Protein AF-A0A9Q2SSI0-F1 (afdb_monomer)

InterPro domains:
  IPR045571 Repeat of unknown function DUF5907 [PF19264] (213-239)

Sequence (401 aa):
MSQIEWQHVTGAWKITDYDSREDPDALPEQKNLKGTCTFRARFDATDRAEAILVPDAAGSYLLSVREMVFPIVHGRLIDREARDGVMLPAVAGGVPIVWTATPELQEDPGTGIKGAPVPANSITFAPAAPDGSGNRSVNLADVVDTSIEFPPIVESRVAQLVVEATTARDDVASYVNFINTVVSPQIGGYQQAAEQAAIDAAASAQQSADMIPPATATVFGKVKLAGDLAGTASAPTVPALTQKADLVGGKIPQAQLPAIAMVDFLGNVNSQAAMLALNGQRGDWCNRTDLGTEWQLIAEPSTSLASWAQKIYPASPVSSVAGRTGAVTISSTDVTDATAVGRNVMKAVDAAAARSAIGAGTSNLTLGTTSTTALAGDRAPQLVSSLPGSPIVGVLYCIPG

Solvent-accessible surface area (backbone atoms only — not comparable to full-atom values): 24238 Å² total; per-residue (Å²): 126,80,51,59,39,62,23,43,39,35,39,66,54,69,52,74,53,75,77,78,93,74,67,91,66,95,62,71,63,74,54,39,25,28,40,38,35,40,35,40,78,45,65,55,84,87,44,40,67,47,37,31,49,29,66,48,101,91,48,70,46,78,61,82,86,67,77,44,76,38,48,25,54,72,18,27,32,32,31,98,84,75,41,85,20,40,83,42,75,22,28,31,54,88,32,63,34,30,37,38,40,41,49,48,38,21,41,47,80,86,74,92,60,88,43,62,78,45,91,60,76,68,48,74,48,67,56,52,75,58,48,103,84,67,53,22,63,42,51,58,71,73,60,71,92,69,88,67,85,73,77,78,83,82,72,49,72,65,55,52,51,50,50,54,52,48,51,53,50,52,50,50,51,49,51,53,47,46,40,64,71,49,49,51,52,50,54,53,49,54,50,54,52,52,52,49,51,52,51,50,51,51,50,52,53,49,49,54,51,64,76,55,46,76,40,46,95,88,43,84,33,99,78,77,54,97,67,56,61,44,62,39,82,92,52,69,40,48,63,78,53,76,85,49,86,63,66,62,96,86,38,72,52,72,91,77,50,62,70,71,77,55,68,49,79,79,47,81,25,74,42,72,69,57,50,33,68,44,90,64,54,42,54,16,32,36,35,35,66,72,76,74,38,46,34,32,28,75,34,82,58,40,67,39,71,89,20,47,44,73,60,81,69,82,73,67,95,71,84,56,60,90,88,41,73,81,93,79,84,88,55,63,80,68,48,74,90,52,50,76,48,56,36,43,40,76,66,37,89,46,74,66,49,31,29,58,40,72,66,54,72,77,84,86,79,53,72,45,92,52,98,90,30,45,69,62,94,83,71,76,73,50,80,40,72,53,52,94,96,50,96,59,68,70,53,80,53,71,80,87,128

Foldseek 3Di:
DDQWAKAFEKEADWDFDPDPPPDPDPHTDTFFKKFKKKKDKDFDPVCVVQQQFGADPVGTHGDDDDIDMFIAGRRMTADPVRDTTDMDTQDGNNTGIKMKIDTWMFTDPPPPDTHDTDDDDIAIDHWADADPVRHTYHYSVPRDPDPDPDDPDPDPPVNVVVVVVVVVVVVVVVVVCCCVPPVVVVVVVVVVVVVVVVVVVVVVVVVVDVVADWDAPPDDHPDDDPQQWHDTPVDIDGVVCPPPFDDDVNDGDPVPDDQLVDAEEQEEDQDPQRQLPTQDAANYWYAHPVVRWIKGQHHDDSNDPVRIDTDDDPDDPDPDQLPDDDDDDDALVSVVVDDQLRNQCVVQPDPVSNCVSVVNDDDPAADDLDPRHDDDPPDDFDWDQDDVPDPDGTDGDHDRD

Secondary structure (DSSP, 8-state):
--SEEEEEEE-B--EE----S--S-SS--EE-EEEEEEEEEE--TTTHHHHHEEEETTEEEE-----EEEEEETTEEB-TTS-BBEEEEEEETTEEPEEEEEEEEEE--SSS----EE----EEEPPPPP-TTS-EEEEGGGS------PPPP---HHHHHHHHHHHHHHHHHHHHHHIIIIIHHHHHHHHHHHHHHHHHHHHHHHHHHHTSPPP-SSS--S---SSS-EEETTEEE-GGGTTSPP-BTTB--GGGS-GGG---EEEEESSHHHHHT----TT-EEEETTTTEEEEE-SS-TTSGGGEEEE-PPPPS-S-BTTB-SSPPP-GGG-TTS-HHHHHHHT-SSHHHHHHHTT-PPP---B-SSTTSBPPTT-PPPB-SB-TT-S-BS-B-----

Nearest PDB structures (foldseek):
  1bj8-assembly1_A  TM=3.348E-01  e=4.337E-01  Homo sapiens
  8d7h-assembly1_E  TM=4.593E-01  e=4.078E+00  Homo sapiens
  2c3f-assembly1_A  TM=2.808E-01  e=4.574E+00  Streptococcus pyogenes
  8oe0-assembly1_D  TM=2.884E-01  e=3.059E+00  Mus musculus

Radius of gyration: 91.82 Å; Cα contacts (8 Å, |Δi|>4): 530; chains: 1; bounding box: 192×70×214 Å

Organism: Rhodococcus hoagii (NCBI:txid43767)

pLDDT: mean 77.88, std 13.66, range [43.19, 97.0]

Mean predicted aligned error: 22.32 Å

Structure (mmCIF, N/CA/C/O backbone):
data_AF-A0A9Q2SSI0-F1
#
_entry.id   AF-A0A9Q2SSI0-F1
#
loop_
_atom_site.group_PDB
_atom_site.id
_atom_site.type_symbol
_atom_site.label_atom_id
_atom_site.label_alt_id
_atom_site.label_comp_id
_atom_site.label_asym_id
_atom_site.label_entity_id
_atom_site.label_seq_id
_atom_site.pdbx_PDB_ins_code
_atom_site.Cartn_x
_atom_site.Cartn_y
_atom_site.Cartn_z
_atom_site.occupancy
_atom_site.B_iso_or_equiv
_atom_site.auth_seq_id
_atom_site.auth_comp_id
_atom_site.auth_asym_id
_atom_site.auth_atom_id
_atom_site.pdbx_PDB_model_num
ATOM 1 N N . MET A 1 1 ? 26.529 4.049 -105.850 1.00 45.94 1 MET A N 1
ATOM 2 C CA . MET A 1 1 ? 26.934 5.475 -105.807 1.00 45.94 1 MET A CA 1
ATOM 3 C C . MET A 1 1 ? 28.013 5.584 -104.747 1.00 45.94 1 MET A C 1
ATOM 5 O O . MET A 1 1 ? 27.881 4.881 -103.757 1.00 45.94 1 MET A O 1
ATOM 9 N N . SER A 1 2 ? 29.116 6.283 -105.031 1.00 50.34 2 SER A N 1
ATOM 10 C CA . SER A 1 2 ? 30.427 6.113 -104.377 1.00 50.34 2 SER A CA 1
ATOM 11 C C . SER A 1 2 ? 30.348 5.957 -102.858 1.00 50.34 2 SER A C 1
ATOM 13 O O . SER A 1 2 ? 29.951 6.864 -102.141 1.00 50.34 2 SER A O 1
ATOM 15 N N . GLN A 1 3 ? 30.752 4.777 -102.402 1.00 72.19 3 GLN A N 1
ATOM 16 C CA . GLN A 1 3 ? 30.655 4.297 -101.028 1.00 72.19 3 GLN A CA 1
ATOM 17 C C . GLN A 1 3 ? 31.548 5.075 -100.034 1.00 72.19 3 GLN A C 1
ATOM 19 O O . GLN A 1 3 ? 31.277 5.111 -98.832 1.00 72.19 3 GLN A O 1
ATOM 24 N N . ILE A 1 4 ? 32.589 5.734 -100.550 1.00 75.94 4 ILE A N 1
ATOM 25 C CA . ILE A 1 4 ? 33.429 6.696 -99.837 1.00 75.94 4 ILE A CA 1
ATOM 26 C C . ILE A 1 4 ? 33.604 7.910 -100.748 1.00 75.94 4 ILE A C 1
ATOM 28 O O . ILE A 1 4 ? 34.049 7.774 -101.891 1.00 75.94 4 ILE A O 1
ATOM 32 N N . GLU A 1 5 ? 33.270 9.087 -100.237 1.00 84.81 5 GLU A N 1
ATOM 33 C CA . GLU A 1 5 ? 33.598 10.361 -100.865 1.00 84.81 5 GLU A CA 1
ATOM 34 C C . GLU A 1 5 ? 34.937 10.845 -100.322 1.00 84.81 5 GLU A C 1
ATOM 36 O O . GLU A 1 5 ? 35.176 10.814 -99.113 1.00 84.81 5 GLU A O 1
ATOM 41 N N . TRP A 1 6 ? 35.810 11.302 -101.212 1.00 85.50 6 TRP A N 1
ATOM 42 C CA . TRP A 1 6 ? 37.132 11.797 -100.855 1.00 85.50 6 TRP A CA 1
ATOM 43 C C . TRP A 1 6 ? 37.172 13.318 -100.921 1.00 85.50 6 TRP A C 1
ATOM 45 O O . TRP A 1 6 ? 36.470 13.938 -101.719 1.00 85.50 6 TRP A O 1
ATOM 55 N N . GLN A 1 7 ? 38.025 13.908 -100.096 1.00 88.94 7 GLN A N 1
ATOM 56 C CA . GLN A 1 7 ? 38.355 15.322 -100.143 1.00 88.94 7 GLN A CA 1
ATOM 57 C C . GLN A 1 7 ? 39.849 15.509 -100.354 1.00 88.94 7 GLN A C 1
ATOM 59 O O . GLN A 1 7 ? 40.674 14.814 -99.754 1.00 88.94 7 GLN A O 1
ATOM 64 N N . HIS A 1 8 ? 40.182 16.476 -101.199 1.00 90.50 8 HIS A N 1
ATOM 65 C CA . HIS A 1 8 ? 41.545 16.943 -101.381 1.00 90.50 8 HIS A CA 1
ATOM 66 C C . HIS A 1 8 ? 41.862 17.971 -100.299 1.00 90.50 8 HIS A C 1
ATOM 68 O O . HIS A 1 8 ? 41.187 18.993 -100.187 1.00 90.50 8 HIS A O 1
ATOM 74 N N . VAL A 1 9 ? 42.860 17.684 -99.472 1.00 88.94 9 VAL A N 1
ATOM 75 C CA . VAL A 1 9 ? 43.283 18.559 -98.380 1.00 88.94 9 VAL A CA 1
ATOM 76 C C . VAL A 1 9 ? 44.633 19.159 -98.726 1.00 88.94 9 VAL A C 1
ATOM 78 O O . VAL A 1 9 ? 45.619 18.438 -98.878 1.00 88.94 9 VAL A O 1
ATOM 81 N N . THR A 1 10 ? 44.684 20.479 -98.834 1.00 86.94 10 THR A N 1
ATOM 82 C CA . THR A 1 10 ? 45.912 21.244 -99.047 1.00 86.94 10 THR A CA 1
ATOM 83 C C . THR A 1 10 ? 46.258 22.026 -97.788 1.00 86.94 10 THR A C 1
ATOM 85 O O . THR A 1 10 ? 45.404 22.348 -96.963 1.00 86.94 10 THR A O 1
ATOM 88 N N . GLY A 1 11 ? 47.542 22.303 -97.601 1.00 82.12 11 GLY A N 1
ATOM 89 C CA . GLY A 1 11 ? 48.021 23.114 -96.491 1.00 82.12 11 GLY A CA 1
ATOM 90 C C . GLY A 1 11 ? 49.212 23.930 -96.947 1.00 82.12 11 GLY A C 1
ATOM 91 O O . GLY A 1 11 ? 50.105 23.396 -97.608 1.00 82.12 11 GLY A O 1
ATOM 92 N N . ALA A 1 12 ? 49.199 25.217 -96.612 1.00 80.00 12 ALA A N 1
ATOM 93 C CA . ALA A 1 12 ? 50.280 26.146 -96.894 1.00 80.00 12 ALA A CA 1
ATOM 94 C C . ALA A 1 12 ? 50.710 26.815 -95.586 1.00 80.00 12 ALA A C 1
ATOM 96 O O . ALA A 1 12 ? 50.056 27.732 -95.097 1.00 80.00 12 ALA A O 1
ATOM 97 N N . TRP A 1 13 ? 51.818 26.345 -95.024 1.00 77.31 13 TRP A N 1
ATOM 98 C CA . TRP A 1 13 ? 52.470 26.955 -93.874 1.00 77.31 13 TRP A CA 1
ATOM 99 C C . TRP A 1 13 ? 53.616 27.817 -94.369 1.00 77.31 13 TRP A C 1
ATOM 101 O O . TRP A 1 13 ? 54.559 27.329 -94.990 1.00 77.31 13 TRP A O 1
ATOM 111 N N . LYS A 1 14 ? 53.537 29.109 -94.086 1.00 70.19 14 LYS A N 1
ATOM 112 C CA . LYS A 1 14 ? 54.607 30.055 -94.371 1.00 70.19 14 LYS A CA 1
ATOM 113 C C . LYS A 1 14 ? 54.855 30.879 -93.129 1.00 70.19 14 LYS A C 1
ATOM 115 O O . LYS A 1 14 ? 53.906 31.354 -92.508 1.00 70.19 14 LYS A O 1
ATOM 120 N N . ILE A 1 15 ? 56.124 31.074 -92.802 1.00 65.19 15 ILE A N 1
ATOM 121 C CA . ILE A 1 15 ? 56.497 32.200 -91.960 1.00 65.19 15 ILE A CA 1
ATOM 122 C C . ILE A 1 15 ? 56.551 33.389 -92.909 1.00 65.19 15 ILE A C 1
ATOM 124 O O . ILE A 1 15 ? 57.330 33.394 -93.859 1.00 65.19 15 ILE A O 1
ATOM 128 N N . THR A 1 16 ? 55.657 34.345 -92.691 1.00 60.16 16 THR A N 1
ATOM 129 C CA . THR A 1 16 ? 55.844 35.686 -93.237 1.00 60.16 16 THR A CA 1
ATOM 130 C C . THR A 1 16 ? 56.438 36.452 -92.077 1.00 60.16 16 THR A C 1
ATOM 132 O O . THR A 1 16 ? 55.716 36.718 -91.113 1.00 60.16 16 THR A O 1
ATOM 135 N N . ASP A 1 17 ? 57.744 36.708 -92.092 1.00 56.25 17 ASP A N 1
ATOM 136 C CA . ASP A 1 17 ? 58.198 37.795 -91.246 1.00 56.25 17 ASP A CA 1
ATOM 137 C C . ASP A 1 17 ? 57.597 39.086 -91.811 1.00 56.25 17 ASP A C 1
ATOM 139 O O . ASP A 1 17 ? 57.468 39.303 -93.015 1.00 56.25 17 ASP A O 1
ATOM 143 N N . TYR A 1 18 ? 57.043 39.885 -90.918 1.00 46.16 18 TYR A N 1
ATOM 144 C CA . TYR A 1 18 ? 56.757 41.274 -91.206 1.00 46.16 18 TYR A CA 1
ATOM 145 C C . TYR A 1 18 ? 57.767 41.996 -90.326 1.00 46.16 18 TYR A C 1
ATOM 147 O O . TYR A 1 18 ? 57.637 41.947 -89.102 1.00 46.16 18 TYR A O 1
ATOM 155 N N . ASP A 1 19 ? 58.825 42.502 -90.961 1.00 49.19 19 ASP A N 1
ATOM 156 C CA . ASP A 1 19 ? 60.075 42.976 -90.355 1.00 49.19 19 ASP A CA 1
ATOM 157 C C . ASP A 1 19 ? 59.902 43.628 -88.971 1.00 49.19 19 ASP A C 1
ATOM 159 O O . ASP A 1 19 ? 59.188 44.618 -88.767 1.00 49.19 19 ASP A O 1
ATOM 163 N N . SER A 1 20 ? 60.635 43.068 -88.014 1.00 50.75 20 SER A N 1
ATOM 164 C CA . SER A 1 20 ? 60.952 43.689 -86.743 1.00 50.75 20 SER A CA 1
ATOM 165 C C . SER A 1 20 ? 62.125 44.671 -86.885 1.00 50.75 20 SER A C 1
ATOM 167 O O . SER A 1 20 ? 63.213 44.348 -86.439 1.00 50.75 20 SER A O 1
ATOM 169 N N . ARG A 1 21 ? 61.904 45.881 -87.419 1.00 49.53 21 ARG A N 1
ATOM 170 C CA . ARG A 1 21 ? 62.744 47.108 -87.328 1.00 49.53 21 ARG A CA 1
ATOM 171 C C . ARG A 1 21 ? 64.264 47.050 -87.614 1.00 49.53 21 ARG A C 1
ATOM 173 O O . ARG A 1 21 ? 64.877 48.118 -87.599 1.00 49.53 21 ARG A O 1
ATOM 180 N N . GLU A 1 22 ? 64.873 45.897 -87.842 1.00 54.12 22 GLU A N 1
ATOM 181 C CA . GLU A 1 22 ? 66.328 45.701 -87.951 1.00 54.12 22 GLU A CA 1
ATOM 182 C C . GLU A 1 22 ? 66.732 44.842 -89.164 1.00 54.12 22 GLU A C 1
ATOM 184 O O . GLU A 1 22 ? 67.921 44.557 -89.321 1.00 54.12 22 GLU A O 1
ATOM 189 N N . ASP A 1 23 ? 65.800 44.477 -90.053 1.00 54.22 23 ASP A N 1
ATOM 190 C CA . ASP A 1 23 ? 66.124 43.778 -91.303 1.00 54.22 23 ASP A CA 1
ATOM 191 C C . ASP A 1 23 ? 66.490 44.764 -92.449 1.00 54.22 23 ASP A C 1
ATOM 193 O O . ASP A 1 23 ? 65.743 45.709 -92.716 1.00 54.22 23 ASP A O 1
ATOM 197 N N . PRO A 1 24 ? 67.660 44.623 -93.113 1.00 52.28 24 PRO A N 1
ATOM 198 C CA . PRO A 1 24 ? 68.071 45.469 -94.237 1.00 52.28 24 PRO A CA 1
ATOM 199 C C . PRO A 1 24 ? 67.411 45.168 -95.603 1.00 52.28 24 PRO A C 1
ATOM 201 O O . PRO A 1 24 ? 67.631 45.962 -96.526 1.00 52.28 24 PRO A O 1
ATOM 204 N N . ASP A 1 25 ? 66.636 44.089 -95.779 1.00 55.94 25 ASP A N 1
ATOM 205 C CA . ASP A 1 25 ? 65.813 43.863 -96.987 1.00 55.94 25 ASP A CA 1
ATOM 206 C C . ASP A 1 25 ? 64.365 44.351 -96.768 1.00 55.94 25 ASP A C 1
ATOM 208 O O . ASP A 1 25 ? 63.733 44.091 -95.753 1.00 55.94 25 ASP A O 1
ATOM 212 N N . ALA A 1 26 ? 63.825 45.098 -97.735 1.00 52.00 26 ALA A N 1
ATOM 213 C CA . ALA A 1 26 ? 62.469 45.650 -97.694 1.00 52.00 26 ALA A CA 1
ATOM 214 C C . ALA A 1 26 ? 61.390 44.684 -98.226 1.00 52.00 26 ALA A C 1
ATOM 216 O O . ALA A 1 26 ? 60.211 45.054 -98.292 1.00 52.00 26 ALA A O 1
ATOM 217 N N . LEU A 1 27 ? 61.768 43.480 -98.660 1.00 53.34 27 LEU A N 1
ATOM 218 C CA . LEU A 1 27 ? 60.853 42.424 -99.079 1.00 53.34 27 LEU A CA 1
ATOM 219 C C . LEU A 1 27 ? 60.800 41.337 -97.995 1.00 53.34 27 LEU A C 1
ATOM 221 O O . LEU A 1 27 ? 61.849 40.872 -97.573 1.00 53.34 27 LEU A O 1
ATOM 225 N N . PRO A 1 28 ? 59.605 40.893 -97.564 1.00 57.53 28 PRO A N 1
ATOM 226 C CA . PRO A 1 28 ? 59.488 39.874 -96.521 1.00 57.53 28 PRO A CA 1
ATOM 227 C C . PRO A 1 28 ? 60.205 38.581 -96.934 1.00 57.53 28 PRO A C 1
ATOM 229 O O . PRO A 1 28 ? 59.919 38.022 -98.006 1.00 57.53 28 PRO A O 1
ATOM 232 N N . GLU A 1 29 ? 61.112 38.087 -96.087 1.00 57.50 29 GLU A N 1
ATOM 233 C CA . GLU A 1 29 ? 61.854 36.857 -96.343 1.00 57.50 29 GLU A CA 1
ATOM 234 C C . GLU A 1 29 ? 60.916 35.658 -96.137 1.00 57.50 29 GLU A C 1
ATOM 236 O O . GLU A 1 29 ? 60.556 35.267 -95.025 1.00 57.50 29 GLU A O 1
ATOM 241 N N . GLN A 1 30 ? 60.498 35.013 -97.231 1.00 59.62 30 GLN A N 1
ATOM 242 C CA . GLN A 1 30 ? 59.721 33.775 -97.128 1.00 59.62 30 GLN A CA 1
ATOM 243 C C . GLN A 1 30 ? 60.644 32.609 -96.771 1.00 59.62 30 GLN A C 1
ATOM 245 O O . GLN A 1 30 ? 61.246 31.980 -97.646 1.00 59.62 30 GLN A O 1
ATOM 250 N N . LYS A 1 31 ? 60.725 32.280 -95.479 1.00 64.75 31 LYS A N 1
ATOM 251 C CA . LYS A 1 31 ? 61.418 31.072 -95.015 1.00 64.75 31 LYS A CA 1
ATOM 252 C C . LYS A 1 31 ? 60.577 29.829 -95.294 1.00 64.75 31 LYS A C 1
ATOM 254 O O . LYS A 1 31 ? 59.411 29.727 -94.907 1.00 64.75 31 LYS A O 1
ATOM 259 N N . ASN A 1 32 ? 61.194 28.862 -95.967 1.00 70.88 32 ASN A N 1
ATOM 260 C CA . ASN A 1 32 ? 60.580 27.574 -96.255 1.00 70.88 32 ASN A CA 1
ATOM 261 C C . ASN A 1 32 ? 60.551 26.695 -94.997 1.00 70.88 32 ASN A C 1
ATOM 263 O O . ASN A 1 32 ? 61.494 26.680 -94.207 1.00 70.88 32 ASN A O 1
ATOM 267 N N . LEU A 1 33 ? 59.468 25.933 -94.832 1.00 78.06 33 LEU A N 1
ATOM 268 C CA . LEU A 1 33 ? 59.286 25.009 -93.712 1.00 78.06 33 LEU A CA 1
ATOM 269 C C . LEU A 1 33 ? 59.322 23.558 -94.188 1.00 78.06 33 LEU A C 1
ATOM 271 O O . LEU A 1 33 ? 58.875 23.239 -95.292 1.00 78.06 33 LEU A O 1
ATOM 275 N N . LYS A 1 34 ? 59.797 22.657 -93.334 1.00 80.50 34 LYS A N 1
ATOM 276 C CA . LYS A 1 34 ? 59.701 21.208 -93.539 1.00 80.50 34 LYS A CA 1
ATOM 277 C C . LYS A 1 34 ? 59.208 20.521 -92.278 1.00 80.50 34 LYS A C 1
ATOM 279 O O . LYS A 1 34 ? 59.379 21.039 -91.180 1.00 80.50 34 LYS A O 1
ATOM 284 N N . GLY A 1 35 ? 58.612 19.346 -92.413 1.00 85.69 35 GLY A N 1
ATOM 285 C CA . GLY A 1 35 ? 58.085 18.639 -91.253 1.00 85.69 35 GLY A CA 1
ATOM 286 C C . GLY A 1 35 ? 57.153 17.500 -91.614 1.00 85.69 35 GLY A C 1
ATOM 287 O O . GLY A 1 35 ? 57.216 16.958 -92.719 1.00 85.69 35 GLY A O 1
ATOM 288 N N . THR A 1 36 ? 56.274 17.149 -90.681 1.00 87.88 36 THR A N 1
ATOM 289 C CA . THR A 1 36 ? 55.203 16.174 -90.923 1.00 87.88 36 THR A CA 1
ATOM 290 C C . THR A 1 36 ? 53.872 16.684 -90.392 1.00 87.88 36 THR A C 1
ATOM 292 O O . THR A 1 36 ? 53.830 17.480 -89.458 1.00 87.88 36 THR A O 1
ATOM 295 N N . CYS A 1 37 ? 52.774 16.233 -90.990 1.00 87.19 37 CYS A N 1
ATO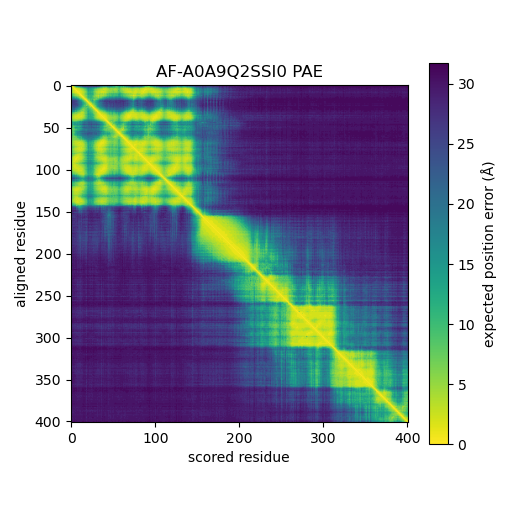M 296 C CA . CYS A 1 37 ? 51.427 16.462 -90.491 1.00 87.19 37 CYS A CA 1
ATOM 297 C C . CYS A 1 37 ? 50.778 15.123 -90.159 1.00 87.19 37 CYS A C 1
ATOM 299 O O . CYS A 1 37 ? 50.692 14.248 -91.026 1.00 87.19 37 CYS A O 1
ATOM 301 N N . THR A 1 38 ? 50.321 14.971 -88.917 1.00 89.88 38 THR A N 1
ATOM 302 C CA . THR A 1 38 ? 49.571 13.789 -88.481 1.00 89.88 38 THR A CA 1
ATOM 303 C C . THR A 1 38 ? 48.079 14.085 -88.522 1.00 89.88 38 THR A C 1
ATOM 305 O O . THR A 1 38 ? 47.614 15.021 -87.875 1.00 89.88 38 THR A O 1
ATOM 308 N N . PHE A 1 39 ? 47.323 13.266 -89.246 1.00 87.94 39 PHE A N 1
ATOM 309 C CA . PHE A 1 39 ? 45.871 13.341 -89.345 1.00 87.94 39 PHE A CA 1
ATOM 310 C C . PHE A 1 39 ? 45.223 12.237 -88.517 1.00 87.94 39 PHE A C 1
ATOM 312 O O . PHE A 1 39 ? 45.484 11.047 -88.721 1.00 87.94 39 PHE A O 1
ATOM 319 N N . ARG A 1 40 ? 44.344 12.636 -87.596 1.00 86.88 40 ARG A N 1
ATOM 320 C CA . ARG A 1 40 ? 43.546 11.729 -86.763 1.00 86.88 40 ARG A CA 1
ATOM 321 C C . ARG A 1 40 ? 42.066 11.902 -87.081 1.00 86.88 40 ARG A C 1
ATOM 323 O O . ARG A 1 40 ? 41.529 12.997 -86.915 1.00 86.88 40 ARG A O 1
ATOM 330 N N . ALA A 1 41 ? 41.422 10.826 -87.525 1.00 81.56 41 ALA A N 1
ATOM 331 C CA . ALA A 1 41 ? 39.987 10.814 -87.786 1.00 81.56 41 ALA A CA 1
ATOM 332 C C . ALA A 1 41 ? 39.187 10.761 -86.477 1.00 81.56 41 ALA A C 1
ATOM 334 O O . ALA A 1 41 ? 39.540 10.040 -85.540 1.00 81.56 41 ALA A O 1
ATOM 335 N N . ARG A 1 42 ? 38.076 11.493 -86.440 1.00 74.69 42 ARG A N 1
ATOM 336 C CA . ARG A 1 42 ? 37.045 11.460 -85.403 1.00 74.69 42 ARG A CA 1
ATOM 337 C C . ARG A 1 42 ? 35.685 11.284 -86.080 1.00 74.69 42 ARG A C 1
ATOM 339 O O . ARG A 1 42 ? 35.394 11.932 -87.081 1.00 74.69 42 ARG A O 1
ATOM 346 N N . PHE A 1 43 ? 34.865 10.403 -85.521 1.00 66.81 43 PHE A N 1
ATOM 347 C CA . PHE A 1 43 ? 33.492 10.158 -85.964 1.00 66.81 43 PHE A CA 1
ATOM 348 C C . PHE A 1 43 ? 32.529 10.645 -84.879 1.00 66.81 43 PHE A C 1
ATOM 350 O O . PHE A 1 43 ? 32.857 10.539 -83.693 1.00 66.81 43 PHE A O 1
ATOM 357 N N . ASP A 1 44 ? 31.356 11.142 -85.272 1.00 54.22 44 ASP A N 1
ATOM 358 C CA . ASP A 1 44 ? 30.256 11.391 -84.336 1.00 54.22 44 ASP A CA 1
ATOM 359 C C . ASP A 1 44 ? 29.774 10.055 -83.728 1.00 54.22 44 ASP A C 1
ATOM 361 O O . ASP A 1 44 ? 29.800 9.005 -84.376 1.00 54.22 44 ASP A O 1
ATOM 365 N N . ALA A 1 45 ? 29.385 10.064 -82.455 1.00 51.19 45 ALA A N 1
ATOM 366 C CA . ALA A 1 45 ? 29.049 8.867 -81.689 1.00 51.19 45 ALA A CA 1
ATOM 367 C C . ALA A 1 45 ? 27.717 8.228 -82.112 1.00 51.19 45 ALA A C 1
ATOM 369 O O . ALA A 1 45 ? 27.548 7.025 -81.909 1.00 51.19 45 ALA A O 1
ATOM 370 N N . THR A 1 46 ? 26.808 8.990 -82.724 1.00 47.66 46 THR A N 1
ATOM 371 C CA . THR A 1 46 ? 25.543 8.456 -83.262 1.00 47.66 46 THR A CA 1
ATOM 372 C C . THR A 1 46 ? 25.770 7.698 -84.574 1.00 47.66 46 THR A C 1
ATOM 374 O O . THR A 1 46 ? 25.191 6.635 -84.784 1.00 47.66 46 THR A O 1
ATOM 377 N N . ASP A 1 47 ? 26.717 8.166 -85.389 1.00 49.88 47 ASP A N 1
ATOM 378 C CA . ASP A 1 47 ? 26.927 7.672 -86.753 1.00 49.88 47 ASP A CA 1
ATOM 379 C C . ASP A 1 47 ? 28.114 6.697 -86.874 1.00 49.88 47 ASP A C 1
ATOM 381 O O . ASP A 1 47 ? 28.384 6.125 -87.932 1.00 49.88 47 ASP A O 1
ATOM 385 N N . ARG A 1 48 ? 28.840 6.448 -85.775 1.00 52.16 48 ARG A N 1
ATOM 386 C CA . ARG A 1 48 ? 30.020 5.567 -85.749 1.00 52.16 48 ARG A CA 1
ATOM 387 C C . ARG A 1 48 ? 29.709 4.135 -86.198 1.00 52.16 48 ARG A C 1
ATOM 389 O O . ARG A 1 48 ? 30.570 3.496 -86.796 1.00 52.16 48 ARG A O 1
ATOM 396 N N . ALA A 1 49 ? 28.518 3.616 -85.900 1.00 52.47 49 ALA A N 1
ATOM 397 C CA . ALA A 1 49 ? 28.126 2.268 -86.313 1.00 52.47 49 ALA A CA 1
ATOM 398 C C . ALA A 1 49 ? 27.912 2.174 -87.835 1.00 52.47 49 ALA A C 1
ATOM 400 O O . ALA A 1 49 ? 28.355 1.201 -88.442 1.00 52.47 49 ALA A O 1
ATOM 401 N N . GLU A 1 50 ? 27.321 3.203 -88.451 1.00 51.41 50 GLU A N 1
ATOM 402 C CA . GLU A 1 50 ? 27.117 3.278 -89.905 1.00 51.41 50 GLU A CA 1
ATOM 403 C C . GLU A 1 50 ? 28.425 3.594 -90.656 1.00 51.41 50 GLU A C 1
ATOM 405 O O . GLU A 1 50 ? 28.696 2.997 -91.694 1.00 51.41 50 GLU A O 1
ATOM 410 N N . ALA A 1 51 ? 29.308 4.430 -90.093 1.00 53.25 51 ALA A N 1
ATOM 411 C CA . ALA A 1 51 ? 30.614 4.755 -90.684 1.00 53.25 51 ALA A CA 1
ATOM 412 C C . ALA A 1 51 ? 31.612 3.584 -90.670 1.00 53.25 51 ALA A C 1
ATOM 414 O O . ALA A 1 51 ? 32.496 3.492 -91.525 1.00 53.25 51 ALA A O 1
ATOM 415 N N . ILE A 1 52 ? 31.505 2.702 -89.671 1.00 58.38 52 ILE A N 1
ATOM 416 C CA . ILE A 1 52 ? 32.343 1.503 -89.558 1.00 58.38 52 ILE A CA 1
ATOM 417 C C . ILE A 1 52 ? 31.876 0.424 -90.541 1.00 58.38 52 ILE A C 1
ATOM 419 O O . ILE A 1 52 ? 32.720 -0.291 -91.075 1.00 58.38 52 ILE A O 1
ATOM 423 N N . LEU A 1 53 ? 30.569 0.309 -90.795 1.00 59.72 53 LEU A N 1
ATOM 424 C CA . LEU A 1 53 ? 29.962 -0.672 -91.699 1.00 59.72 53 LEU A CA 1
ATOM 425 C C . LEU A 1 53 ? 29.683 -0.039 -93.059 1.00 59.72 53 LEU A C 1
ATOM 427 O O . LEU A 1 53 ? 28.563 0.360 -93.361 1.00 59.72 53 LEU A O 1
ATOM 431 N N . VAL A 1 54 ? 30.701 0.014 -93.912 1.00 61.94 54 VAL A N 1
ATOM 432 C CA . VAL A 1 54 ? 30.552 0.641 -95.224 1.00 61.94 54 VAL A CA 1
ATOM 433 C C . VAL A 1 54 ? 29.993 -0.395 -96.220 1.00 61.94 54 VAL A C 1
ATOM 435 O O . VAL A 1 54 ? 30.633 -1.432 -96.416 1.00 61.94 54 VAL A O 1
ATOM 438 N N . PRO A 1 55 ? 28.828 -0.169 -96.857 1.00 60.22 55 PRO A N 1
ATOM 439 C CA . PRO A 1 55 ? 28.184 -1.153 -97.737 1.00 60.22 55 PRO A CA 1
ATOM 440 C C . PRO A 1 55 ? 28.699 -1.099 -99.188 1.00 60.22 55 PRO A C 1
ATOM 442 O O . PRO A 1 55 ? 28.545 -0.073 -99.848 1.00 60.22 55 PRO A O 1
ATOM 445 N N . ASP A 1 56 ? 29.277 -2.197 -99.695 1.00 61.78 56 ASP A N 1
ATOM 446 C CA . ASP A 1 56 ? 29.706 -2.357 -101.099 1.00 61.78 56 ASP A CA 1
ATOM 447 C C . ASP A 1 56 ? 28.720 -3.234 -101.889 1.00 61.78 56 ASP A C 1
ATOM 449 O O . ASP A 1 56 ? 27.953 -4.013 -101.319 1.00 61.78 56 ASP A O 1
ATOM 453 N N . ALA A 1 57 ? 28.783 -3.169 -103.221 1.00 58.47 57 ALA A N 1
ATOM 454 C CA . ALA A 1 57 ? 28.056 -4.036 -104.146 1.00 58.47 57 ALA A CA 1
ATOM 455 C C . ALA A 1 57 ? 28.324 -5.540 -103.913 1.00 58.47 57 ALA A C 1
ATOM 457 O O . ALA A 1 57 ? 27.514 -6.367 -104.329 1.00 58.47 57 ALA A O 1
ATOM 458 N N . ALA A 1 58 ? 29.424 -5.892 -103.232 1.00 60.69 58 ALA A N 1
ATOM 459 C CA . ALA A 1 58 ? 29.782 -7.255 -102.832 1.00 60.69 58 ALA A CA 1
ATOM 460 C C . ALA A 1 58 ? 29.540 -7.580 -101.334 1.00 60.69 58 ALA A C 1
ATOM 462 O O . ALA A 1 58 ? 29.760 -8.723 -100.931 1.00 60.69 58 ALA A O 1
ATOM 463 N N . GLY A 1 59 ? 29.084 -6.622 -100.510 1.00 66.06 59 GLY A N 1
ATOM 464 C CA . GLY A 1 59 ? 28.836 -6.790 -99.066 1.00 66.06 59 GLY A CA 1
ATOM 465 C C . GLY A 1 59 ? 29.417 -5.669 -98.188 1.00 66.06 59 GLY A C 1
ATOM 466 O O . GLY A 1 59 ? 30.107 -4.777 -98.668 1.00 66.06 59 GLY A O 1
ATOM 467 N N . SER A 1 60 ? 29.136 -5.689 -96.881 1.00 64.06 60 SER A N 1
ATOM 468 C CA . SER A 1 60 ? 29.662 -4.693 -95.930 1.00 64.06 60 SER A CA 1
ATOM 469 C C . SER A 1 60 ? 31.079 -5.039 -95.467 1.00 64.06 60 SER A C 1
ATOM 471 O O . SER A 1 60 ? 31.337 -6.178 -95.075 1.00 64.06 60 SER A O 1
ATOM 473 N N . TYR A 1 61 ? 31.982 -4.056 -95.432 1.00 64.31 61 TYR A N 1
ATOM 474 C CA . TYR A 1 61 ? 33.313 -4.201 -94.830 1.00 64.31 61 TYR A CA 1
ATOM 475 C C . TYR A 1 61 ? 33.544 -3.193 -93.700 1.00 64.31 61 TYR A C 1
ATOM 477 O O . TYR A 1 61 ? 32.882 -2.158 -93.621 1.00 64.31 61 TYR A O 1
ATOM 485 N N . LEU A 1 62 ? 34.503 -3.509 -92.821 1.00 62.28 62 LEU A N 1
ATOM 486 C CA . LEU A 1 62 ? 34.912 -2.640 -91.718 1.00 62.28 62 LEU A CA 1
ATOM 487 C C . LEU A 1 62 ? 35.939 -1.610 -92.201 1.00 62.28 62 LEU A C 1
ATOM 489 O O . LEU A 1 62 ? 37.050 -1.983 -92.585 1.00 62.28 62 LEU A O 1
ATOM 493 N N . LEU A 1 63 ? 35.605 -0.319 -92.157 1.00 66.81 63 LEU A N 1
ATOM 494 C CA . LEU A 1 63 ? 36.574 0.744 -92.433 1.00 66.81 63 LEU A CA 1
ATOM 495 C C . LEU A 1 63 ? 37.399 1.038 -91.172 1.00 66.81 63 LEU A C 1
ATOM 497 O O . LEU A 1 63 ? 36.899 1.580 -90.188 1.00 66.81 63 LEU A O 1
ATOM 501 N N . SER A 1 64 ? 38.689 0.694 -91.201 1.00 65.69 64 SER A N 1
ATOM 502 C CA . SER A 1 64 ? 39.646 1.078 -90.158 1.00 65.69 64 SER A CA 1
ATOM 503 C C . SER A 1 64 ? 40.484 2.258 -90.640 1.00 65.69 64 SER A C 1
ATOM 505 O O . SER A 1 64 ? 41.408 2.093 -91.435 1.00 65.69 64 SER A O 1
ATOM 507 N N . VAL A 1 65 ? 40.159 3.457 -90.158 1.00 70.75 65 VAL A N 1
ATOM 508 C CA . VAL A 1 65 ? 40.950 4.662 -90.427 1.00 70.75 65 VAL A CA 1
ATOM 509 C C . VAL A 1 65 ? 42.027 4.784 -89.349 1.00 70.75 65 VAL A C 1
ATOM 511 O O . VAL A 1 65 ? 41.724 5.027 -88.182 1.00 70.75 65 VAL A O 1
ATOM 514 N N . ARG A 1 66 ? 43.288 4.552 -89.727 1.00 76.94 66 ARG A N 1
ATOM 515 C CA . ARG A 1 66 ? 44.452 4.759 -88.850 1.00 76.94 66 ARG A CA 1
ATOM 516 C C . ARG A 1 66 ? 44.936 6.202 -88.931 1.00 76.94 66 ARG A C 1
ATOM 518 O O . ARG A 1 66 ? 44.568 6.935 -89.842 1.00 76.94 66 ARG A O 1
ATOM 525 N N . GLU A 1 67 ? 45.790 6.584 -87.987 1.00 81.88 67 GLU A N 1
ATOM 526 C CA . GLU A 1 67 ? 46.513 7.852 -88.071 1.00 81.88 67 GLU A CA 1
ATOM 527 C C . GLU A 1 67 ? 47.368 7.868 -89.339 1.00 81.88 67 GLU A C 1
ATOM 529 O O . GLU A 1 67 ? 48.121 6.925 -89.603 1.00 81.88 67 GLU A O 1
ATOM 534 N N . MET A 1 68 ? 47.216 8.922 -90.135 1.00 84.75 68 MET A N 1
ATOM 535 C CA . MET A 1 68 ? 47.933 9.091 -91.394 1.00 84.75 68 MET A CA 1
ATOM 536 C C . MET A 1 68 ? 48.950 10.210 -91.223 1.00 84.75 68 MET A C 1
ATOM 538 O O . MET A 1 68 ? 48.599 11.295 -90.765 1.00 84.75 68 MET A O 1
ATOM 542 N N . VAL A 1 69 ? 50.206 9.946 -91.574 1.00 88.44 69 VAL A N 1
ATOM 543 C CA . VAL A 1 69 ? 51.298 10.916 -91.445 1.00 88.44 69 VAL A CA 1
ATOM 544 C C . VAL A 1 69 ? 51.823 11.241 -92.831 1.00 88.44 69 VAL A C 1
ATOM 546 O O . VAL A 1 69 ? 52.224 10.339 -93.566 1.00 88.44 69 VAL A O 1
ATOM 549 N N . PHE A 1 70 ? 51.837 12.526 -93.168 1.00 88.88 70 PHE A N 1
ATOM 550 C CA . PHE A 1 70 ? 52.298 13.015 -94.464 1.00 88.88 70 PHE A CA 1
ATOM 551 C C . PHE A 1 70 ? 53.417 14.045 -94.304 1.00 88.88 70 PHE A C 1
ATOM 553 O O . PHE A 1 70 ? 53.416 14.802 -93.329 1.00 88.88 70 PHE A O 1
ATOM 560 N N . PRO A 1 71 ? 54.388 14.083 -95.229 1.00 87.38 71 PRO A N 1
ATOM 561 C CA . PRO A 1 71 ? 55.458 15.065 -95.190 1.00 87.38 71 PRO A CA 1
ATOM 562 C C . PRO A 1 71 ? 54.959 16.465 -95.570 1.00 87.38 71 PRO A C 1
ATOM 564 O O . PRO A 1 71 ? 54.071 16.640 -96.405 1.00 87.38 71 PRO A O 1
ATOM 567 N N . ILE A 1 72 ? 55.598 17.470 -94.979 1.00 84.88 72 ILE A N 1
ATOM 568 C CA . ILE A 1 72 ? 55.503 18.872 -95.380 1.00 84.88 72 ILE A CA 1
ATOM 569 C C . ILE A 1 72 ? 56.856 19.266 -95.967 1.00 84.88 72 ILE A C 1
ATOM 571 O O . ILE A 1 72 ? 57.886 19.096 -95.308 1.00 84.88 72 ILE A O 1
ATOM 575 N N . VAL A 1 73 ? 56.860 19.787 -97.192 1.00 82.38 73 VAL A N 1
ATOM 576 C CA . VAL A 1 73 ? 58.075 20.213 -97.904 1.00 82.38 73 VAL A CA 1
ATOM 577 C C . VAL A 1 73 ? 57.850 21.609 -98.472 1.00 82.38 73 VAL A C 1
ATOM 579 O O . VAL A 1 73 ? 56.828 21.861 -99.107 1.00 82.38 73 VAL A O 1
ATOM 582 N N . HIS A 1 74 ? 58.790 22.525 -98.233 1.00 77.00 74 HIS A N 1
ATOM 583 C CA . HIS A 1 74 ? 58.665 23.946 -98.588 1.00 77.00 74 HIS A CA 1
ATOM 584 C C . HIS A 1 74 ? 57.336 24.576 -98.128 1.00 77.00 74 HIS A C 1
ATOM 586 O O . HIS A 1 74 ? 56.698 25.342 -98.850 1.00 77.00 74 HIS A O 1
ATOM 592 N N . GLY A 1 75 ? 56.885 24.203 -96.931 1.00 75.69 75 GLY A N 1
ATOM 593 C CA . GLY A 1 75 ? 55.650 24.694 -96.335 1.00 75.69 75 GLY A CA 1
ATOM 594 C C . GLY A 1 75 ? 54.374 24.133 -96.958 1.00 75.69 75 GLY A C 1
ATOM 595 O O . GLY A 1 75 ? 53.290 24.554 -96.568 1.00 75.69 75 GLY A O 1
ATOM 596 N N . ARG A 1 76 ? 54.459 23.193 -97.904 1.00 83.44 76 ARG A N 1
ATOM 597 C CA . ARG A 1 76 ? 53.291 22.566 -98.534 1.00 83.44 76 ARG A CA 1
ATOM 598 C C . ARG A 1 76 ? 53.102 21.142 -98.055 1.00 83.44 76 ARG A C 1
ATOM 600 O O . ARG A 1 76 ? 54.076 20.411 -97.879 1.00 83.44 76 ARG A O 1
ATOM 607 N N . LEU A 1 77 ? 51.847 20.752 -97.857 1.00 87.75 77 LEU A N 1
ATOM 608 C CA . LEU A 1 77 ? 51.486 19.359 -97.617 1.00 87.75 77 LEU A CA 1
ATOM 609 C C . LEU A 1 77 ? 51.661 18.561 -98.909 1.00 87.75 77 LEU A C 1
ATOM 611 O O . LEU A 1 77 ? 51.138 18.971 -99.941 1.00 87.75 77 LEU A O 1
ATOM 615 N N . ILE A 1 78 ? 52.373 17.439 -98.859 1.00 84.88 78 ILE A N 1
ATOM 616 C CA . ILE A 1 78 ? 52.683 16.655 -100.057 1.00 84.88 78 ILE A CA 1
ATOM 617 C C . ILE A 1 78 ? 52.319 15.184 -99.844 1.00 84.88 78 ILE A C 1
ATOM 619 O O . ILE A 1 78 ? 52.627 14.603 -98.802 1.00 84.88 78 ILE A O 1
ATOM 623 N N . ASP A 1 79 ? 51.686 14.568 -100.842 1.00 86.62 79 ASP A N 1
ATOM 624 C CA . ASP A 1 79 ? 51.410 13.127 -100.850 1.00 86.62 79 ASP A CA 1
ATOM 625 C C . ASP A 1 79 ? 52.644 12.302 -101.275 1.00 86.62 79 ASP A C 1
ATOM 627 O O . ASP A 1 79 ? 53.629 12.814 -101.809 1.00 86.62 79 ASP A O 1
ATOM 631 N N . ARG A 1 80 ? 52.600 10.982 -101.088 1.00 79.25 80 ARG A N 1
ATOM 632 C CA . ARG A 1 80 ? 53.679 10.026 -101.383 1.00 79.25 80 ARG A CA 1
ATOM 633 C C . ARG A 1 80 ? 54.198 10.083 -102.827 1.00 79.25 80 ARG A C 1
ATOM 635 O O . ARG A 1 80 ? 55.329 9.678 -103.078 1.00 79.25 80 ARG A O 1
ATOM 642 N N . GLU A 1 81 ? 53.396 10.586 -103.759 1.00 82.88 81 GLU A N 1
ATOM 643 C CA . GLU A 1 81 ? 53.759 10.770 -105.171 1.00 82.88 81 GLU A CA 1
ATOM 644 C C . GLU A 1 81 ? 54.285 12.181 -105.496 1.00 82.88 81 GLU A C 1
ATOM 646 O O . GLU A 1 81 ? 54.355 12.559 -106.663 1.00 82.88 81 GLU A O 1
ATOM 651 N N . ALA A 1 82 ? 54.649 12.968 -104.479 1.00 79.88 82 ALA A N 1
ATOM 652 C CA . ALA A 1 82 ? 55.138 14.343 -104.608 1.00 79.88 82 ALA A CA 1
ATOM 653 C C . ALA A 1 82 ? 54.124 15.338 -105.217 1.00 79.88 82 ALA A C 1
ATOM 655 O O . ALA A 1 82 ? 54.508 16.362 -105.783 1.00 79.88 82 ALA A O 1
ATOM 656 N N . ARG A 1 83 ? 52.822 15.046 -105.096 1.00 83.12 83 ARG A N 1
ATOM 657 C CA . ARG A 1 83 ? 51.723 15.926 -105.529 1.00 83.12 83 ARG A CA 1
ATOM 658 C C . ARG A 1 83 ? 51.287 16.852 -104.390 1.00 83.12 83 ARG A C 1
ATOM 660 O O . ARG A 1 83 ? 51.417 16.488 -103.225 1.00 83.12 83 ARG A O 1
ATOM 667 N N . ASP A 1 84 ? 50.791 18.040 -104.740 1.00 84.00 84 ASP A N 1
ATOM 668 C CA . ASP A 1 84 ? 50.338 19.043 -103.765 1.00 84.00 84 ASP A CA 1
ATOM 669 C C . ASP A 1 84 ? 49.035 18.597 -103.083 1.00 84.00 84 ASP A C 1
ATOM 671 O O . ASP A 1 84 ? 48.059 18.240 -103.752 1.00 84.00 84 ASP A O 1
ATOM 675 N N . GLY A 1 85 ? 49.020 18.627 -101.754 1.00 85.69 85 GLY A N 1
ATOM 676 C CA . GLY A 1 85 ? 47.938 18.132 -100.907 1.00 85.69 85 GLY A CA 1
ATOM 677 C C . GLY A 1 85 ? 47.840 16.608 -100.822 1.00 85.69 85 GLY A C 1
ATOM 678 O O . GLY A 1 85 ? 48.570 15.867 -101.475 1.00 85.69 85 GLY A O 1
ATOM 679 N N . VAL A 1 86 ? 46.913 16.138 -99.988 1.00 88.56 86 VAL A N 1
ATOM 680 C CA . VAL A 1 86 ? 46.652 14.713 -99.724 1.00 88.56 86 VAL A CA 1
ATOM 681 C C . VAL A 1 86 ? 45.168 14.409 -99.878 1.00 88.56 86 VAL A C 1
ATOM 683 O O . VAL A 1 86 ? 44.320 15.278 -99.679 1.00 88.56 86 VAL A O 1
ATOM 686 N N . MET A 1 87 ? 44.839 13.166 -100.219 1.00 87.62 87 MET A N 1
ATOM 687 C CA . MET A 1 87 ? 43.451 12.714 -100.308 1.00 87.62 87 MET A CA 1
ATOM 688 C C . MET A 1 87 ? 43.039 12.033 -99.005 1.00 87.62 87 MET A C 1
ATOM 690 O O . MET A 1 87 ? 43.611 11.010 -98.627 1.00 87.62 87 MET A O 1
ATOM 694 N N . LEU A 1 88 ? 42.029 12.584 -98.332 1.00 87.69 88 LEU A N 1
ATOM 695 C CA . LEU A 1 88 ? 41.432 11.999 -97.129 1.00 87.69 88 LEU A CA 1
ATOM 696 C C . LEU A 1 88 ? 39.971 11.622 -97.393 1.00 87.69 88 LEU A C 1
ATOM 698 O O . LEU A 1 88 ? 39.299 12.303 -98.170 1.00 87.69 88 LEU A O 1
ATOM 702 N N . PRO A 1 89 ? 39.440 10.558 -96.772 1.00 85.88 89 PRO A N 1
ATOM 703 C CA . PRO A 1 89 ? 38.024 10.255 -96.876 1.00 85.88 89 PRO A CA 1
ATOM 704 C C . PRO A 1 89 ? 37.229 11.330 -96.123 1.00 85.88 89 PRO A C 1
ATOM 706 O O . PRO A 1 89 ? 37.527 11.665 -94.973 1.00 85.88 89 PRO A O 1
ATOM 709 N N . ALA A 1 90 ? 36.244 11.894 -96.809 1.00 83.56 90 ALA A N 1
ATOM 710 C CA . ALA A 1 90 ? 35.393 12.976 -96.337 1.00 83.56 90 ALA A CA 1
ATOM 711 C C . ALA A 1 90 ? 34.094 12.427 -95.745 1.00 83.56 90 ALA A C 1
ATOM 713 O O . ALA A 1 90 ? 33.694 12.808 -94.650 1.00 83.56 90 ALA A O 1
ATOM 714 N N . VAL A 1 91 ? 33.449 11.509 -96.465 1.00 80.31 91 VAL A N 1
ATOM 715 C CA . VAL A 1 91 ? 32.184 10.887 -96.065 1.00 80.31 91 VAL A CA 1
ATOM 716 C C . VAL A 1 91 ? 32.277 9.394 -96.349 1.00 80.31 91 VAL A C 1
ATOM 718 O O . VAL A 1 91 ? 32.629 8.999 -97.460 1.00 80.31 91 VAL A O 1
ATOM 721 N N . ALA A 1 92 ? 31.969 8.558 -95.362 1.00 75.50 92 ALA A N 1
ATOM 722 C CA . ALA A 1 92 ? 31.914 7.105 -95.515 1.00 75.50 92 ALA A CA 1
ATOM 723 C C . ALA A 1 92 ? 30.507 6.621 -95.164 1.00 75.50 92 ALA A C 1
ATOM 725 O O . ALA A 1 92 ? 30.022 6.892 -94.069 1.00 75.50 92 ALA A O 1
ATOM 726 N N . GLY A 1 93 ? 29.828 5.945 -96.097 1.00 68.75 93 GLY A N 1
ATOM 727 C CA . GLY A 1 93 ? 28.475 5.424 -95.850 1.00 68.75 93 GLY A CA 1
ATOM 728 C C . GLY A 1 93 ? 27.420 6.492 -95.514 1.00 68.75 93 GLY A C 1
ATOM 729 O O . GLY A 1 93 ? 26.450 6.179 -94.843 1.00 68.75 93 GLY A O 1
ATOM 730 N N . GLY A 1 94 ? 27.609 7.744 -95.952 1.00 69.50 94 GLY A N 1
ATOM 731 C CA . GLY A 1 94 ? 26.736 8.880 -95.610 1.00 69.50 94 GLY A CA 1
ATOM 732 C C . GLY A 1 94 ? 27.150 9.651 -94.350 1.00 69.50 94 GLY A C 1
ATOM 733 O O . GLY A 1 94 ? 26.649 10.750 -94.127 1.00 69.50 94 GLY A O 1
ATOM 734 N N . VAL A 1 95 ? 28.116 9.136 -93.582 1.00 72.38 95 VAL A N 1
ATOM 735 C CA . VAL A 1 95 ? 28.594 9.747 -92.336 1.00 72.38 95 VAL A CA 1
ATOM 736 C C . VAL A 1 95 ? 29.808 10.649 -92.591 1.00 72.38 95 VAL A C 1
ATOM 738 O O . VAL A 1 95 ? 30.808 10.171 -93.142 1.00 72.38 95 VAL A O 1
ATOM 741 N N . PRO A 1 96 ? 29.776 11.935 -92.192 1.00 78.19 96 PRO A N 1
ATOM 742 C CA . PRO A 1 96 ? 30.916 12.835 -92.331 1.00 78.19 96 PRO A CA 1
ATOM 743 C C . PRO A 1 96 ? 32.055 12.476 -91.362 1.00 78.19 96 PRO A C 1
ATOM 745 O O . PRO A 1 96 ? 31.833 12.202 -90.183 1.00 78.19 96 PRO A O 1
ATOM 748 N N . ILE A 1 97 ? 33.296 12.522 -91.851 1.00 81.12 97 ILE A N 1
ATOM 749 C CA . ILE A 1 97 ? 34.506 12.265 -91.060 1.00 81.12 97 ILE A CA 1
ATOM 750 C C . ILE A 1 97 ? 35.162 13.594 -90.696 1.00 81.12 97 ILE A C 1
ATOM 752 O O . ILE A 1 97 ? 35.557 14.366 -91.572 1.00 81.12 97 ILE A O 1
ATOM 756 N N . VAL A 1 98 ? 35.318 13.848 -89.397 1.00 83.81 98 VAL A N 1
ATOM 757 C CA . VAL A 1 98 ? 36.032 15.025 -88.891 1.00 83.81 98 VAL A CA 1
ATOM 758 C C . VAL A 1 98 ? 37.502 14.674 -88.720 1.00 83.81 98 VAL A C 1
ATOM 760 O O . VAL A 1 98 ? 37.843 13.635 -88.154 1.00 83.81 98 VAL A O 1
ATOM 763 N N . TRP A 1 99 ? 38.389 15.548 -89.180 1.00 85.56 99 TRP A N 1
ATOM 764 C CA . TRP A 1 99 ? 39.829 15.335 -89.108 1.00 85.56 99 TRP A CA 1
ATOM 765 C C . TRP A 1 99 ? 40.485 16.372 -88.206 1.00 85.56 99 TRP A C 1
ATOM 767 O O . TRP A 1 99 ? 40.210 17.565 -88.309 1.00 85.56 99 TRP A O 1
ATOM 777 N N . THR A 1 100 ? 41.388 15.916 -87.339 1.00 86.62 100 THR A N 1
ATOM 778 C CA . THR A 1 100 ? 42.326 16.788 -86.626 1.00 86.62 100 THR A CA 1
ATOM 779 C C . THR A 1 100 ? 43.706 16.633 -87.254 1.00 86.62 100 THR A C 1
ATOM 781 O O . THR A 1 100 ? 44.279 15.542 -87.225 1.00 86.62 100 THR A O 1
ATOM 784 N N . ALA A 1 101 ? 44.221 17.719 -87.825 1.00 87.31 101 ALA A N 1
ATOM 785 C CA . ALA A 1 101 ? 45.564 17.841 -88.371 1.00 87.31 101 ALA A CA 1
ATOM 786 C C . ALA A 1 101 ? 46.501 18.435 -87.315 1.00 87.31 101 ALA A C 1
ATOM 788 O O . ALA A 1 101 ? 46.257 19.525 -86.796 1.00 87.31 101 ALA A O 1
ATOM 789 N N . THR A 1 102 ? 47.586 17.736 -87.005 1.00 88.19 102 THR A N 1
ATOM 790 C CA . THR A 1 102 ? 48.621 18.198 -86.076 1.00 88.19 102 THR A CA 1
ATOM 791 C C . THR A 1 102 ? 49.942 18.339 -86.835 1.00 88.19 102 THR A C 1
ATOM 793 O O . THR A 1 102 ? 50.586 17.323 -87.116 1.00 88.19 102 THR A O 1
ATOM 796 N N . PRO A 1 103 ? 50.324 19.567 -87.236 1.00 85.75 103 PRO A N 1
ATOM 797 C CA . PRO A 1 103 ? 51.590 19.826 -87.913 1.00 85.75 103 PRO A CA 1
ATOM 798 C C . PRO A 1 103 ? 52.758 19.900 -86.918 1.00 85.75 103 PRO A C 1
ATOM 800 O O . PRO A 1 103 ? 52.690 20.593 -85.907 1.00 85.75 103 PRO A O 1
ATOM 803 N N . GLU A 1 104 ? 53.853 19.218 -87.238 1.00 85.44 104 GLU A N 1
ATOM 804 C CA . GLU A 1 104 ? 55.144 19.327 -86.558 1.00 85.44 104 GLU A CA 1
ATOM 805 C C . GLU A 1 104 ? 56.150 19.914 -87.553 1.00 85.44 104 GLU A C 1
ATOM 807 O O . GLU A 1 104 ? 56.576 19.234 -88.493 1.00 85.44 104 GLU A O 1
ATOM 812 N N . LEU A 1 105 ? 56.467 21.201 -87.384 1.00 82.25 105 LEU A N 1
ATOM 813 C CA . LEU A 1 105 ? 57.218 22.003 -88.350 1.00 82.25 105 LEU A CA 1
ATOM 814 C C . LEU A 1 105 ? 58.620 22.341 -87.841 1.00 82.25 105 LEU A C 1
ATOM 816 O O . LEU A 1 105 ? 58.847 22.538 -86.648 1.00 82.25 105 LEU A O 1
ATOM 820 N N . GLN A 1 106 ? 59.558 22.444 -88.773 1.00 79.12 106 GLN A N 1
ATOM 821 C CA . GLN A 1 106 ? 60.928 22.900 -88.566 1.00 79.12 106 GLN A CA 1
ATOM 822 C C . GLN A 1 106 ? 61.320 23.841 -89.706 1.00 79.12 106 GLN A C 1
ATOM 824 O O . GLN A 1 106 ? 60.853 23.690 -90.840 1.00 79.12 106 GLN A O 1
ATOM 829 N N . GLU A 1 107 ? 62.205 24.794 -89.428 1.00 76.69 107 GLU A N 1
ATOM 830 C CA . GLU A 1 107 ? 62.786 25.638 -90.476 1.00 76.69 107 GLU A CA 1
ATOM 831 C C . GLU A 1 107 ? 63.594 24.794 -91.479 1.00 76.69 107 GLU A C 1
ATOM 833 O O . GLU A 1 107 ? 64.286 23.836 -91.101 1.00 76.69 107 GLU A O 1
ATOM 838 N N . ASP A 1 108 ? 63.515 25.140 -92.768 1.00 70.00 108 ASP A N 1
ATOM 839 C CA . ASP A 1 108 ? 64.290 24.487 -93.822 1.00 70.00 108 ASP A CA 1
ATOM 840 C C . ASP A 1 108 ? 65.404 25.394 -94.381 1.00 70.00 108 ASP A C 1
ATOM 842 O O . ASP A 1 108 ? 65.168 26.164 -95.311 1.00 70.00 108 ASP A O 1
ATOM 846 N N . PRO A 1 109 ? 66.645 25.290 -93.864 1.00 62.22 109 PRO A N 1
ATOM 847 C CA . PRO A 1 109 ? 67.786 26.091 -94.320 1.00 62.22 109 PRO A CA 1
ATOM 848 C C . PRO A 1 109 ? 68.441 25.575 -95.621 1.00 62.22 109 PRO A C 1
ATOM 850 O O . PRO A 1 109 ? 69.575 25.937 -95.930 1.00 62.22 109 PRO A O 1
ATOM 853 N N . GLY A 1 110 ? 67.788 24.676 -96.372 1.00 59.56 110 GLY A N 1
ATOM 854 C CA . GLY A 1 110 ? 68.222 24.251 -97.714 1.00 59.56 110 GLY A CA 1
ATOM 855 C C . GLY A 1 110 ? 69.474 23.358 -97.795 1.00 59.56 110 GLY A C 1
ATOM 856 O O . GLY A 1 110 ? 69.908 23.025 -98.893 1.00 59.56 110 GLY A O 1
ATOM 857 N N . THR A 1 111 ? 70.059 22.930 -96.667 1.00 55.06 111 THR A N 1
ATOM 858 C CA . THR A 1 111 ? 71.350 22.194 -96.621 1.00 55.06 111 THR A CA 1
ATOM 859 C C . THR A 1 111 ? 71.286 20.812 -95.948 1.00 55.06 111 THR A C 1
ATOM 861 O O . THR A 1 111 ? 72.306 20.250 -95.560 1.00 55.06 111 THR A O 1
ATOM 864 N N . GLY A 1 112 ? 70.095 20.218 -95.804 1.00 54.56 112 GLY A N 1
ATOM 865 C CA . GLY A 1 112 ? 69.929 18.882 -95.199 1.00 54.56 112 GLY A CA 1
ATOM 866 C C . GLY A 1 112 ? 70.106 18.834 -93.671 1.00 54.56 112 GLY A C 1
ATOM 867 O O . GLY A 1 112 ? 69.985 17.771 -93.068 1.00 54.56 112 GLY A O 1
ATOM 868 N N . ILE A 1 113 ? 70.332 19.984 -93.031 1.00 57.88 113 ILE A N 1
ATOM 869 C CA . ILE A 1 113 ? 70.400 20.152 -91.573 1.00 57.88 113 ILE A CA 1
ATOM 870 C C . ILE A 1 113 ? 68.977 20.402 -91.028 1.00 57.88 113 ILE A C 1
ATOM 872 O O . ILE A 1 113 ? 68.143 21.019 -91.701 1.00 57.88 113 ILE A O 1
ATOM 876 N N . LYS A 1 114 ? 68.665 19.877 -89.833 1.00 58.38 114 LYS A N 1
ATOM 877 C CA . LYS A 1 114 ? 67.388 20.125 -89.134 1.00 58.38 114 LYS A CA 1
ATOM 878 C C . LYS A 1 114 ? 67.395 21.542 -88.546 1.00 58.38 114 LYS A C 1
ATOM 880 O O . LYS A 1 114 ? 68.286 21.846 -87.757 1.00 58.38 114 LYS A O 1
ATOM 885 N N . GLY A 1 115 ? 66.449 22.391 -88.954 1.00 64.38 115 GLY A N 1
ATOM 886 C CA . GLY A 1 115 ? 66.282 23.744 -88.416 1.00 64.38 115 GLY A CA 1
ATOM 887 C C . GLY A 1 115 ? 65.576 23.764 -87.058 1.00 64.38 115 GLY A C 1
ATOM 888 O O . GLY A 1 115 ? 65.232 22.714 -86.508 1.00 64.38 115 GLY A O 1
ATOM 889 N N . ALA A 1 116 ? 65.364 24.964 -86.512 1.00 73.19 116 ALA A N 1
ATOM 890 C CA . ALA A 1 116 ? 64.657 25.136 -85.247 1.00 73.19 116 ALA A CA 1
ATOM 891 C C . ALA A 1 116 ? 63.189 24.662 -85.362 1.00 73.19 116 ALA A C 1
ATOM 893 O O . ALA A 1 116 ? 62.575 24.850 -86.418 1.00 73.19 116 ALA A O 1
ATOM 894 N N . PRO A 1 117 ? 62.613 24.044 -84.311 1.00 74.81 117 PRO A N 1
ATOM 895 C CA . PRO A 1 117 ? 61.191 23.718 -84.274 1.00 74.81 117 PRO A CA 1
ATOM 896 C C . PRO A 1 117 ? 60.331 24.980 -84.338 1.00 74.81 117 PRO A C 1
ATOM 898 O O . PRO A 1 117 ? 60.586 25.944 -83.618 1.00 74.81 117 PRO A O 1
ATOM 901 N N . VAL A 1 118 ? 59.285 24.943 -85.158 1.00 75.19 118 VAL A N 1
ATOM 902 C CA . VAL A 1 118 ? 58.321 26.035 -85.310 1.00 75.19 118 VAL A CA 1
ATOM 903 C C . VAL A 1 118 ? 56.992 25.592 -84.697 1.00 75.19 118 VAL A C 1
ATOM 905 O O . VAL A 1 118 ? 56.463 24.549 -85.095 1.00 75.19 118 VAL A O 1
ATOM 908 N N . PRO A 1 119 ? 56.435 26.340 -83.729 1.00 72.06 119 PRO A N 1
ATOM 9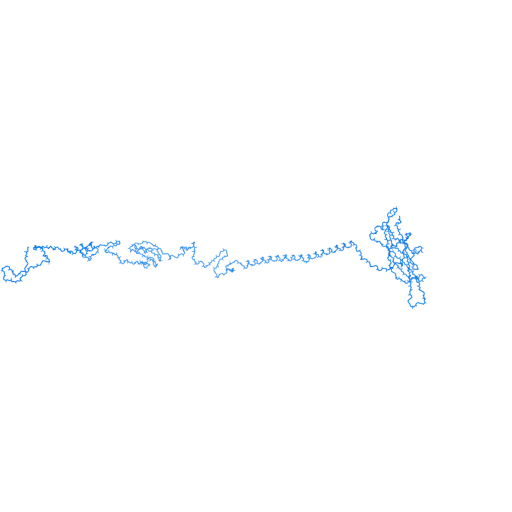09 C CA . PRO A 1 119 ? 55.135 26.015 -83.162 1.00 72.06 119 PRO A CA 1
ATOM 910 C C . PRO A 1 119 ? 54.035 26.229 -84.208 1.00 72.06 119 PRO A C 1
ATOM 912 O O . PRO A 1 119 ? 54.010 27.245 -84.901 1.00 72.06 119 PRO A O 1
ATOM 915 N N . ALA A 1 120 ? 53.107 25.280 -84.304 1.00 73.94 120 ALA A N 1
ATOM 916 C CA . ALA A 1 120 ? 51.941 25.374 -85.170 1.00 73.94 120 ALA A CA 1
ATOM 917 C C . ALA A 1 120 ? 50.711 24.789 -84.469 1.00 73.94 120 ALA A C 1
ATOM 919 O O . ALA A 1 120 ? 50.800 23.782 -83.765 1.00 73.94 120 ALA A O 1
ATOM 920 N N . ASN A 1 121 ? 49.561 25.436 -84.656 1.00 78.88 121 ASN A N 1
ATOM 921 C CA . ASN A 1 121 ? 48.314 25.011 -84.032 1.00 78.88 121 ASN A CA 1
ATOM 922 C C . ASN A 1 121 ? 47.787 23.734 -84.696 1.00 78.88 121 ASN A C 1
ATOM 924 O O . ASN A 1 121 ? 47.928 23.530 -85.904 1.00 78.88 121 ASN A O 1
ATOM 928 N N . SER A 1 122 ? 47.139 22.877 -83.906 1.00 82.44 122 SER A N 1
ATOM 929 C CA . SER A 1 122 ? 46.346 21.779 -84.455 1.00 82.44 122 SER A CA 1
ATOM 930 C C . SER A 1 122 ? 45.051 22.318 -85.052 1.00 82.44 122 SER A C 1
ATOM 932 O O . SER A 1 122 ? 44.340 23.069 -84.386 1.00 82.44 122 SER A O 1
ATOM 934 N N . ILE A 1 123 ? 44.709 21.882 -86.257 1.00 83.06 123 ILE A N 1
ATOM 935 C CA . ILE A 1 123 ? 43.535 22.353 -86.993 1.00 83.06 123 ILE A CA 1
ATOM 936 C C . ILE A 1 123 ? 42.517 21.217 -87.033 1.00 83.06 123 ILE A C 1
ATOM 938 O O . ILE A 1 123 ? 42.835 20.116 -87.481 1.00 83.06 123 ILE A O 1
ATOM 942 N N . THR A 1 124 ? 41.296 21.463 -86.559 1.00 84.00 124 THR A N 1
ATOM 943 C CA . THR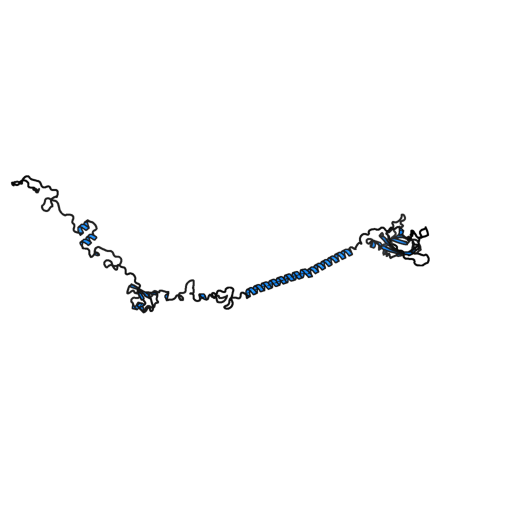 A 1 124 ? 40.191 20.500 -86.681 1.00 84.00 124 THR A CA 1
ATOM 944 C C . THR A 1 124 ? 39.201 20.997 -87.719 1.00 84.00 124 THR A C 1
ATOM 946 O O . THR A 1 124 ? 38.762 22.140 -87.646 1.00 84.00 124 THR A O 1
ATOM 949 N N . PHE A 1 125 ? 38.851 20.144 -88.678 1.00 82.31 125 PHE A N 1
ATOM 950 C CA . PHE A 1 125 ? 37.973 20.505 -89.786 1.00 82.31 125 PHE A CA 1
ATOM 951 C C . PHE A 1 125 ? 36.997 19.375 -90.126 1.00 82.31 125 PHE A C 1
ATOM 953 O O . PHE A 1 125 ? 37.318 18.187 -90.034 1.00 82.31 125 PHE A O 1
ATOM 960 N N . ALA A 1 126 ? 35.784 19.771 -90.508 1.00 83.94 126 ALA A N 1
ATOM 961 C CA . ALA A 1 126 ? 34.751 18.888 -91.038 1.00 83.94 126 ALA A CA 1
ATOM 962 C C . ALA A 1 126 ? 34.845 18.813 -92.578 1.00 83.94 126 ALA A C 1
ATOM 964 O O . ALA A 1 126 ? 35.570 19.610 -93.183 1.00 83.94 126 ALA A O 1
ATOM 965 N N . PRO A 1 127 ? 34.129 17.881 -93.232 1.00 83.62 127 PRO A N 1
ATOM 966 C CA . PRO A 1 127 ? 34.134 17.780 -94.687 1.00 83.62 127 PRO A CA 1
ATOM 967 C C . PRO A 1 127 ? 33.716 19.077 -95.388 1.00 83.62 127 PRO A C 1
ATOM 969 O O . PRO A 1 127 ? 32.667 19.638 -95.067 1.00 83.62 127 PRO A O 1
ATOM 972 N N . ALA A 1 128 ? 34.489 19.528 -96.383 1.00 83.56 128 ALA A N 1
ATOM 973 C CA . ALA A 1 128 ? 34.084 20.655 -97.232 1.00 83.56 128 ALA A CA 1
ATOM 974 C C . ALA A 1 128 ? 32.812 20.321 -98.021 1.00 83.56 128 ALA A C 1
ATOM 976 O O . ALA A 1 128 ? 32.603 19.169 -98.416 1.00 83.56 128 ALA A O 1
ATOM 977 N N . ALA A 1 129 ? 31.986 21.333 -98.293 1.00 82.06 129 ALA A N 1
ATOM 978 C CA . ALA A 1 129 ? 30.864 21.192 -99.215 1.00 82.06 129 ALA A CA 1
ATOM 979 C C . ALA A 1 129 ? 31.373 20.811 -100.623 1.00 82.06 129 ALA A C 1
ATOM 981 O O . ALA A 1 129 ? 32.407 21.336 -101.047 1.00 82.06 129 ALA A O 1
ATOM 982 N N . PRO A 1 130 ? 30.692 19.899 -101.342 1.00 82.50 130 PRO A N 1
ATOM 983 C CA . PRO A 1 130 ? 31.075 19.549 -102.704 1.00 82.50 130 PRO A CA 1
ATOM 984 C C . PRO A 1 130 ? 30.848 20.734 -103.650 1.00 82.50 130 PRO A C 1
ATOM 986 O O . PRO A 1 130 ? 29.866 21.469 -103.519 1.00 82.50 130 PRO A O 1
ATOM 989 N N . ASP A 1 131 ? 31.747 20.910 -104.613 1.00 82.44 131 ASP A N 1
ATOM 990 C CA . ASP A 1 131 ? 31.581 21.870 -105.700 1.00 82.44 131 ASP A CA 1
ATOM 991 C C . ASP A 1 131 ? 30.493 21.422 -106.698 1.00 82.44 131 ASP A C 1
ATOM 993 O O . ASP A 1 131 ? 29.901 20.345 -106.584 1.00 82.44 131 ASP A O 1
ATOM 997 N N . GLY A 1 132 ? 30.227 22.241 -107.722 1.00 71.31 132 GLY A N 1
ATOM 998 C CA . GLY A 1 132 ? 29.245 21.919 -108.768 1.00 71.31 132 GLY A CA 1
ATOM 999 C C . GLY A 1 132 ? 29.557 20.653 -109.585 1.00 71.31 132 GLY A C 1
ATOM 1000 O O . GLY A 1 132 ? 28.707 20.217 -110.357 1.00 71.31 132 GLY A O 1
ATOM 1001 N N . SER A 1 133 ? 30.747 20.064 -109.418 1.00 76.56 133 SER A N 1
ATOM 1002 C CA . SER A 1 133 ? 31.183 18.802 -110.032 1.00 76.56 133 SER A CA 1
ATOM 1003 C C . SER A 1 133 ? 31.268 17.640 -109.028 1.00 76.56 133 SER A C 1
ATOM 1005 O O . SER A 1 133 ? 31.657 16.538 -109.413 1.00 76.56 133 SER A O 1
ATOM 1007 N N . GLY A 1 134 ? 30.895 17.853 -107.761 1.00 75.06 134 GLY A N 1
ATOM 1008 C CA . GLY A 1 134 ? 30.927 16.841 -106.703 1.00 75.06 134 GLY A CA 1
ATOM 1009 C C . GLY A 1 134 ? 32.280 16.673 -106.001 1.00 75.06 134 GLY A C 1
ATOM 1010 O O . GLY A 1 134 ? 32.396 15.808 -105.134 1.00 75.06 134 GLY A O 1
ATOM 1011 N N . ASN A 1 135 ? 33.299 17.473 -106.334 1.00 82.69 135 ASN A N 1
ATOM 1012 C CA . ASN A 1 135 ? 34.614 17.391 -105.696 1.00 82.69 135 ASN A CA 1
ATOM 1013 C C . ASN A 1 135 ? 34.643 18.211 -104.404 1.00 82.69 135 ASN A C 1
ATOM 1015 O O . ASN A 1 135 ? 34.074 19.298 -104.328 1.00 82.69 135 ASN A O 1
ATOM 1019 N N . ARG A 1 136 ? 35.343 17.706 -103.384 1.00 86.25 136 ARG A N 1
ATOM 1020 C CA . ARG A 1 136 ? 35.523 18.387 -102.095 1.00 86.25 136 ARG A CA 1
ATOM 1021 C C . ARG A 1 136 ? 36.983 18.804 -101.940 1.00 86.25 136 ARG A C 1
ATOM 1023 O O . ARG A 1 136 ? 37.874 17.968 -102.082 1.00 86.25 136 ARG A O 1
ATOM 1030 N N . SER A 1 137 ? 37.229 20.068 -101.606 1.00 85.31 137 SER A N 1
ATOM 1031 C CA . SER A 1 137 ? 38.575 20.587 -101.337 1.00 85.31 137 SER A CA 1
ATOM 1032 C C . SER A 1 137 ? 38.599 21.421 -100.061 1.00 85.31 137 SER A C 1
ATOM 1034 O O . SER A 1 137 ? 37.761 22.306 -99.895 1.00 85.31 137 SER A O 1
ATOM 1036 N N . VAL A 1 138 ? 39.568 21.164 -99.183 1.00 85.19 138 V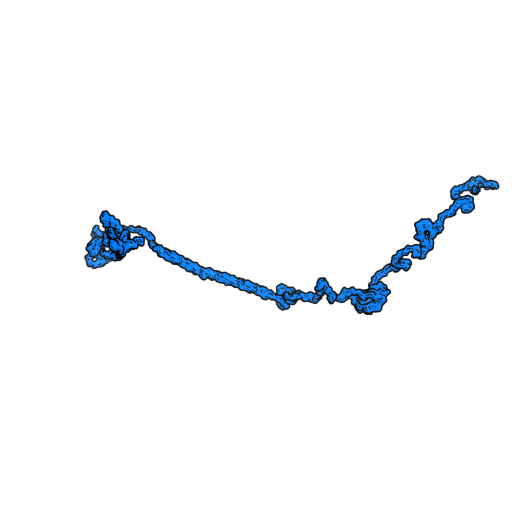AL A N 1
ATOM 1037 C CA . VAL A 1 138 ? 39.806 21.929 -97.950 1.00 85.19 138 VAL A CA 1
ATOM 1038 C C . VAL A 1 138 ? 41.229 22.465 -97.983 1.00 85.19 138 VAL A C 1
ATOM 1040 O O . VAL A 1 138 ? 42.172 21.690 -98.122 1.00 85.19 138 VAL A O 1
ATOM 1043 N N . ASN A 1 139 ? 41.393 23.770 -97.795 1.00 83.56 139 ASN A N 1
ATOM 1044 C CA . ASN A 1 139 ? 42.693 24.370 -97.534 1.00 83.56 139 ASN A CA 1
ATOM 1045 C C . ASN A 1 139 ? 42.807 24.674 -96.039 1.00 83.56 139 ASN A C 1
ATOM 1047 O O . ASN A 1 139 ? 42.030 25.460 -95.499 1.00 83.56 139 ASN A O 1
ATOM 1051 N N . LEU A 1 140 ? 43.778 24.057 -95.369 1.00 81.06 140 LEU A N 1
ATOM 1052 C CA . LEU A 1 140 ? 43.986 24.209 -93.928 1.00 81.06 140 LEU A CA 1
ATOM 1053 C C . LEU A 1 140 ? 44.322 25.650 -93.523 1.00 81.06 140 LEU A C 1
ATOM 1055 O O . LEU A 1 140 ? 44.049 26.023 -92.389 1.00 81.06 140 LEU A O 1
ATOM 1059 N N . ALA A 1 141 ? 44.871 26.463 -94.430 1.00 73.12 141 ALA A N 1
ATOM 1060 C CA . ALA A 1 141 ? 45.138 27.877 -94.162 1.00 73.12 141 ALA A CA 1
ATOM 1061 C C . ALA A 1 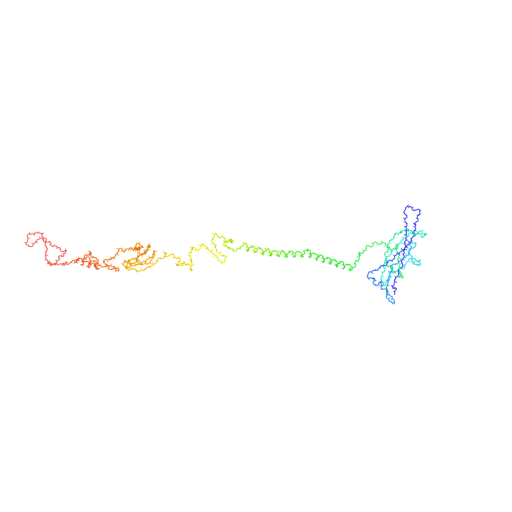141 ? 43.856 28.730 -94.095 1.00 73.12 141 ALA A C 1
ATOM 1063 O O . ALA A 1 141 ? 43.856 29.777 -93.453 1.00 73.12 141 ALA A O 1
ATOM 1064 N N . ASP A 1 142 ? 42.768 28.272 -94.722 1.00 73.81 142 ASP A N 1
ATOM 1065 C CA . ASP A 1 142 ? 41.486 28.986 -94.770 1.00 73.81 142 ASP A CA 1
ATOM 1066 C C . ASP A 1 142 ? 40.554 28.586 -93.608 1.00 73.81 142 ASP A C 1
ATOM 1068 O O . ASP A 1 142 ? 39.485 29.171 -93.420 1.00 73.81 142 ASP A O 1
ATOM 1072 N N . VAL A 1 143 ? 40.956 27.598 -92.799 1.00 70.50 143 VAL A N 1
ATOM 1073 C CA . VAL A 1 143 ? 40.247 27.197 -91.579 1.00 70.50 143 VAL A CA 1
ATOM 1074 C C . VAL A 1 143 ? 40.616 28.188 -90.473 1.00 70.50 143 VAL A C 1
ATOM 1076 O O . VAL A 1 143 ? 41.580 27.994 -89.736 1.00 70.50 143 VAL A O 1
ATOM 1079 N N . VAL A 1 144 ? 39.872 29.293 -90.401 1.00 56.03 144 VAL A N 1
ATOM 1080 C CA . VAL A 1 144 ? 40.047 30.329 -89.373 1.00 56.03 144 VAL A CA 1
ATOM 1081 C C . VAL A 1 144 ? 39.913 29.698 -87.983 1.00 56.03 144 VAL A C 1
ATOM 1083 O O . VAL A 1 144 ? 38.965 28.956 -87.732 1.00 56.03 144 VAL A O 1
ATOM 1086 N N . ASP A 1 145 ? 40.851 30.019 -87.085 1.00 54.53 145 ASP A N 1
ATOM 1087 C CA . ASP A 1 145 ? 40.815 29.687 -85.655 1.00 54.53 145 ASP A CA 1
ATOM 1088 C C . ASP A 1 145 ? 39.658 30.448 -84.986 1.00 54.53 145 ASP A C 1
ATOM 1090 O O . ASP A 1 145 ? 39.822 31.487 -84.345 1.00 54.53 145 ASP A O 1
ATOM 1094 N N . THR A 1 146 ? 38.431 30.009 -85.257 1.00 45.28 146 THR A N 1
ATOM 1095 C CA . THR A 1 146 ? 37.247 30.509 -84.577 1.00 45.28 146 THR A CA 1
ATOM 1096 C C . THR A 1 146 ? 37.209 29.861 -83.207 1.00 45.28 146 THR A C 1
ATOM 1098 O O . THR A 1 146 ? 37.017 28.650 -83.090 1.00 45.28 146 THR A O 1
ATOM 1101 N N . SER A 1 147 ? 37.363 30.690 -82.181 1.00 44.50 147 SER A N 1
ATOM 1102 C CA . SER A 1 147 ? 37.044 30.425 -80.782 1.00 44.50 147 SER A CA 1
ATOM 1103 C C . SER A 1 147 ? 35.566 30.048 -80.618 1.00 44.50 147 SER A C 1
ATOM 1105 O O . SER A 1 147 ? 34.736 30.828 -80.158 1.00 44.50 147 SER A O 1
ATOM 1107 N N . ILE A 1 148 ? 35.224 28.829 -81.027 1.00 50.91 148 ILE A N 1
ATOM 1108 C CA . ILE A 1 148 ? 33.932 28.213 -80.757 1.00 50.91 148 ILE A CA 1
ATOM 1109 C C . ILE A 1 148 ? 33.967 27.775 -79.293 1.00 50.91 148 ILE A C 1
ATOM 1111 O O . ILE A 1 148 ? 34.767 26.925 -78.905 1.00 50.91 148 ILE A O 1
ATOM 1115 N N . GLU A 1 149 ? 33.115 28.378 -78.469 1.00 43.19 149 GLU A N 1
ATOM 1116 C CA . GLU A 1 149 ? 32.837 27.893 -77.121 1.00 43.19 149 GLU A CA 1
ATOM 1117 C C . GLU A 1 149 ? 32.242 26.480 -77.246 1.00 43.19 149 GLU A C 1
ATOM 1119 O O . GLU A 1 149 ? 31.146 26.283 -77.775 1.00 43.19 149 GLU A O 1
ATOM 1124 N N . PHE A 1 150 ? 33.025 25.473 -76.857 1.00 44.75 150 PHE A N 1
ATOM 1125 C CA . PHE A 1 150 ? 32.633 24.071 -76.959 1.00 44.75 150 PHE A CA 1
ATOM 1126 C C . PHE A 1 150 ? 31.521 23.762 -75.941 1.00 44.75 150 PHE A C 1
ATOM 1128 O O . PHE A 1 150 ? 31.645 24.165 -74.781 1.00 44.75 150 PHE A O 1
ATOM 1135 N N . PRO A 1 151 ? 30.460 23.015 -76.308 1.00 49.06 151 PRO A N 1
ATOM 1136 C CA . PRO A 1 151 ? 29.514 22.511 -75.319 1.00 49.06 151 PRO A CA 1
ATOM 1137 C C . PRO A 1 151 ? 30.247 21.623 -74.295 1.00 49.06 151 PRO A C 1
ATOM 1139 O O . PRO A 1 151 ? 31.257 20.999 -74.641 1.00 49.06 151 PRO A O 1
ATOM 1142 N N . PRO A 1 152 ? 29.769 21.559 -73.035 1.00 48.50 152 PRO A N 1
ATOM 1143 C CA . PRO A 1 152 ? 30.421 20.774 -71.993 1.00 48.50 152 PRO A CA 1
ATOM 1144 C C . PRO A 1 152 ? 30.598 19.320 -72.442 1.00 48.50 152 PRO A C 1
ATOM 1146 O O . PRO A 1 152 ? 29.751 18.770 -73.149 1.00 48.50 152 PRO A O 1
ATOM 1149 N N . ILE A 1 153 ? 31.711 18.707 -72.026 1.00 46.53 153 ILE A N 1
ATOM 1150 C CA . ILE A 1 153 ? 32.044 17.303 -72.302 1.00 46.53 153 ILE A CA 1
ATOM 1151 C C . ILE A 1 153 ? 30.815 16.436 -71.983 1.00 46.53 153 ILE A C 1
ATOM 1153 O O . ILE A 1 153 ? 30.355 16.410 -70.844 1.00 46.53 153 ILE A O 1
ATOM 1157 N N . VAL A 1 154 ? 30.267 15.742 -72.986 1.00 49.94 154 VAL A N 1
ATOM 1158 C CA . VAL A 1 154 ? 29.124 14.839 -72.794 1.00 49.94 154 VAL A CA 1
ATOM 1159 C C . VAL A 1 154 ? 29.620 13.594 -72.059 1.00 49.94 154 VAL A C 1
ATOM 1161 O O . VAL A 1 154 ? 30.156 12.666 -72.666 1.00 49.94 154 VAL A O 1
ATOM 1164 N N . GLU A 1 155 ? 29.476 13.573 -70.734 1.00 52.06 155 GLU A N 1
ATOM 1165 C CA . GLU A 1 155 ? 29.649 12.351 -69.952 1.00 52.06 155 GLU A CA 1
ATOM 1166 C C . GLU A 1 155 ? 28.602 11.324 -70.405 1.00 52.06 155 GLU A C 1
ATOM 1168 O O . GLU A 1 155 ? 27.403 11.601 -70.440 1.00 52.06 155 GLU A O 1
ATOM 1173 N N . SER A 1 156 ? 29.057 10.130 -70.798 1.00 57.38 156 SER A N 1
ATOM 1174 C CA . SER A 1 156 ? 28.183 9.023 -71.200 1.00 57.38 156 SER A CA 1
ATOM 1175 C C . SER A 1 156 ? 27.065 8.807 -70.171 1.00 57.38 156 SER A C 1
ATOM 1177 O O . SER A 1 156 ? 27.326 8.820 -68.969 1.00 57.38 156 SER A O 1
ATOM 1179 N N . ARG A 1 157 ? 25.831 8.512 -70.609 1.00 64.62 157 ARG A N 1
ATOM 1180 C CA . ARG A 1 157 ? 24.722 8.130 -69.706 1.00 64.62 157 ARG A CA 1
ATOM 1181 C C . ARG A 1 157 ? 25.109 6.976 -68.775 1.00 64.62 157 ARG A C 1
ATOM 1183 O O . ARG A 1 157 ? 24.625 6.908 -67.652 1.00 64.62 157 ARG A O 1
ATOM 1190 N N . VAL A 1 158 ? 26.007 6.095 -69.220 1.00 67.19 158 VAL A N 1
ATOM 1191 C CA . VAL A 1 158 ? 26.581 5.030 -68.386 1.00 67.19 158 VAL A CA 1
ATOM 1192 C C . VAL A 1 158 ? 27.465 5.609 -67.278 1.00 67.19 158 VAL A C 1
ATOM 1194 O O . VAL A 1 158 ? 27.377 5.146 -66.151 1.00 67.19 158 VAL A O 1
ATOM 1197 N N . ALA A 1 159 ? 28.271 6.637 -67.555 1.00 70.69 159 ALA A N 1
ATOM 1198 C CA . ALA A 1 159 ? 29.076 7.315 -66.539 1.00 70.69 159 ALA A CA 1
ATOM 1199 C C . ALA A 1 159 ? 28.192 8.046 -65.516 1.00 70.69 159 ALA A C 1
ATOM 1201 O O . ALA A 1 159 ? 28.403 7.883 -64.319 1.00 70.69 159 ALA A O 1
ATOM 1202 N N . GLN A 1 160 ? 27.143 8.741 -65.968 1.00 74.06 160 GLN A N 1
ATOM 1203 C CA . GLN A 1 160 ? 26.166 9.372 -65.072 1.00 74.06 160 GLN A CA 1
ATOM 1204 C C . GLN A 1 160 ? 25.453 8.345 -64.183 1.00 74.06 160 GLN A C 1
ATOM 1206 O O . GLN A 1 160 ? 25.400 8.518 -62.972 1.00 74.06 160 GLN A O 1
ATOM 1211 N N . LEU A 1 161 ? 24.975 7.235 -64.758 1.00 80.38 161 LEU A N 1
ATOM 1212 C CA . LEU A 1 161 ? 24.338 6.156 -63.993 1.00 80.38 161 LEU A CA 1
ATOM 1213 C C . LEU A 1 161 ? 25.309 5.474 -63.016 1.00 80.38 161 LEU A C 1
ATOM 1215 O O . LEU A 1 161 ? 24.895 5.060 -61.937 1.00 80.38 161 LEU A O 1
ATOM 1219 N N . VAL A 1 162 ? 26.595 5.357 -63.362 1.00 85.06 162 VAL A N 1
ATOM 1220 C CA . VAL A 1 162 ? 27.629 4.833 -62.454 1.00 85.06 162 VAL A CA 1
ATOM 1221 C C . VAL A 1 162 ? 27.879 5.799 -61.298 1.00 85.06 162 VAL A C 1
ATOM 1223 O O . VAL A 1 162 ? 28.009 5.346 -60.161 1.00 85.06 162 VAL A O 1
ATOM 1226 N N . VAL A 1 163 ? 27.913 7.107 -61.556 1.00 84.81 163 VAL A N 1
ATOM 1227 C CA . VAL A 1 163 ? 28.038 8.126 -60.505 1.00 84.81 163 VAL A CA 1
ATOM 1228 C C . VAL A 1 163 ? 26.808 8.103 -59.598 1.00 84.81 163 VAL A C 1
ATOM 1230 O O . VAL A 1 163 ? 26.973 7.952 -58.394 1.00 84.81 163 VAL A O 1
ATOM 1233 N N . GLU A 1 164 ? 25.593 8.123 -60.152 1.00 87.88 164 GLU A N 1
ATOM 1234 C CA . GLU A 1 164 ? 24.341 8.022 -59.385 1.00 87.88 164 GLU A CA 1
ATOM 1235 C C . GLU A 1 164 ? 24.293 6.746 -58.527 1.00 87.88 164 GLU A C 1
ATOM 1237 O O . GLU A 1 164 ? 23.963 6.805 -57.344 1.00 87.88 164 GLU A O 1
ATOM 1242 N N . ALA A 1 165 ? 24.680 5.591 -59.083 1.00 86.81 165 ALA A N 1
ATOM 1243 C CA . ALA A 1 165 ? 24.734 4.332 -58.341 1.00 86.81 165 ALA A CA 1
ATOM 1244 C C . ALA A 1 165 ? 25.817 4.331 -57.249 1.00 86.81 165 ALA A C 1
ATOM 1246 O O . ALA A 1 165 ? 25.620 3.739 -56.186 1.00 86.81 165 ALA A O 1
ATOM 1247 N N . THR A 1 166 ? 26.951 4.994 -57.488 1.00 92.38 166 THR A N 1
ATOM 1248 C CA . THR A 1 166 ? 28.030 5.135 -56.499 1.00 92.38 166 THR A CA 1
ATOM 1249 C C . THR A 1 166 ? 27.591 6.044 -55.356 1.00 92.38 166 THR A C 1
ATOM 1251 O O . THR A 1 166 ? 27.715 5.652 -54.200 1.00 92.38 166 THR A O 1
ATOM 1254 N N . THR A 1 167 ? 26.984 7.193 -55.663 1.00 93.62 167 THR A N 1
ATOM 1255 C CA . THR A 1 167 ? 26.405 8.102 -54.667 1.00 93.62 167 THR A CA 1
ATOM 1256 C C . THR A 1 167 ? 25.320 7.407 -53.850 1.00 93.62 167 THR A C 1
ATOM 1258 O O . THR A 1 167 ? 25.389 7.420 -52.628 1.00 93.62 167 THR A O 1
ATOM 1261 N N . ALA A 1 168 ? 24.385 6.699 -54.492 1.00 92.62 168 ALA A N 1
ATOM 1262 C CA . ALA A 1 168 ? 23.341 5.959 -53.784 1.00 92.62 168 ALA A CA 1
ATOM 1263 C C . ALA A 1 168 ? 23.914 4.863 -52.865 1.00 92.62 168 ALA A C 1
ATOM 1265 O O . ALA A 1 168 ? 23.431 4.666 -51.749 1.00 92.62 168 ALA A O 1
ATOM 1266 N N . ARG A 1 169 ? 24.962 4.152 -53.301 1.00 94.31 169 ARG A N 1
ATOM 1267 C CA . ARG A 1 169 ? 25.666 3.172 -52.460 1.00 94.31 169 ARG A CA 1
ATOM 1268 C C . ARG A 1 169 ? 26.334 3.843 -51.259 1.00 94.31 169 ARG A C 1
ATOM 1270 O O . ARG A 1 169 ? 26.260 3.304 -50.155 1.00 94.31 169 ARG A O 1
ATOM 1277 N N . ASP A 1 170 ? 26.988 4.979 -51.465 1.00 95.06 170 ASP A N 1
ATOM 1278 C CA . ASP A 1 170 ? 27.719 5.694 -50.418 1.00 95.06 170 ASP A CA 1
ATOM 1279 C C . ASP A 1 170 ? 26.754 6.353 -49.405 1.00 95.06 170 ASP A C 1
ATOM 1281 O O . ASP A 1 170 ? 27.022 6.345 -48.198 1.00 95.06 170 ASP A O 1
ATOM 1285 N N . ASP A 1 171 ? 25.576 6.800 -49.852 1.00 96.00 171 ASP A N 1
ATOM 1286 C CA . ASP A 1 171 ? 24.473 7.247 -48.991 1.00 96.00 171 ASP A CA 1
ATOM 1287 C C . ASP A 1 171 ? 23.941 6.093 -48.132 1.00 96.00 171 ASP A C 1
ATOM 1289 O O . ASP A 1 171 ? 23.828 6.218 -46.910 1.00 96.00 171 ASP A O 1
ATOM 1293 N N . VAL A 1 172 ? 23.685 4.925 -48.737 1.00 96.25 172 VAL A N 1
ATOM 1294 C CA . VAL A 1 172 ? 23.283 3.715 -47.999 1.00 96.25 172 VAL A CA 1
ATOM 1295 C C . VAL A 1 172 ? 24.353 3.313 -46.983 1.00 96.25 172 VAL A C 1
ATOM 1297 O O . VAL A 1 172 ? 24.017 3.018 -45.835 1.00 96.25 172 VAL A O 1
ATOM 1300 N N . ALA A 1 173 ? 25.635 3.341 -47.353 1.00 96.06 173 ALA A N 1
ATOM 1301 C CA . ALA A 1 173 ? 26.733 3.054 -46.431 1.00 96.06 173 ALA A CA 1
ATOM 1302 C C . ALA A 1 173 ? 26.769 4.049 -45.258 1.00 96.06 173 ALA A C 1
ATOM 1304 O O . ALA A 1 173 ? 26.978 3.650 -44.111 1.00 96.06 173 ALA A O 1
ATOM 1305 N N . SER A 1 174 ? 26.497 5.327 -45.520 1.00 96.62 174 SER A N 1
ATOM 1306 C CA . SER A 1 174 ? 26.397 6.367 -44.493 1.00 96.62 174 SER A CA 1
ATOM 1307 C C . SER A 1 174 ? 25.214 6.136 -43.551 1.00 96.62 174 SER A C 1
ATOM 1309 O O . SER A 1 174 ? 25.385 6.222 -42.333 1.00 96.62 174 SER A O 1
ATOM 1311 N N . TYR A 1 175 ? 24.041 5.756 -44.068 1.00 96.38 175 TYR A N 1
ATOM 1312 C CA . TYR A 1 175 ? 22.890 5.392 -43.234 1.00 96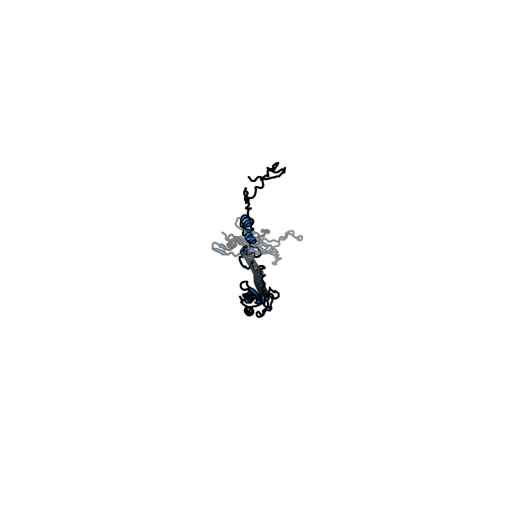.38 175 TYR A CA 1
ATOM 1313 C C . TYR A 1 175 ? 23.161 4.153 -42.381 1.00 96.38 175 TYR A C 1
ATOM 1315 O O . TYR A 1 175 ? 22.853 4.153 -41.191 1.00 96.38 175 TYR A O 1
ATOM 1323 N N . VAL A 1 176 ? 23.783 3.118 -42.952 1.00 97.00 176 VAL A N 1
ATOM 1324 C CA . VAL A 1 176 ? 24.190 1.916 -42.207 1.00 97.00 176 VAL A CA 1
ATOM 1325 C C . VAL A 1 176 ? 25.179 2.279 -41.099 1.00 97.00 176 VAL A C 1
ATOM 1327 O O . VAL A 1 176 ? 25.024 1.821 -39.967 1.00 97.00 176 VAL A O 1
ATOM 1330 N N . ASN A 1 177 ? 26.148 3.152 -41.379 1.00 96.81 177 ASN A N 1
ATOM 1331 C CA . ASN A 1 177 ? 27.078 3.647 -40.368 1.00 96.81 177 ASN A CA 1
ATOM 1332 C C . ASN A 1 177 ? 26.353 4.427 -39.269 1.00 96.81 177 ASN A C 1
ATOM 1334 O O . ASN A 1 177 ? 26.592 4.158 -38.093 1.00 96.81 177 ASN A O 1
ATOM 1338 N N . PHE A 1 178 ? 25.432 5.331 -39.607 1.00 96.69 178 PHE A N 1
ATOM 1339 C CA . PHE A 1 178 ? 24.648 6.071 -38.614 1.00 96.69 178 PHE A CA 1
ATOM 1340 C C . PHE A 1 178 ? 23.813 5.130 -37.737 1.00 96.69 178 PHE A C 1
ATOM 1342 O O . PHE A 1 178 ? 23.820 5.253 -36.512 1.00 96.69 178 PHE A O 1
ATOM 1349 N N . ILE A 1 179 ? 23.157 4.135 -38.338 1.00 96.31 179 ILE A N 1
ATOM 1350 C CA . ILE A 1 179 ? 22.402 3.121 -37.597 1.00 96.31 179 ILE A CA 1
ATOM 1351 C C . ILE A 1 179 ? 23.327 2.368 -36.635 1.00 96.31 179 ILE A C 1
ATOM 1353 O O . ILE A 1 179 ? 23.026 2.272 -35.449 1.00 96.31 179 ILE A O 1
ATOM 1357 N N . ASN A 1 180 ? 24.475 1.886 -37.108 1.00 96.44 180 ASN A N 1
ATOM 1358 C CA . ASN A 1 180 ? 25.388 1.083 -36.293 1.00 96.44 180 ASN A CA 1
ATOM 1359 C C . ASN A 1 180 ? 26.101 1.879 -35.193 1.00 96.44 180 ASN A C 1
ATOM 1361 O O . ASN A 1 180 ? 26.376 1.332 -34.129 1.00 96.44 180 ASN A O 1
A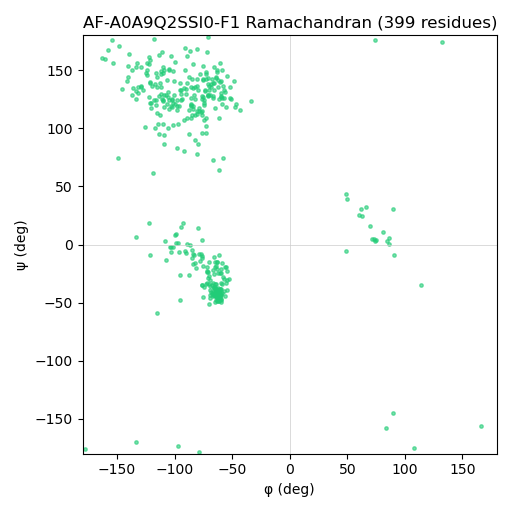TOM 1365 N N . THR A 1 181 ? 26.416 3.150 -35.442 1.00 95.25 181 THR A N 1
ATOM 1366 C CA . THR A 1 181 ? 27.214 3.981 -34.524 1.00 95.25 181 THR A CA 1
ATOM 1367 C C . THR A 1 181 ? 26.374 4.839 -33.586 1.00 95.25 181 THR A C 1
ATOM 1369 O O . THR A 1 181 ? 26.840 5.166 -32.498 1.00 95.25 181 THR A O 1
ATOM 1372 N N . VAL A 1 182 ? 25.146 5.192 -33.972 1.00 95.75 182 VAL A N 1
ATOM 1373 C CA . VAL A 1 182 ? 24.272 6.073 -33.186 1.00 95.75 182 VAL A CA 1
ATOM 1374 C C . VAL A 1 182 ? 23.029 5.327 -32.721 1.00 95.75 182 VAL A C 1
ATOM 1376 O O . VAL A 1 182 ? 22.811 5.194 -31.518 1.00 95.75 182 VAL A O 1
ATOM 1379 N N . VAL A 1 183 ? 22.234 4.795 -33.652 1.00 96.44 183 VAL A N 1
ATOM 1380 C CA . VAL A 1 183 ? 20.898 4.262 -33.333 1.00 96.44 183 VAL A CA 1
ATOM 1381 C C . VAL A 1 183 ? 20.976 2.970 -32.517 1.00 96.44 183 VAL A C 1
ATOM 1383 O O . VAL A 1 183 ? 20.350 2.874 -31.463 1.00 96.44 183 VAL A O 1
ATOM 1386 N N . SER A 1 184 ? 21.758 1.982 -32.957 1.00 94.56 184 SER A N 1
ATOM 1387 C CA . SER A 1 184 ? 21.889 0.690 -32.271 1.00 94.56 184 SER A CA 1
ATOM 1388 C C . SER A 1 184 ? 22.445 0.838 -30.844 1.00 94.56 184 SER A C 1
ATOM 1390 O O . SER A 1 184 ? 21.849 0.270 -29.925 1.00 94.56 184 SER A O 1
ATOM 1392 N N . PRO A 1 185 ? 23.502 1.642 -30.591 1.00 95.00 185 PRO A N 1
ATOM 1393 C CA . PRO A 1 185 ? 23.959 1.924 -29.231 1.00 95.00 185 PRO A CA 1
ATOM 1394 C C . PRO A 1 185 ? 22.928 2.667 -28.375 1.00 95.00 185 PRO A C 1
ATOM 1396 O O . PRO A 1 185 ? 22.795 2.351 -27.195 1.00 95.00 185 PRO A O 1
ATOM 1399 N N . GLN A 1 186 ? 22.171 3.615 -28.941 1.00 95.69 186 GLN A N 1
ATOM 1400 C CA . GLN A 1 186 ? 21.097 4.305 -28.213 1.00 95.69 186 GLN A CA 1
ATOM 1401 C C . GLN A 1 186 ? 19.989 3.339 -27.783 1.00 95.69 186 GLN A C 1
ATOM 1403 O O . GLN A 1 186 ? 19.586 3.356 -26.621 1.00 95.69 186 GLN A O 1
ATOM 1408 N N . ILE A 1 187 ? 19.536 2.461 -28.685 1.00 94.62 187 ILE A N 1
ATOM 1409 C CA . ILE A 1 187 ? 18.550 1.418 -28.367 1.00 94.62 187 ILE A CA 1
ATOM 1410 C C . ILE A 1 187 ? 19.087 0.497 -27.264 1.00 94.62 187 ILE A C 1
ATOM 1412 O O . ILE A 1 187 ? 18.385 0.259 -26.281 1.00 94.62 187 ILE A O 1
ATOM 1416 N N . GLY A 1 188 ? 20.339 0.043 -27.380 1.00 94.25 188 GLY A N 1
ATOM 1417 C CA . GLY A 1 188 ? 20.986 -0.774 -26.349 1.00 94.25 188 GLY A CA 1
ATOM 1418 C C . GLY A 1 188 ? 21.090 -0.061 -24.995 1.00 94.25 188 GLY A C 1
ATOM 1419 O O . GLY A 1 188 ? 20.857 -0.674 -23.955 1.00 94.25 188 GLY A O 1
ATOM 1420 N N . GLY A 1 189 ? 21.369 1.245 -24.997 1.00 94.50 189 GLY A N 1
ATOM 1421 C CA . GLY A 1 189 ? 21.391 2.077 -23.793 1.00 94.50 189 GLY A CA 1
ATOM 1422 C C . GLY A 1 189 ? 20.018 2.209 -23.133 1.00 94.50 189 GLY A C 1
ATOM 1423 O O . GLY A 1 189 ? 19.913 2.091 -21.913 1.00 94.50 189 GLY A O 1
ATOM 1424 N N . TYR A 1 190 ? 18.948 2.389 -23.914 1.00 94.19 190 TYR A N 1
ATOM 1425 C CA . TYR A 1 190 ? 17.584 2.426 -23.378 1.00 94.19 190 TYR A CA 1
ATOM 1426 C C . TYR A 1 190 ? 17.148 1.083 -22.783 1.00 94.19 190 TYR A C 1
ATOM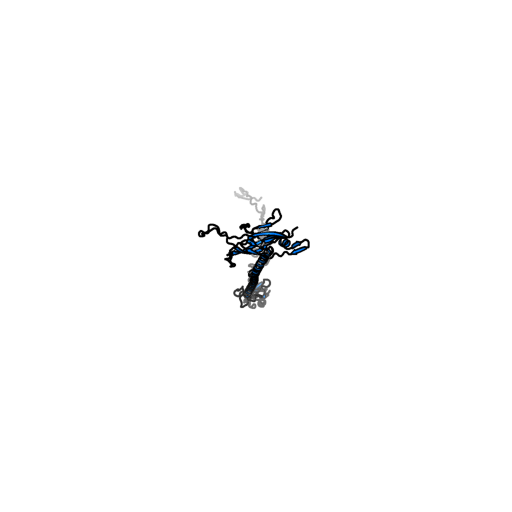 1428 O O . TYR A 1 190 ? 16.489 1.072 -21.744 1.00 94.19 190 TYR A O 1
ATOM 1436 N N . GLN A 1 191 ? 17.537 -0.038 -23.396 1.00 95.06 191 GLN A N 1
ATOM 1437 C CA . GLN A 1 191 ? 17.266 -1.375 -22.856 1.00 95.06 191 GLN A CA 1
ATOM 1438 C C . GLN A 1 191 ? 17.971 -1.591 -21.512 1.00 95.06 191 GLN A C 1
ATOM 1440 O O . GLN A 1 191 ? 17.315 -1.948 -20.537 1.00 95.06 191 GLN A O 1
ATOM 1445 N N . GLN A 1 192 ? 19.267 -1.276 -21.425 1.00 94.50 192 GLN A N 1
ATOM 1446 C CA . GLN A 1 192 ? 20.030 -1.376 -20.174 1.00 94.50 192 GLN A CA 1
ATOM 1447 C C . GLN A 1 192 ? 19.472 -0.459 -19.078 1.00 94.50 192 GLN A C 1
ATOM 1449 O O . GLN A 1 192 ? 19.368 -0.867 -17.925 1.00 94.50 192 GLN A O 1
ATOM 1454 N N . ALA A 1 193 ? 19.067 0.766 -19.426 1.00 95.25 193 ALA A N 1
ATOM 1455 C CA . ALA A 1 193 ? 18.449 1.687 -18.474 1.00 95.25 193 ALA A CA 1
ATOM 1456 C C . ALA A 1 193 ? 17.101 1.162 -17.952 1.00 95.25 193 ALA A C 1
ATOM 1458 O O . ALA A 1 193 ? 16.811 1.294 -16.763 1.00 95.25 193 ALA A O 1
ATOM 1459 N N . ALA A 1 194 ? 16.286 0.547 -18.815 1.00 95.44 194 ALA A N 1
ATOM 1460 C CA . ALA A 1 194 ? 15.022 -0.066 -18.414 1.00 95.44 194 ALA A CA 1
ATOM 1461 C C . ALA A 1 194 ? 15.236 -1.292 -17.510 1.00 95.44 194 ALA A C 1
ATOM 1463 O O . ALA A 1 194 ? 14.545 -1.435 -16.500 1.00 95.44 194 ALA A O 1
ATOM 1464 N N . GLU A 1 195 ? 16.208 -2.147 -17.834 1.00 96.06 195 GLU A N 1
ATOM 1465 C CA . GLU A 1 195 ? 16.596 -3.289 -16.998 1.00 96.06 195 GLU A CA 1
ATOM 1466 C C . GLU A 1 195 ? 17.109 -2.831 -15.630 1.00 96.06 195 GLU A C 1
ATOM 1468 O O . GLU A 1 195 ? 16.643 -3.327 -14.604 1.00 96.06 195 GLU A O 1
ATOM 1473 N N . GLN A 1 196 ? 17.994 -1.831 -15.597 1.00 95.50 196 GLN A N 1
ATOM 1474 C CA . GLN A 1 196 ? 18.508 -1.273 -14.349 1.00 95.50 196 GLN A CA 1
ATOM 1475 C C . GLN A 1 196 ? 17.391 -0.653 -13.507 1.00 95.50 196 GLN A C 1
ATOM 1477 O O . GLN A 1 196 ? 17.318 -0.917 -12.314 1.00 95.50 196 GLN A O 1
ATOM 1482 N N . ALA A 1 197 ? 16.468 0.097 -14.115 1.00 96.00 197 ALA A N 1
ATOM 1483 C CA . ALA A 1 197 ? 15.325 0.660 -13.399 1.00 96.00 197 ALA A CA 1
ATOM 1484 C C . ALA A 1 197 ? 14.415 -0.429 -12.803 1.00 96.00 197 ALA A C 1
ATOM 1486 O O . ALA A 1 197 ? 13.906 -0.268 -11.693 1.00 96.00 197 ALA A O 1
ATOM 1487 N N . ALA A 1 198 ? 14.222 -1.550 -13.506 1.00 95.56 198 ALA A N 1
ATOM 1488 C CA . ALA A 1 198 ? 13.477 -2.693 -12.982 1.00 95.56 198 ALA A CA 1
ATOM 1489 C C . ALA A 1 198 ? 14.207 -3.360 -11.801 1.00 95.56 198 ALA A C 1
ATOM 1491 O O . ALA A 1 198 ? 13.569 -3.693 -10.799 1.00 95.56 198 ALA A O 1
ATOM 1492 N N . ILE A 1 199 ? 15.533 -3.508 -11.890 1.00 95.69 199 ILE A N 1
ATOM 1493 C CA . ILE A 1 199 ? 16.382 -4.016 -10.802 1.00 95.69 199 ILE A CA 1
ATOM 1494 C C . ILE A 1 199 ? 16.318 -3.080 -9.591 1.00 95.69 199 ILE A C 1
ATOM 1496 O O . ILE A 1 199 ? 16.083 -3.547 -8.478 1.00 95.69 199 ILE A O 1
ATOM 1500 N N . ASP A 1 200 ? 16.457 -1.772 -9.795 1.00 95.94 200 ASP A N 1
ATOM 1501 C CA . ASP A 1 200 ? 16.423 -0.761 -8.734 1.00 95.94 200 ASP A CA 1
ATOM 1502 C C . ASP A 1 200 ? 15.049 -0.703 -8.055 1.00 95.94 200 ASP A C 1
ATOM 1504 O O . ASP A 1 200 ? 14.958 -0.585 -6.829 1.00 95.94 200 ASP A O 1
ATOM 1508 N N . ALA A 1 201 ? 13.966 -0.836 -8.826 1.00 94.81 201 ALA A N 1
ATOM 1509 C CA . ALA A 1 201 ? 12.610 -0.915 -8.292 1.00 94.81 201 ALA A CA 1
ATOM 1510 C C . ALA A 1 201 ? 12.405 -2.186 -7.451 1.00 94.81 201 ALA A C 1
ATOM 1512 O O . ALA A 1 201 ? 11.863 -2.110 -6.345 1.00 94.81 201 ALA A O 1
ATOM 1513 N N . ALA A 1 202 ? 12.874 -3.341 -7.934 1.00 93.44 202 ALA A N 1
ATOM 1514 C CA . ALA A 1 202 ? 12.828 -4.596 -7.187 1.00 93.44 202 ALA A CA 1
ATOM 1515 C C . ALA A 1 202 ? 13.671 -4.526 -5.901 1.00 93.44 202 ALA A C 1
ATOM 1517 O O . ALA A 1 202 ? 13.200 -4.921 -4.834 1.00 93.44 202 ALA A O 1
ATOM 1518 N N . ALA A 1 203 ? 14.876 -3.956 -5.974 1.00 93.19 203 ALA A N 1
ATOM 1519 C CA . ALA A 1 203 ? 15.749 -3.743 -4.824 1.00 93.19 203 ALA A CA 1
ATOM 1520 C C . ALA A 1 203 ? 15.115 -2.793 -3.799 1.00 93.19 203 ALA A C 1
ATOM 1522 O O . ALA A 1 203 ? 15.125 -3.084 -2.605 1.00 93.19 203 ALA A O 1
ATOM 1523 N N . SER A 1 204 ? 14.490 -1.704 -4.251 1.00 90.12 204 SER A N 1
ATOM 1524 C CA . SER A 1 204 ? 13.789 -0.748 -3.382 1.00 90.12 204 SER A CA 1
ATOM 1525 C C . SER A 1 204 ? 12.578 -1.378 -2.684 1.00 90.12 204 SER A C 1
ATOM 1527 O O . SER A 1 204 ? 12.319 -1.107 -1.507 1.00 90.12 204 SER A O 1
ATOM 1529 N N . ALA A 1 205 ? 11.839 -2.248 -3.382 1.00 87.00 205 ALA A N 1
ATOM 1530 C CA . ALA A 1 205 ? 10.735 -3.007 -2.801 1.00 87.00 205 ALA A CA 1
ATOM 1531 C C . ALA A 1 205 ? 11.232 -4.012 -1.748 1.00 87.00 205 ALA A C 1
ATOM 1533 O O . ALA A 1 205 ? 10.679 -4.066 -0.647 1.00 87.00 205 ALA A O 1
ATOM 1534 N N . GLN A 1 206 ? 12.309 -4.744 -2.046 1.00 87.00 206 GLN A N 1
ATOM 1535 C CA . GLN A 1 206 ? 12.923 -5.692 -1.115 1.00 87.00 206 GLN A CA 1
ATOM 1536 C C . GLN A 1 206 ? 13.496 -4.982 0.118 1.00 87.00 206 GLN A C 1
ATOM 1538 O O . GLN A 1 206 ? 13.222 -5.386 1.242 1.00 87.00 206 GLN A O 1
ATOM 1543 N N . GLN A 1 207 ? 14.200 -3.864 -0.070 1.00 85.69 207 GLN A N 1
ATOM 1544 C CA . GLN A 1 207 ? 14.718 -3.045 1.025 1.00 85.69 207 GLN A CA 1
ATOM 1545 C C . GLN A 1 207 ? 13.586 -2.508 1.907 1.00 85.69 207 GLN A C 1
ATOM 1547 O O . GLN A 1 207 ? 13.720 -2.464 3.126 1.00 85.69 207 GLN A O 1
ATOM 1552 N N . SER A 1 208 ? 12.451 -2.127 1.316 1.00 80.25 208 SER A N 1
ATOM 1553 C CA . SER A 1 208 ? 11.275 -1.705 2.082 1.00 80.25 208 SER A CA 1
ATOM 1554 C C . SER A 1 208 ? 10.685 -2.853 2.907 1.00 80.25 208 SER A C 1
ATOM 1556 O O . SER A 1 208 ? 10.255 -2.622 4.034 1.00 80.25 208 SER A O 1
ATOM 1558 N N . ALA A 1 209 ? 10.687 -4.083 2.387 1.00 75.69 209 ALA A N 1
ATOM 1559 C CA . ALA A 1 209 ? 10.264 -5.266 3.135 1.00 75.69 209 ALA A CA 1
ATOM 1560 C C . ALA A 1 209 ? 11.251 -5.616 4.268 1.00 75.69 209 ALA A C 1
ATOM 1562 O O . ALA A 1 209 ? 10.822 -5.858 5.396 1.00 75.69 209 ALA A O 1
ATOM 1563 N N . ASP A 1 210 ? 12.558 -5.554 4.005 1.00 75.94 210 ASP A N 1
ATOM 1564 C CA . ASP A 1 210 ? 13.615 -5.892 4.968 1.00 75.94 210 ASP A CA 1
ATOM 1565 C C . ASP A 1 210 ? 13.783 -4.830 6.067 1.00 75.94 210 ASP A C 1
ATOM 1567 O O . ASP A 1 210 ? 14.059 -5.166 7.219 1.00 75.94 210 ASP A O 1
ATOM 1571 N N . MET A 1 211 ? 13.581 -3.543 5.751 1.00 73.62 211 MET A N 1
ATOM 1572 C CA . MET A 1 211 ? 13.590 -2.456 6.742 1.00 73.62 211 MET A CA 1
ATOM 1573 C C . MET A 1 211 ? 12.311 -2.393 7.586 1.00 73.62 211 MET A C 1
ATOM 1575 O O . MET A 1 211 ? 12.269 -1.656 8.574 1.00 73.62 211 MET A O 1
ATOM 1579 N N . ILE A 1 212 ? 11.268 -3.150 7.232 1.00 70.88 212 ILE A N 1
ATOM 1580 C CA . ILE A 1 212 ? 10.031 -3.264 8.015 1.00 70.88 212 ILE A CA 1
ATOM 1581 C C . ILE A 1 212 ? 9.852 -4.730 8.449 1.00 70.88 212 ILE A C 1
ATOM 1583 O O . ILE A 1 212 ? 8.864 -5.371 8.077 1.00 70.88 212 ILE A O 1
ATOM 1587 N N . PRO A 1 213 ? 10.786 -5.290 9.242 1.00 70.50 213 PRO A N 1
ATOM 1588 C CA . PRO A 1 213 ? 10.635 -6.647 9.730 1.00 70.50 213 PRO A CA 1
ATOM 1589 C C . PRO A 1 213 ? 9.394 -6.745 10.637 1.00 70.50 213 PRO A C 1
ATOM 1591 O O . PRO A 1 213 ? 9.025 -5.767 11.305 1.00 70.50 213 PRO A O 1
ATOM 1594 N N . PRO A 1 214 ? 8.739 -7.919 10.699 1.00 66.06 214 PRO A N 1
ATOM 1595 C CA . PRO A 1 214 ? 7.695 -8.173 11.679 1.00 66.06 214 PRO A CA 1
ATOM 1596 C C . PRO A 1 214 ? 8.197 -7.848 13.087 1.00 66.06 214 PRO A C 1
ATOM 1598 O O . PRO A 1 214 ? 9.309 -8.226 13.460 1.00 66.06 214 PRO A O 1
ATOM 1601 N N . ALA A 1 215 ? 7.372 -7.159 13.876 1.00 67.31 215 ALA A N 1
ATOM 1602 C CA . ALA A 1 215 ? 7.722 -6.865 15.257 1.00 67.31 215 ALA A CA 1
ATOM 1603 C C . ALA A 1 215 ? 7.929 -8.179 16.027 1.00 67.31 215 ALA A C 1
ATOM 1605 O O . ALA A 1 215 ? 7.088 -9.082 15.985 1.00 67.31 215 ALA A O 1
ATOM 1606 N N . THR A 1 216 ? 9.049 -8.271 16.735 1.00 68.06 216 THR A N 1
ATOM 1607 C CA . THR A 1 216 ? 9.323 -9.350 17.690 1.00 68.06 216 THR A CA 1
ATOM 1608 C C . THR A 1 216 ? 9.487 -8.749 19.082 1.00 68.06 216 THR A C 1
ATOM 1610 O O . THR A 1 216 ? 9.489 -7.529 19.245 1.00 68.06 216 THR A O 1
ATOM 1613 N N . ALA A 1 217 ? 9.672 -9.588 20.104 1.00 64.06 217 ALA A N 1
ATOM 1614 C CA . ALA A 1 217 ? 9.931 -9.112 21.464 1.00 64.06 217 ALA A CA 1
ATOM 1615 C C . ALA A 1 217 ? 11.203 -8.240 21.583 1.00 64.06 217 ALA A C 1
ATOM 1617 O O . ALA A 1 217 ? 11.326 -7.473 22.535 1.00 64.06 217 ALA A O 1
ATOM 1618 N N . THR A 1 218 ? 12.143 -8.348 20.636 1.00 65.56 218 THR A N 1
ATOM 1619 C CA . THR A 1 218 ? 13.446 -7.660 20.666 1.00 65.56 218 THR A CA 1
ATOM 1620 C C . THR A 1 218 ? 13.705 -6.750 19.459 1.00 65.56 218 THR A C 1
ATOM 1622 O O . THR A 1 218 ? 14.665 -5.983 19.486 1.00 65.56 218 THR A O 1
ATOM 1625 N N . VAL A 1 219 ? 12.863 -6.790 18.418 1.00 68.31 219 VAL A N 1
ATOM 1626 C CA . VAL A 1 219 ? 12.997 -5.993 17.183 1.00 68.31 219 VAL A CA 1
ATOM 1627 C C . VAL A 1 219 ? 11.749 -5.130 16.986 1.00 68.31 219 VAL A C 1
ATOM 1629 O O . VAL A 1 219 ? 10.635 -5.648 16.906 1.00 68.31 219 VAL A O 1
ATOM 1632 N N . PHE A 1 220 ? 11.933 -3.808 16.912 1.00 58.84 220 PHE A N 1
ATOM 1633 C CA . PHE A 1 220 ? 10.845 -2.832 16.783 1.00 58.84 220 PHE A CA 1
ATOM 1634 C C . PHE A 1 220 ? 10.222 -2.839 15.371 1.00 58.84 220 PHE A C 1
ATOM 1636 O O . PHE A 1 220 ? 10.946 -2.740 14.386 1.00 58.84 220 PHE A O 1
ATOM 1643 N N . GLY A 1 221 ? 8.885 -2.884 15.275 1.00 65.50 221 GLY A N 1
ATOM 1644 C CA . GLY A 1 221 ? 8.124 -2.578 14.047 1.00 65.50 221 GLY A CA 1
ATOM 1645 C C . GLY A 1 221 ? 7.591 -1.129 14.016 1.00 65.50 221 GLY A C 1
ATOM 1646 O O . GLY A 1 221 ? 7.884 -0.344 14.917 1.00 65.50 221 GLY A O 1
ATOM 1647 N N . LYS A 1 222 ? 6.761 -0.761 13.015 1.00 64.88 222 LYS A N 1
ATOM 1648 C CA . LYS A 1 222 ? 6.174 0.603 12.866 1.00 64.88 222 LYS A CA 1
ATOM 1649 C C . LYS A 1 222 ? 5.303 1.056 14.049 1.00 64.88 222 LYS A C 1
ATOM 1651 O O . LYS A 1 222 ? 5.149 2.254 14.263 1.00 64.88 222 LYS A O 1
ATOM 1656 N N . VAL A 1 223 ? 4.741 0.122 14.816 1.00 63.84 223 VAL A N 1
ATOM 1657 C CA . VAL A 1 223 ? 4.008 0.417 16.051 1.00 63.84 223 VAL A CA 1
ATOM 1658 C C . VAL A 1 223 ? 4.888 0.021 17.230 1.00 63.84 223 VAL A C 1
ATOM 1660 O O . VAL A 1 223 ? 4.987 -1.150 17.584 1.00 63.84 223 VAL A O 1
ATOM 1663 N N . LYS A 1 224 ? 5.532 1.015 17.840 1.00 60.47 224 LYS A N 1
ATOM 1664 C CA . LYS A 1 224 ? 6.169 0.895 19.152 1.00 60.47 224 LYS A CA 1
ATOM 1665 C C . LYS A 1 224 ? 5.332 1.693 20.141 1.00 60.47 224 LYS A C 1
ATOM 1667 O O . LYS A 1 224 ? 5.571 2.873 20.367 1.00 60.47 224 LYS A O 1
ATOM 1672 N N . LEU A 1 225 ? 4.319 1.046 20.692 1.00 59.84 225 LEU A N 1
ATOM 1673 C CA . LEU A 1 225 ? 3.608 1.547 21.860 1.00 59.84 225 LEU A CA 1
ATOM 1674 C C . LEU A 1 225 ? 4.396 1.063 23.074 1.00 59.84 225 LEU A C 1
ATOM 1676 O O . LEU A 1 225 ? 4.862 -0.070 23.054 1.00 59.84 225 LEU A O 1
ATOM 1680 N N . ALA A 1 226 ? 4.630 1.909 24.068 1.00 62.06 226 ALA A N 1
ATOM 1681 C CA . ALA A 1 226 ? 5.536 1.693 25.198 1.00 62.06 226 ALA A CA 1
ATOM 1682 C C . ALA A 1 226 ? 5.176 0.482 26.103 1.00 62.06 226 ALA A C 1
ATOM 1684 O O . ALA A 1 226 ? 4.883 0.648 27.279 1.00 62.06 226 ALA A O 1
ATOM 1685 N N . GLY A 1 227 ? 5.217 -0.743 25.571 1.00 67.38 227 GLY A N 1
ATOM 1686 C CA . GLY A 1 227 ? 4.763 -1.968 26.231 1.00 67.38 227 GLY A CA 1
ATOM 1687 C C . GLY A 1 227 ? 3.269 -2.283 26.068 1.00 67.38 227 GLY A C 1
ATOM 1688 O O . GLY A 1 227 ? 2.828 -3.304 26.588 1.00 67.38 227 GLY A O 1
ATOM 1689 N N . ASP A 1 228 ? 2.493 -1.462 25.346 1.00 70.94 228 ASP A N 1
ATOM 1690 C CA . ASP A 1 228 ? 1.031 -1.650 25.261 1.00 70.94 228 ASP A CA 1
ATOM 1691 C C . ASP A 1 228 ? 0.632 -2.882 24.433 1.00 70.94 228 ASP A C 1
ATOM 1693 O O . ASP A 1 228 ? -0.400 -3.496 24.699 1.00 70.94 228 ASP A O 1
ATOM 1697 N N . LEU A 1 229 ? 1.454 -3.268 23.450 1.00 75.25 229 LEU A N 1
ATOM 1698 C CA . LEU A 1 229 ? 1.263 -4.461 22.621 1.00 75.25 229 LEU A CA 1
ATOM 1699 C C . LEU A 1 229 ? 2.458 -5.410 22.781 1.00 75.25 229 LEU A C 1
ATOM 1701 O O . LEU A 1 229 ? 3.610 -4.977 22.748 1.00 75.25 229 LEU A O 1
ATOM 1705 N N . ALA A 1 230 ? 2.183 -6.705 22.920 1.00 77.06 230 ALA A N 1
ATOM 1706 C CA . ALA A 1 230 ? 3.160 -7.793 22.943 1.00 77.06 230 ALA A CA 1
ATOM 1707 C C . ALA A 1 230 ? 2.705 -8.943 22.021 1.00 77.06 230 ALA A C 1
ATOM 1709 O O . ALA A 1 230 ? 1.772 -8.793 21.232 1.00 77.06 230 ALA A O 1
ATOM 1710 N N . GLY A 1 231 ? 3.377 -10.095 22.091 1.00 77.06 231 GLY A N 1
ATOM 1711 C CA . GLY A 1 231 ? 3.093 -11.241 21.225 1.00 77.06 231 GLY A CA 1
ATOM 1712 C C . GLY A 1 231 ? 3.785 -11.146 19.862 1.00 77.06 231 GLY A C 1
ATOM 1713 O O . GLY A 1 231 ? 4.810 -10.482 19.717 1.00 77.06 231 GLY A O 1
ATOM 1714 N N . THR A 1 232 ? 3.254 -11.861 18.871 1.00 72.81 232 THR A N 1
ATOM 1715 C CA . THR A 1 232 ? 3.780 -11.874 17.491 1.00 72.81 232 THR A CA 1
ATOM 1716 C C . THR A 1 232 ? 2.811 -11.173 16.547 1.00 72.81 232 THR A C 1
ATOM 1718 O O . THR A 1 232 ? 1.643 -10.994 16.880 1.00 72.81 232 THR A O 1
ATOM 1721 N N . ALA A 1 233 ? 3.256 -10.839 15.333 1.00 70.69 233 ALA A N 1
ATOM 1722 C CA . ALA A 1 233 ? 2.379 -10.255 14.315 1.00 70.69 233 ALA A CA 1
ATOM 1723 C C . ALA A 1 233 ? 1.135 -11.120 14.007 1.00 70.69 233 ALA A C 1
ATOM 1725 O O . ALA A 1 233 ? 0.065 -10.582 13.744 1.00 70.69 233 ALA A O 1
ATOM 1726 N N . SER A 1 234 ? 1.255 -12.450 14.077 1.00 75.31 234 SER A N 1
ATOM 1727 C CA . SER A 1 234 ? 0.147 -13.394 13.869 1.00 75.31 234 SER A CA 1
ATOM 1728 C C . SER A 1 234 ? -0.730 -13.618 15.106 1.00 75.31 234 SER A C 1
ATOM 1730 O O . SER A 1 234 ? -1.817 -14.175 14.986 1.00 75.31 234 SER A O 1
ATOM 1732 N N . ALA A 1 235 ? -0.262 -13.226 16.291 1.00 75.69 235 ALA A N 1
ATOM 1733 C CA . ALA A 1 235 ? -0.969 -13.398 17.557 1.00 75.69 235 ALA A CA 1
ATOM 1734 C C . ALA A 1 235 ? -0.601 -12.254 18.520 1.00 75.69 235 ALA A C 1
ATOM 1736 O O . ALA A 1 235 ? 0.207 -12.456 19.438 1.00 75.69 235 ALA A O 1
ATOM 1737 N N . PRO A 1 236 ? -1.126 -11.038 18.284 1.00 81.88 236 PRO A N 1
ATOM 1738 C CA . PRO A 1 236 ? -0.851 -9.900 19.143 1.00 81.88 236 PRO A CA 1
ATOM 1739 C C . PRO A 1 236 ? -1.565 -10.068 20.484 1.00 81.88 236 PRO A C 1
ATOM 1741 O O . PRO A 1 236 ? -2.698 -10.548 20.556 1.00 81.88 236 PRO A O 1
ATOM 1744 N N . THR A 1 237 ? -0.911 -9.637 21.553 1.00 84.88 237 THR A N 1
ATOM 1745 C CA . THR A 1 237 ? -1.490 -9.564 22.893 1.00 84.88 237 THR A CA 1
ATOM 1746 C C . THR A 1 237 ? -1.404 -8.138 23.415 1.00 84.88 237 THR A C 1
ATOM 1748 O O . THR A 1 237 ? -0.554 -7.354 23.000 1.00 84.88 237 THR A O 1
ATOM 1751 N N . VAL A 1 238 ? -2.295 -7.789 24.338 1.00 87.75 238 VAL A N 1
ATOM 1752 C CA . VAL A 1 238 ? -2.251 -6.525 25.081 1.00 87.75 238 VAL A CA 1
ATOM 1753 C C . VAL A 1 238 ? -1.977 -6.905 26.535 1.00 87.75 238 VAL A C 1
ATOM 1755 O O . VAL A 1 238 ? -2.920 -7.259 27.245 1.00 87.75 238 VAL A O 1
ATOM 1758 N N . PRO A 1 239 ? -0.716 -6.894 27.007 1.00 85.50 239 PRO A N 1
ATOM 1759 C CA . PRO A 1 239 ? -0.377 -7.346 28.361 1.00 85.50 239 PRO A CA 1
ATOM 1760 C C . PRO A 1 239 ? -1.176 -6.650 29.467 1.00 85.50 239 PRO A C 1
ATOM 1762 O O . PRO A 1 239 ? -1.482 -7.253 30.493 1.00 85.50 239 PRO A O 1
ATOM 1765 N N . ALA A 1 240 ? -1.561 -5.391 29.244 1.00 84.44 240 ALA A N 1
ATOM 1766 C CA . ALA A 1 240 ? -2.376 -4.618 30.175 1.00 84.44 240 ALA A CA 1
ATOM 1767 C C . ALA A 1 240 ? -3.798 -5.188 30.386 1.00 84.44 240 ALA A C 1
ATOM 1769 O O . ALA A 1 240 ? -4.434 -4.863 31.392 1.00 84.44 240 ALA A O 1
ATOM 1770 N N . LEU A 1 241 ? -4.298 -6.042 29.481 1.00 87.94 241 LEU A N 1
ATOM 1771 C CA . LEU A 1 241 ? -5.592 -6.721 29.622 1.00 87.94 241 LEU A CA 1
ATOM 1772 C C . LEU A 1 241 ? -5.525 -7.962 30.519 1.00 87.94 241 LEU A C 1
ATOM 1774 O O . LEU A 1 241 ? -6.551 -8.340 31.067 1.00 87.94 241 LEU A O 1
ATOM 1778 N N . THR A 1 242 ? -4.346 -8.552 30.748 1.00 86.44 242 THR A N 1
ATOM 1779 C CA . THR A 1 242 ? -4.193 -9.794 31.535 1.00 86.44 242 THR A CA 1
ATOM 1780 C C . THR A 1 242 ? -4.734 -9.678 32.964 1.00 86.44 242 THR A C 1
ATOM 1782 O O . THR A 1 242 ? -5.135 -10.670 33.560 1.00 86.44 242 THR A O 1
ATOM 1785 N N . GLN A 1 243 ? -4.739 -8.470 33.532 1.00 84.69 243 GLN A N 1
ATOM 1786 C CA . GLN A 1 243 ? -5.243 -8.211 34.887 1.00 84.69 243 GLN A CA 1
ATOM 1787 C C . GLN A 1 243 ? -6.680 -7.662 34.906 1.00 84.69 243 GLN A C 1
ATOM 1789 O O . GLN A 1 243 ? -7.145 -7.182 35.940 1.00 84.69 243 GLN A O 1
ATOM 1794 N N . LYS A 1 244 ? -7.374 -7.645 33.766 1.00 87.44 244 LYS A N 1
ATOM 1795 C CA . LYS A 1 244 ? -8.763 -7.187 33.662 1.00 87.44 244 LYS A CA 1
ATOM 1796 C C . LYS A 1 244 ? -9.701 -8.391 33.653 1.00 87.44 244 LYS A C 1
ATOM 1798 O O . LYS A 1 244 ? -9.292 -9.498 33.332 1.00 87.44 244 LYS A O 1
ATOM 1803 N N . ALA A 1 245 ? -10.954 -8.162 34.039 1.00 87.69 245 ALA A N 1
ATOM 1804 C CA . ALA A 1 245 ? -11.989 -9.174 33.893 1.00 87.69 245 ALA A CA 1
ATOM 1805 C C . ALA A 1 245 ? -12.260 -9.417 32.402 1.00 87.69 245 ALA A C 1
ATOM 1807 O O . ALA A 1 245 ? -12.324 -8.469 31.613 1.00 87.69 245 ALA A O 1
ATOM 1808 N N . ASP A 1 246 ? -12.442 -10.678 32.042 1.00 90.25 246 ASP A N 1
ATOM 1809 C CA . ASP A 1 246 ? -12.834 -11.083 30.704 1.00 90.25 246 ASP A CA 1
ATOM 1810 C C . ASP A 1 246 ? -14.321 -10.802 30.485 1.00 90.25 246 ASP A C 1
ATOM 1812 O O . ASP A 1 246 ? -15.133 -10.795 31.415 1.00 90.25 246 ASP A O 1
ATOM 1816 N N . LEU A 1 247 ? -14.699 -10.606 29.222 1.00 90.69 247 LEU A N 1
ATOM 1817 C CA . LEU A 1 247 ? -16.099 -10.522 28.826 1.00 90.69 247 LEU A CA 1
ATOM 1818 C C . LEU A 1 247 ? -16.465 -11.715 27.947 1.00 90.69 247 LEU A C 1
ATOM 1820 O O . LEU A 1 247 ? -15.849 -11.953 26.911 1.00 90.69 247 LEU A O 1
ATOM 1824 N N . VAL A 1 248 ? -17.537 -12.414 28.315 1.00 88.12 248 VAL A N 1
ATOM 1825 C CA . VAL A 1 248 ? -18.162 -13.456 27.494 1.00 88.12 248 VAL A CA 1
ATOM 1826 C C . VAL A 1 248 ? -19.537 -12.946 27.078 1.00 88.12 248 VAL A C 1
ATOM 1828 O O . VAL A 1 248 ? -20.413 -12.731 27.914 1.00 88.12 248 VAL A O 1
ATOM 1831 N N . GLY A 1 249 ? -19.715 -12.665 25.783 1.00 88.38 249 GLY A N 1
ATOM 1832 C CA . GLY A 1 249 ? -20.962 -12.085 25.264 1.00 88.38 249 GLY A CA 1
ATOM 1833 C C . GLY A 1 249 ? -21.298 -10.703 25.846 1.00 88.38 249 GLY A C 1
ATOM 1834 O O . GLY A 1 249 ? -22.470 -10.379 26.018 1.00 88.38 249 GLY A O 1
ATOM 1835 N N . GLY A 1 250 ? -20.281 -9.907 26.200 1.00 88.94 250 GLY A N 1
ATOM 1836 C CA . GLY A 1 250 ? -20.456 -8.563 26.769 1.00 88.94 250 GLY A CA 1
ATOM 1837 C C . GLY A 1 250 ? -20.766 -8.525 28.271 1.00 88.94 250 GLY A C 1
ATOM 1838 O O . GLY A 1 250 ? -21.105 -7.463 28.786 1.00 88.94 250 GLY A O 1
ATOM 1839 N N . LYS A 1 251 ? -20.643 -9.650 28.987 1.00 83.94 251 LYS A N 1
ATOM 1840 C CA . LYS A 1 251 ? -20.831 -9.734 30.445 1.00 83.94 251 LYS A CA 1
ATOM 1841 C C . LYS A 1 251 ? -19.592 -10.309 31.126 1.00 83.94 251 LYS A C 1
ATOM 1843 O O . LYS A 1 251 ? -18.910 -11.144 30.537 1.00 83.94 251 LYS A O 1
ATOM 1848 N N . ILE A 1 252 ? -19.351 -9.899 32.372 1.00 89.00 252 ILE A N 1
ATOM 1849 C CA . ILE A 1 252 ? -18.327 -10.499 33.237 1.00 89.00 252 ILE A CA 1
ATOM 1850 C C . ILE A 1 252 ? -18.841 -11.870 33.713 1.00 89.00 252 ILE A C 1
ATOM 1852 O O . ILE A 1 252 ? -19.936 -11.928 34.284 1.00 89.00 252 ILE A O 1
ATOM 1856 N N . PRO A 1 253 ? -18.104 -12.973 33.490 1.00 88.38 253 PRO A N 1
ATOM 1857 C CA . PRO A 1 253 ? -18.458 -14.280 34.032 1.00 88.38 253 PRO A CA 1
ATOM 1858 C C . PRO A 1 253 ? -18.517 -14.262 35.563 1.00 88.38 253 PRO A C 1
ATOM 1860 O O . PRO A 1 253 ? -17.648 -13.690 36.217 1.00 88.38 253 PRO A O 1
ATOM 1863 N N . GLN A 1 254 ? -19.495 -14.958 36.151 1.00 80.12 254 GLN A N 1
ATOM 1864 C CA . GLN A 1 254 ? -19.689 -14.994 37.608 1.00 80.12 254 GLN A CA 1
ATOM 1865 C C . GLN A 1 254 ? -18.446 -15.486 38.373 1.00 80.12 254 GLN A C 1
ATOM 1867 O O . GLN A 1 254 ? -18.192 -15.020 39.474 1.00 80.12 254 GLN A O 1
ATOM 1872 N N . ALA A 1 255 ? -17.623 -16.352 37.770 1.00 82.12 255 ALA A N 1
ATOM 1873 C CA . ALA A 1 255 ? -16.367 -16.826 38.358 1.00 82.12 255 ALA A CA 1
ATOM 1874 C C . ALA A 1 255 ? -15.312 -15.720 38.584 1.00 82.12 255 ALA A C 1
ATOM 1876 O O . ALA A 1 255 ? -14.403 -15.906 39.387 1.00 82.12 255 ALA A O 1
ATOM 1877 N N . GLN A 1 256 ? -15.412 -14.587 37.876 1.00 87.94 256 GLN A N 1
ATOM 1878 C CA . GLN A 1 256 ? -14.537 -13.420 38.049 1.00 87.94 256 GLN A CA 1
ATOM 1879 C C . GLN A 1 256 ? -15.146 -12.352 38.969 1.00 87.94 256 GLN A C 1
ATOM 1881 O O . GLN A 1 256 ? -14.474 -11.374 39.297 1.00 87.94 256 GLN A O 1
ATOM 1886 N N . LEU A 1 257 ? -16.404 -12.522 39.393 1.00 79.69 257 LEU A N 1
ATOM 1887 C CA . LEU A 1 257 ? -17.021 -11.669 40.401 1.00 79.69 257 LEU A CA 1
ATOM 1888 C C . LEU A 1 257 ? -16.585 -12.160 41.791 1.00 79.69 257 LEU A C 1
ATOM 1890 O O . LEU A 1 257 ? -16.777 -13.334 42.110 1.00 79.69 257 LEU A O 1
ATOM 1894 N N . PRO A 1 258 ? -16.000 -11.297 42.639 1.00 74.44 258 PRO A N 1
ATOM 1895 C CA . PRO A 1 258 ? -15.702 -11.657 44.019 1.00 74.44 258 PRO A CA 1
ATOM 1896 C C . PRO A 1 258 ? -16.980 -12.067 44.757 1.00 74.44 258 PRO A C 1
ATOM 1898 O O . PRO A 1 258 ? -17.989 -11.373 44.651 1.00 74.44 258 PRO A O 1
ATOM 1901 N N . ALA A 1 259 ? -16.926 -13.148 45.540 1.00 64.31 259 ALA A N 1
ATOM 1902 C CA . ALA A 1 259 ? -18.094 -13.679 46.244 1.00 64.31 259 ALA A CA 1
ATOM 1903 C C . ALA A 1 259 ? -18.783 -12.611 47.123 1.00 64.31 259 ALA A C 1
ATOM 1905 O O . ALA A 1 259 ? -20.002 -12.486 47.069 1.00 64.31 259 ALA A O 1
ATOM 1906 N N . ILE A 1 260 ? -18.007 -11.745 47.793 1.00 62.31 260 ILE A N 1
ATOM 1907 C CA . ILE A 1 260 ? -18.503 -10.634 48.631 1.00 62.31 260 ILE A CA 1
ATOM 1908 C C . ILE A 1 260 ? -19.391 -9.618 47.881 1.00 62.31 260 ILE A C 1
ATOM 1910 O O . ILE A 1 260 ? -20.060 -8.800 48.506 1.00 62.31 260 ILE A O 1
ATOM 1914 N N . ALA A 1 261 ? -19.387 -9.620 46.543 1.00 57.44 261 ALA A N 1
ATOM 1915 C CA . ALA A 1 261 ? -20.210 -8.722 45.733 1.00 57.44 261 ALA A CA 1
ATOM 1916 C C . ALA A 1 261 ? -21.638 -9.247 45.495 1.00 57.44 261 ALA A C 1
ATOM 1918 O O . ALA A 1 261 ? -22.482 -8.484 45.020 1.00 57.44 261 ALA A O 1
ATOM 1919 N N . MET A 1 262 ? -21.927 -10.515 45.806 1.00 65.94 262 MET A N 1
ATOM 1920 C CA . MET A 1 262 ? -23.272 -11.082 45.702 1.00 65.94 262 MET A CA 1
ATOM 1921 C C . MET A 1 262 ? -23.911 -11.191 47.084 1.00 65.94 262 MET A C 1
ATOM 1923 O O . MET A 1 262 ? -23.404 -11.880 47.958 1.00 65.94 262 MET A O 1
ATOM 1927 N N . VAL A 1 263 ? -25.031 -10.488 47.250 1.00 79.56 263 VAL A N 1
ATOM 1928 C CA . VAL A 1 263 ? -25.928 -10.627 48.398 1.00 79.56 263 VAL A CA 1
ATOM 1929 C C . VAL A 1 263 ? -26.898 -11.760 48.089 1.00 79.56 263 VAL A C 1
ATOM 1931 O O . VAL A 1 263 ? -27.788 -11.575 47.254 1.00 79.56 263 VAL A O 1
ATOM 1934 N N . ASP A 1 264 ? -26.752 -12.896 48.762 1.00 86.56 264 ASP A N 1
ATOM 1935 C CA . ASP A 1 264 ? -27.659 -14.031 48.611 1.00 86.56 264 ASP A CA 1
ATOM 1936 C C . ASP A 1 264 ? -28.662 -14.121 49.770 1.00 86.56 264 ASP A C 1
ATOM 1938 O O . ASP A 1 264 ? -28.418 -13.716 50.913 1.00 86.56 264 ASP A O 1
ATOM 1942 N N . PHE A 1 265 ? -29.847 -14.645 49.455 1.00 90.19 265 PHE A N 1
ATOM 1943 C CA . PHE A 1 265 ? -30.862 -14.967 50.451 1.00 90.19 265 PHE A CA 1
ATOM 1944 C C . PHE A 1 265 ? -30.628 -16.382 50.984 1.00 90.19 265 PHE A C 1
ATOM 1946 O O . PHE A 1 265 ? -30.780 -17.362 50.256 1.00 90.19 265 PHE A O 1
ATOM 1953 N N . LEU A 1 266 ? -30.312 -16.491 52.272 1.00 89.62 266 LEU A N 1
ATOM 1954 C CA . LEU A 1 266 ? -29.966 -17.754 52.933 1.00 89.62 266 LEU A CA 1
ATOM 1955 C C . LEU A 1 266 ? -31.190 -18.544 53.425 1.00 89.62 266 LEU A C 1
ATOM 1957 O O . LEU A 1 266 ? -31.046 -19.662 53.916 1.00 89.62 266 LEU A O 1
ATOM 1961 N N . GLY A 1 267 ? -32.397 -17.983 53.297 1.00 90.88 267 GLY A N 1
ATOM 1962 C CA . GLY A 1 267 ? -33.651 -18.656 53.636 1.00 90.88 267 GLY A CA 1
ATOM 1963 C C . GLY A 1 267 ? -34.348 -18.144 54.900 1.00 90.88 267 GLY A C 1
ATOM 1964 O O . GLY A 1 267 ? -33.958 -17.160 55.534 1.00 90.88 267 GLY A O 1
ATOM 1965 N N . ASN A 1 268 ? -35.439 -18.824 55.255 1.00 92.50 268 ASN A N 1
ATOM 1966 C CA . ASN A 1 268 ? -36.217 -18.576 56.465 1.00 92.50 268 ASN A CA 1
ATOM 1967 C C . ASN A 1 268 ? -35.751 -19.498 57.600 1.00 92.50 268 ASN A C 1
ATOM 1969 O O . ASN A 1 268 ? -35.708 -20.716 57.440 1.00 92.50 268 ASN A O 1
ATOM 1973 N N . VAL A 1 269 ? -35.469 -18.921 58.764 1.00 93.56 269 VAL A N 1
ATOM 1974 C CA . VAL A 1 269 ? -35.044 -19.622 59.978 1.00 93.56 269 VAL A CA 1
ATOM 1975 C C . VAL A 1 269 ? -36.023 -19.343 61.115 1.00 93.56 269 VAL A C 1
ATOM 1977 O O . VAL A 1 269 ? -36.502 -18.226 61.290 1.00 93.56 269 VAL A O 1
ATOM 1980 N N . ASN A 1 270 ? -36.328 -20.371 61.903 1.00 92.12 270 ASN A N 1
ATOM 1981 C CA . ASN A 1 270 ? -37.312 -20.313 62.989 1.00 92.12 270 ASN A CA 1
ATOM 1982 C C . ASN A 1 270 ? -36.680 -20.130 64.380 1.00 92.12 270 ASN A C 1
ATOM 1984 O O . ASN A 1 270 ? -37.367 -20.272 65.388 1.00 92.12 270 ASN A O 1
ATOM 1988 N N . SER A 1 271 ? -35.370 -19.880 64.451 1.00 92.88 271 SER A N 1
ATOM 1989 C CA . SER A 1 271 ? -34.649 -19.636 65.702 1.00 92.88 271 SER A CA 1
ATOM 1990 C C . SER A 1 271 ? -33.292 -18.977 65.451 1.00 92.88 271 SER A C 1
ATOM 1992 O O . SER A 1 271 ? -32.717 -19.090 64.366 1.00 92.88 271 SER A O 1
ATOM 1994 N N . GLN A 1 272 ? -32.725 -18.350 66.488 1.00 93.62 272 GLN A N 1
ATOM 1995 C CA . GLN A 1 272 ? -31.351 -17.837 66.448 1.00 93.62 272 GLN A CA 1
ATOM 1996 C C . GLN A 1 272 ? -30.321 -18.946 66.178 1.00 93.62 272 GLN A C 1
ATOM 1998 O O . GLN A 1 272 ? -29.367 -18.722 65.445 1.00 93.62 272 GLN A O 1
ATOM 2003 N N . ALA A 1 273 ? -30.502 -20.142 66.746 1.00 93.88 273 ALA A N 1
ATOM 2004 C CA . ALA A 1 273 ? -29.576 -21.254 66.533 1.00 93.88 273 ALA A CA 1
ATOM 2005 C C . ALA A 1 273 ? -29.552 -21.698 65.061 1.00 93.88 273 ALA A C 1
ATOM 2007 O O . ALA A 1 273 ? -28.479 -21.921 64.509 1.00 93.88 273 ALA A O 1
ATOM 2008 N N . ALA A 1 274 ? -30.720 -21.749 64.413 1.00 93.44 274 ALA A N 1
ATOM 2009 C CA . ALA A 1 274 ? -30.821 -22.028 62.983 1.00 93.44 274 ALA A CA 1
ATOM 2010 C C . ALA A 1 274 ? -30.181 -20.919 62.128 1.00 93.44 274 ALA A C 1
ATOM 2012 O O . ALA A 1 274 ? -29.538 -21.232 61.135 1.00 93.44 274 ALA A O 1
ATOM 2013 N N . MET A 1 275 ? -30.291 -19.647 62.537 1.00 93.50 275 MET A N 1
ATOM 2014 C CA . MET A 1 275 ? -29.612 -18.524 61.874 1.00 93.50 275 MET A CA 1
ATOM 2015 C C . MET A 1 275 ? -28.083 -18.657 61.917 1.00 93.50 275 MET A C 1
ATOM 2017 O O . MET A 1 275 ? -27.424 -18.528 60.892 1.00 93.50 275 MET A O 1
ATOM 2021 N N . LEU A 1 276 ? -27.514 -18.944 63.091 1.00 93.50 276 LEU A N 1
ATOM 2022 C CA . LEU A 1 276 ? -26.060 -19.082 63.266 1.00 93.50 276 LEU A CA 1
ATOM 2023 C C . LEU A 1 276 ? -25.488 -20.345 62.604 1.00 93.50 276 LEU A C 1
ATOM 2025 O O . LEU A 1 276 ? -24.277 -20.455 62.436 1.00 93.50 276 LEU A O 1
ATOM 2029 N N . ALA A 1 277 ? -26.345 -21.300 62.237 1.00 93.81 277 ALA A N 1
ATOM 2030 C CA . ALA A 1 277 ? -25.965 -22.487 61.478 1.00 93.81 277 ALA A CA 1
ATOM 2031 C C . ALA A 1 277 ? -25.916 -22.245 59.955 1.00 93.81 277 ALA A C 1
ATOM 2033 O O . ALA A 1 277 ? -25.476 -23.129 59.219 1.00 93.81 277 ALA A O 1
ATOM 2034 N N . LEU A 1 278 ? -26.364 -21.078 59.469 1.00 90.31 278 LEU A N 1
ATOM 2035 C CA . LEU A 1 278 ? -26.293 -20.727 58.052 1.00 90.31 278 LEU A CA 1
ATOM 2036 C C . LEU A 1 278 ? -24.839 -20.469 57.638 1.00 90.31 278 LEU A C 1
ATOM 2038 O O . LEU A 1 278 ? -24.116 -19.716 58.292 1.00 90.31 278 LEU A O 1
ATOM 2042 N N . ASN A 1 279 ? -24.428 -21.056 56.515 1.00 88.06 279 ASN A N 1
ATOM 2043 C CA . ASN A 1 279 ? -23.164 -20.731 55.861 1.00 88.06 279 ASN A CA 1
ATOM 2044 C C . ASN A 1 279 ? -23.417 -19.631 54.832 1.00 88.06 279 ASN A C 1
ATOM 2046 O O . ASN A 1 279 ? -24.018 -19.893 53.793 1.00 88.06 279 ASN A O 1
ATOM 2050 N N . GLY A 1 280 ? -22.963 -18.421 55.141 1.00 84.75 280 GLY A N 1
ATOM 2051 C CA . GLY A 1 280 ? -23.069 -17.255 54.273 1.00 84.75 280 GLY A CA 1
ATOM 2052 C C . GLY A 1 280 ? -21.891 -16.312 54.472 1.00 84.75 280 GLY A C 1
ATOM 2053 O O . GLY A 1 280 ? -21.089 -16.482 55.396 1.00 84.75 280 GLY A O 1
ATOM 2054 N N . GLN A 1 281 ? -21.793 -15.325 53.598 1.00 87.69 281 GLN A N 1
ATOM 2055 C CA . GLN A 1 281 ? -20.748 -14.304 53.566 1.00 87.69 281 GLN A CA 1
ATOM 2056 C C . GLN A 1 281 ? -21.318 -12.920 53.877 1.00 87.69 281 GLN A C 1
ATOM 2058 O O . GLN A 1 281 ? -22.532 -12.696 53.814 1.00 87.69 281 GLN A O 1
ATOM 2063 N N . ARG A 1 282 ? -20.451 -11.966 54.223 1.00 85.62 282 ARG A N 1
ATOM 2064 C CA . ARG A 1 282 ? -20.863 -10.585 54.476 1.00 85.62 282 ARG A CA 1
ATOM 2065 C C . ARG A 1 282 ? -21.702 -10.046 53.316 1.00 85.62 282 ARG A C 1
ATOM 2067 O O . ARG A 1 282 ? -21.251 -10.005 52.179 1.00 85.62 282 ARG A O 1
ATOM 2074 N N . GLY A 1 283 ? -22.893 -9.559 53.638 1.00 86.00 283 GLY A N 1
ATOM 2075 C CA . GLY A 1 283 ? -23.875 -9.062 52.683 1.00 86.00 283 GLY A CA 1
ATOM 2076 C C . GLY A 1 283 ? -25.132 -9.919 52.641 1.00 86.00 283 GLY A C 1
ATOM 2077 O O . GLY A 1 283 ? -26.212 -9.338 52.523 1.00 86.00 283 GLY A O 1
ATOM 2078 N N . ASP A 1 284 ? -25.002 -11.236 52.813 1.00 90.88 284 ASP A N 1
ATOM 2079 C CA . ASP A 1 284 ? -26.111 -12.189 52.783 1.00 90.88 284 ASP A CA 1
ATOM 2080 C C . ASP A 1 284 ? -27.149 -11.902 53.866 1.00 90.88 284 ASP A C 1
ATOM 2082 O O . ASP A 1 284 ? -26.861 -11.303 54.908 1.00 90.88 284 ASP A O 1
ATOM 2086 N N . TRP A 1 285 ? -28.378 -12.348 53.637 1.00 91.94 285 TRP A N 1
ATOM 2087 C CA . TRP A 1 285 ? -29.480 -12.081 54.553 1.00 91.94 285 TRP A CA 1
ATOM 2088 C C . TRP A 1 285 ? -30.401 -13.284 54.724 1.00 91.94 285 TRP A C 1
ATOM 2090 O O . TRP A 1 285 ? -30.520 -14.146 53.853 1.00 91.94 285 TRP A O 1
ATOM 2100 N N . CYS A 1 286 ? -31.060 -13.352 55.876 1.00 92.69 286 CYS A N 1
ATOM 2101 C CA . CYS A 1 286 ? -32.053 -14.371 56.191 1.00 92.69 286 CYS A CA 1
ATOM 2102 C C . CYS A 1 286 ? -33.239 -13.765 56.947 1.00 92.69 286 CYS A C 1
ATOM 2104 O O . CYS A 1 286 ? -33.163 -12.667 57.508 1.00 92.69 286 CYS A O 1
ATOM 2106 N N . ASN A 1 287 ? -34.337 -14.514 56.989 1.00 92.88 287 ASN A N 1
ATOM 2107 C CA . ASN A 1 287 ? -35.549 -14.115 57.694 1.00 92.88 287 ASN A CA 1
ATOM 2108 C C . ASN A 1 287 ? -35.713 -14.924 58.972 1.00 92.88 287 ASN A C 1
ATOM 2110 O O . ASN A 1 287 ? -35.875 -16.143 58.912 1.00 92.88 287 ASN A O 1
ATOM 2114 N N . ARG A 1 288 ? -35.767 -14.244 60.116 1.00 91.38 288 ARG A N 1
ATOM 2115 C CA . ARG A 1 288 ? -36.105 -14.846 61.407 1.00 91.38 288 ARG A CA 1
ATOM 2116 C C . ARG A 1 288 ? -37.611 -14.831 61.614 1.00 91.38 288 ARG A C 1
ATOM 2118 O O . ARG A 1 288 ? -38.179 -13.828 62.048 1.00 91.38 288 ARG A O 1
ATOM 2125 N N . THR A 1 289 ? -38.271 -15.937 61.273 1.00 89.06 289 THR A N 1
ATOM 2126 C CA . THR A 1 289 ? -39.739 -16.059 61.315 1.00 89.06 289 THR A CA 1
ATOM 2127 C C . THR A 1 289 ? -40.294 -16.122 62.736 1.00 89.06 289 THR A C 1
ATOM 2129 O O . THR A 1 289 ? -41.471 -15.850 62.929 1.00 89.06 289 THR A O 1
ATOM 2132 N N . ASP A 1 290 ? -39.461 -16.450 63.726 1.00 88.50 290 ASP A N 1
ATOM 2133 C CA . ASP A 1 290 ? -39.788 -16.376 65.155 1.00 88.50 290 ASP A CA 1
ATOM 2134 C C . ASP A 1 290 ? -40.003 -14.933 65.635 1.00 88.50 290 ASP A C 1
ATOM 2136 O O . ASP A 1 290 ? -40.835 -14.687 66.504 1.00 88.50 290 ASP A O 1
ATOM 2140 N N . LEU A 1 291 ? -39.273 -13.981 65.048 1.00 83.88 291 LEU A N 1
ATOM 2141 C CA . LEU A 1 291 ? -39.343 -12.557 65.391 1.00 83.88 291 LEU A CA 1
ATOM 2142 C C . LEU A 1 291 ? -40.050 -11.704 64.327 1.00 83.88 291 LEU A C 1
ATOM 2144 O O . LEU A 1 291 ? -40.341 -10.539 64.583 1.00 83.88 291 LEU A O 1
ATOM 2148 N N . GLY A 1 292 ? -40.280 -12.246 63.127 1.00 84.06 292 GLY A N 1
ATOM 2149 C CA . GLY A 1 292 ? -40.791 -11.495 61.977 1.00 84.06 292 GLY A CA 1
ATOM 2150 C C . GLY A 1 292 ? -39.807 -10.439 61.460 1.00 84.06 292 GLY A C 1
ATOM 2151 O O . GLY A 1 292 ? -40.232 -9.374 61.023 1.00 84.06 292 GLY A O 1
ATOM 2152 N N . THR A 1 293 ? -38.496 -10.695 61.562 1.00 87.38 293 THR A N 1
ATOM 2153 C CA . THR A 1 293 ? -37.444 -9.697 61.278 1.00 87.38 293 THR A CA 1
ATOM 2154 C C . THR A 1 293 ? -36.443 -10.198 60.244 1.00 87.38 293 THR A C 1
ATOM 2156 O O . THR A 1 293 ? -36.138 -11.391 60.189 1.00 87.38 293 THR A O 1
ATOM 2159 N N . GLU A 1 294 ? -35.914 -9.278 59.439 1.00 92.19 294 GLU A N 1
ATOM 2160 C CA . GLU A 1 294 ? -34.823 -9.550 58.499 1.00 92.19 294 GLU A CA 1
ATOM 2161 C C . GLU A 1 294 ? -33.474 -9.320 59.188 1.00 92.19 294 GLU A C 1
ATOM 2163 O O . GLU A 1 294 ? -33.302 -8.351 59.937 1.00 92.19 294 GLU A O 1
ATOM 2168 N N . TRP A 1 295 ? -32.511 -10.199 58.926 1.00 92.31 295 TRP A N 1
ATOM 2169 C CA . TRP A 1 295 ? -31.157 -10.112 59.467 1.00 92.31 295 TRP A CA 1
ATOM 2170 C C . TRP A 1 295 ? -30.142 -10.194 58.337 1.00 92.31 295 TRP A C 1
ATOM 2172 O O . TRP A 1 295 ? -30.240 -11.068 57.479 1.00 92.31 295 TRP A O 1
ATOM 2182 N N . GLN A 1 296 ? -29.161 -9.296 58.358 1.00 92.69 296 GLN A N 1
ATOM 2183 C CA . GLN A 1 296 ? -28.074 -9.244 57.387 1.00 92.69 296 GLN A CA 1
ATOM 2184 C C . GLN A 1 296 ? -26.748 -9.603 58.060 1.00 92.69 296 GLN A C 1
ATOM 2186 O O . GLN A 1 296 ? -26.444 -9.104 59.146 1.00 92.69 296 GLN A O 1
ATOM 2191 N N . LEU A 1 297 ? -25.944 -10.441 57.412 1.00 91.56 297 LEU A N 1
ATOM 2192 C CA . LEU A 1 297 ? -24.597 -10.771 57.849 1.00 91.56 297 LEU A CA 1
ATOM 2193 C C . LEU A 1 297 ? -23.662 -9.599 57.513 1.00 91.56 297 LEU A C 1
ATOM 2195 O O . LEU A 1 297 ? -23.414 -9.294 56.351 1.00 91.56 297 LEU A O 1
ATOM 2199 N N . ILE A 1 298 ? -23.165 -8.898 58.528 1.00 89.94 298 ILE A N 1
ATOM 2200 C CA . ILE A 1 298 ? -22.327 -7.695 58.390 1.00 89.94 298 ILE A CA 1
ATOM 2201 C C . ILE A 1 298 ? -20.839 -7.954 58.643 1.00 89.94 298 ILE A C 1
ATOM 2203 O O . ILE A 1 298 ? -20.034 -7.041 58.445 1.00 89.94 298 ILE A O 1
ATOM 2207 N N . ALA A 1 299 ? -20.470 -9.160 59.072 1.00 88.50 299 ALA A N 1
ATOM 2208 C CA . ALA A 1 299 ? -19.096 -9.607 59.285 1.00 88.50 299 ALA A CA 1
ATOM 2209 C C . ALA A 1 299 ? -19.020 -11.143 59.236 1.00 88.50 299 ALA A C 1
ATOM 2211 O O . ALA A 1 299 ? -20.042 -11.817 59.303 1.00 88.50 299 ALA A O 1
ATOM 2212 N N . GLU A 1 300 ? -17.822 -11.710 59.160 1.00 86.00 300 GLU A N 1
ATOM 2213 C CA . GLU A 1 300 ? -17.571 -13.142 59.327 1.00 86.00 300 GLU A CA 1
ATOM 2214 C C . GLU A 1 300 ? -16.945 -13.436 60.706 1.00 86.00 300 GLU A C 1
ATOM 2216 O O . GLU A 1 300 ? -16.203 -12.602 61.233 1.00 86.00 300 GLU A O 1
ATOM 2221 N N . PRO A 1 301 ? -17.183 -14.622 61.305 1.00 88.75 301 PRO A N 1
ATOM 2222 C CA . PRO A 1 301 ? -17.954 -15.759 60.784 1.00 88.75 301 PRO A CA 1
ATOM 2223 C C . PRO A 1 301 ? -19.474 -15.632 61.018 1.00 88.75 301 PRO A C 1
ATOM 2225 O O . PRO A 1 301 ? -19.902 -14.993 61.982 1.00 88.75 301 PRO A O 1
ATOM 2228 N N . SER A 1 302 ? -20.289 -16.302 60.188 1.00 89.12 302 SER A N 1
ATOM 2229 C CA . SER A 1 302 ? -21.764 -16.369 60.310 1.00 89.12 302 SER A CA 1
ATOM 2230 C C . SER A 1 302 ? -22.259 -17.081 61.573 1.00 89.12 302 SER A C 1
ATOM 2232 O O . SER A 1 302 ? -23.412 -16.931 61.973 1.00 89.12 302 SER A O 1
ATOM 2234 N N . THR A 1 303 ? -21.371 -17.806 62.248 1.00 92.94 303 THR A N 1
ATOM 2235 C CA . THR A 1 303 ? -21.649 -18.522 63.496 1.00 92.94 303 THR A CA 1
ATOM 2236 C C . THR A 1 303 ? -21.726 -17.611 64.723 1.00 92.94 303 THR A C 1
ATOM 2238 O O . THR A 1 303 ? -22.175 -18.048 65.783 1.00 92.94 303 THR A O 1
ATOM 2241 N N . SER A 1 304 ? -21.318 -16.342 64.606 1.00 92.56 304 SER A N 1
ATOM 2242 C CA . SER A 1 304 ? -21.364 -15.360 65.694 1.00 92.56 304 SER A CA 1
ATOM 2243 C C . SER A 1 304 ? -22.569 -14.433 65.560 1.00 92.56 304 SER A C 1
ATOM 2245 O O . SER A 1 304 ? -22.749 -13.790 64.533 1.00 92.56 304 SER A O 1
ATOM 2247 N N . LEU A 1 305 ? -23.369 -14.282 66.622 1.00 91.38 305 LEU A N 1
ATOM 2248 C CA . LEU A 1 305 ? -24.508 -13.351 66.630 1.00 91.38 305 LEU A CA 1
ATOM 2249 C C . LEU A 1 305 ? -24.082 -11.896 66.396 1.00 91.38 305 LEU A C 1
ATOM 2251 O O . LEU A 1 305 ? -24.814 -11.152 65.757 1.00 91.38 305 LEU A O 1
ATOM 2255 N N . ALA A 1 306 ? -22.895 -11.502 66.865 1.00 93.69 306 ALA A N 1
ATOM 2256 C CA . ALA A 1 306 ? -22.366 -10.151 66.662 1.00 93.69 306 ALA A CA 1
ATOM 2257 C C . ALA A 1 306 ? -22.084 -9.835 65.182 1.00 93.69 306 ALA A C 1
ATOM 2259 O O . ALA A 1 306 ? -21.992 -8.669 64.806 1.00 93.69 306 ALA A O 1
ATOM 2260 N N . SER A 1 307 ? -21.964 -10.870 64.350 1.00 93.00 307 SER A N 1
ATOM 2261 C CA . SER A 1 307 ? -21.808 -10.742 62.907 1.00 93.00 307 SER A CA 1
ATOM 2262 C C . SER A 1 307 ? -23.122 -10.432 62.192 1.00 93.00 307 SER A C 1
ATOM 2264 O O . SER A 1 307 ? -23.089 -10.039 61.032 1.00 93.00 307 SER A O 1
ATOM 2266 N N . TRP A 1 308 ? -24.272 -10.590 62.852 1.00 93.81 308 TRP A N 1
ATOM 2267 C CA . TRP A 1 308 ? -25.585 -10.363 62.259 1.00 93.81 308 TRP A CA 1
ATOM 2268 C C . TRP A 1 308 ? -26.204 -9.059 62.761 1.00 93.81 308 TRP A C 1
ATOM 2270 O O . TRP A 1 308 ? -26.358 -8.843 63.962 1.00 93.81 308 TRP A O 1
ATOM 2280 N N . ALA A 1 309 ? -26.620 -8.208 61.828 1.00 92.44 309 ALA A N 1
ATOM 2281 C CA . ALA A 1 309 ? -27.371 -6.997 62.119 1.00 92.44 309 ALA A CA 1
ATOM 2282 C C . ALA A 1 309 ? -28.851 -7.206 61.798 1.00 92.44 309 ALA A C 1
ATOM 2284 O O . ALA A 1 309 ? -29.219 -7.547 60.672 1.00 92.44 309 ALA A O 1
ATOM 2285 N N . GLN A 1 310 ? -29.708 -6.959 62.785 1.00 91.94 310 GLN A N 1
ATOM 2286 C CA . GLN A 1 310 ? -31.146 -6.905 62.568 1.00 91.94 310 GLN A CA 1
ATOM 2287 C C . GLN A 1 310 ? -31.501 -5.642 61.785 1.00 91.94 310 GLN A C 1
ATOM 2289 O O . GLN A 1 310 ? -31.158 -4.527 62.188 1.00 91.94 310 GLN A O 1
ATOM 2294 N N . LYS A 1 311 ? -32.247 -5.800 60.695 1.00 85.38 311 LYS A N 1
ATOM 2295 C CA . LYS A 1 311 ? -32.794 -4.674 59.949 1.00 85.38 311 LYS A CA 1
ATOM 2296 C C . LYS A 1 311 ? -34.055 -4.186 60.655 1.00 85.38 311 LYS A C 1
ATOM 2298 O O . LYS A 1 311 ? -35.061 -4.891 60.744 1.00 85.38 311 LYS A O 1
ATOM 2303 N N . ILE A 1 312 ? -33.976 -2.985 61.214 1.00 75.06 312 ILE A N 1
ATOM 2304 C CA . ILE A 1 312 ? -35.075 -2.384 61.966 1.00 75.06 312 ILE A CA 1
ATOM 2305 C C . ILE A 1 312 ? -36.010 -1.704 60.965 1.00 75.06 312 ILE A C 1
ATOM 2307 O O . ILE A 1 312 ? -35.654 -0.701 60.351 1.00 75.06 312 ILE A O 1
ATOM 2311 N N . TYR A 1 313 ? -37.213 -2.244 60.807 1.00 65.75 313 TYR A N 1
ATOM 2312 C CA . TYR A 1 313 ? -38.321 -1.504 60.211 1.00 65.75 313 TYR A CA 1
ATOM 2313 C C . TYR A 1 313 ? -38.934 -0.602 61.289 1.00 65.75 313 TYR A C 1
ATOM 2315 O O . TYR A 1 313 ? -39.011 -1.032 62.445 1.00 65.75 313 TYR A O 1
ATOM 2323 N N . PRO A 1 314 ? -39.375 0.630 60.974 1.00 67.00 314 PRO A N 1
ATOM 2324 C CA . PRO A 1 314 ? -40.115 1.415 61.950 1.00 67.00 314 PRO A CA 1
ATOM 2325 C C . PRO A 1 314 ? -41.363 0.628 62.360 1.00 67.00 314 PRO A C 1
ATOM 2327 O O . PRO A 1 314 ? -42.184 0.266 61.516 1.00 67.00 314 PRO A O 1
ATOM 2330 N N . ALA A 1 315 ? -41.488 0.339 63.658 1.00 58.16 315 ALA A N 1
ATOM 2331 C CA . ALA A 1 315 ? -42.719 -0.204 64.206 1.00 58.16 315 ALA A CA 1
ATOM 2332 C C . ALA A 1 315 ? -43.843 0.784 63.878 1.00 58.16 315 ALA A C 1
ATOM 2334 O O . ALA A 1 315 ? -43.722 1.979 64.154 1.00 58.16 315 ALA A O 1
ATOM 2335 N N . SER A 1 316 ? -44.908 0.294 63.242 1.00 61.12 316 SER A N 1
ATOM 2336 C CA . SER A 1 316 ? -46.078 1.117 62.943 1.00 61.12 316 SER A CA 1
ATOM 2337 C C . SER A 1 316 ? -46.543 1.795 64.243 1.00 61.12 316 SER A C 1
ATOM 2339 O O . SER A 1 316 ? -46.742 1.088 65.234 1.00 61.12 316 SER A O 1
ATOM 2341 N N . PRO A 1 317 ? -46.694 3.134 64.293 1.00 71.88 317 PRO A N 1
ATOM 2342 C CA . PRO A 1 317 ? -46.972 3.852 65.542 1.00 71.88 317 PRO A CA 1
ATOM 2343 C C . PRO A 1 317 ? -48.314 3.467 66.184 1.00 71.88 317 PRO A C 1
ATOM 2345 O O . PRO A 1 317 ? -48.535 3.747 67.359 1.00 71.88 317 PRO A O 1
ATOM 2348 N N . VAL A 1 318 ? -49.202 2.802 65.436 1.00 74.69 318 VAL A N 1
ATOM 2349 C CA . VAL A 1 318 ? -50.467 2.249 65.928 1.00 74.69 318 VAL A CA 1
ATOM 2350 C C . VAL A 1 318 ? -50.421 0.729 65.814 1.00 74.69 318 VAL A C 1
ATOM 2352 O O . VAL A 1 318 ? -50.418 0.175 64.715 1.00 74.69 318 VAL A O 1
ATOM 2355 N N . SER A 1 319 ? -50.411 0.056 66.962 1.00 77.31 319 SER A N 1
ATOM 2356 C CA . SER A 1 319 ? -50.445 -1.407 67.058 1.00 77.31 319 SER A CA 1
ATOM 2357 C C . SER A 1 319 ? -51.868 -1.973 67.067 1.00 77.31 319 SER A C 1
ATOM 2359 O O . SER A 1 319 ? -52.077 -3.108 66.647 1.00 77.31 319 SER A O 1
ATOM 2361 N N . SER A 1 320 ? -52.858 -1.199 67.521 1.00 85.88 320 SER A N 1
ATOM 2362 C CA . SER A 1 320 ? -54.280 -1.560 67.484 1.00 85.88 320 SER A CA 1
ATOM 2363 C C . SER A 1 320 ? -55.174 -0.325 67.621 1.00 85.88 320 SER A C 1
ATOM 2365 O O . SER A 1 320 ? -54.743 0.704 68.142 1.00 85.88 320 SER A O 1
ATOM 2367 N N . VAL A 1 321 ? -56.434 -0.438 67.195 1.00 86.44 321 VAL A N 1
ATOM 2368 C CA . VAL A 1 321 ? -57.492 0.545 67.481 1.00 86.44 321 VAL A CA 1
ATOM 2369 C C . VAL A 1 321 ? -58.600 -0.184 68.236 1.00 86.44 321 VAL A C 1
ATOM 2371 O O . VAL A 1 321 ? -59.161 -1.151 67.723 1.00 86.44 321 VAL A O 1
ATOM 2374 N N . ALA A 1 322 ? -58.871 0.225 69.481 1.00 80.06 322 ALA A N 1
ATOM 2375 C CA . ALA A 1 322 ? -59.824 -0.449 70.375 1.00 80.06 322 ALA A CA 1
ATOM 2376 C C . ALA A 1 322 ? -59.610 -1.984 70.452 1.00 80.06 322 ALA A C 1
ATOM 2378 O O . ALA A 1 322 ? -60.560 -2.763 70.351 1.00 80.06 322 ALA A O 1
ATOM 2379 N N . GLY A 1 323 ? -58.346 -2.423 70.551 1.00 81.69 323 GLY A N 1
ATOM 2380 C CA . GLY A 1 323 ? -57.956 -3.837 70.662 1.00 81.69 323 GLY A CA 1
ATOM 2381 C C . GLY A 1 323 ? -58.047 -4.661 69.370 1.00 81.69 323 GLY A C 1
ATOM 2382 O O . GLY A 1 323 ? -57.796 -5.863 69.406 1.00 81.69 323 GLY A O 1
ATOM 2383 N N . ARG A 1 324 ? -58.395 -4.048 68.230 1.00 84.12 324 ARG A N 1
ATOM 2384 C CA . ARG A 1 324 ? -58.541 -4.722 66.928 1.00 84.12 324 ARG A CA 1
ATOM 2385 C C . ARG A 1 324 ? -57.416 -4.330 65.968 1.00 84.12 324 ARG A C 1
ATOM 2387 O O . ARG A 1 324 ? -56.892 -3.216 66.032 1.00 84.12 324 ARG A O 1
ATOM 2394 N N . THR A 1 325 ? -57.070 -5.248 65.069 1.00 83.75 325 THR A N 1
ATOM 2395 C CA . THR A 1 325 ? -56.069 -5.084 64.002 1.00 83.75 325 THR A CA 1
ATOM 2396 C C . THR A 1 325 ? -56.699 -5.387 62.634 1.00 83.75 325 THR A C 1
ATOM 2398 O O . THR A 1 325 ? -57.712 -6.080 62.556 1.00 83.75 325 THR A O 1
ATOM 2401 N N . GLY A 1 326 ? -56.132 -4.853 61.544 1.00 81.19 326 GLY A N 1
ATOM 2402 C CA . GLY A 1 326 ? -56.657 -5.031 60.179 1.00 81.19 326 GLY A CA 1
ATOM 2403 C C . GLY A 1 326 ? -57.678 -3.964 59.760 1.00 81.19 326 GLY A C 1
ATOM 2404 O O . GLY A 1 326 ? -57.541 -2.797 60.121 1.00 81.19 326 GLY A O 1
ATOM 2405 N N . ALA A 1 327 ? -58.689 -4.341 58.968 1.00 77.56 327 ALA A N 1
ATOM 2406 C CA . ALA A 1 327 ? -59.781 -3.440 58.594 1.00 77.56 327 ALA A CA 1
ATOM 2407 C C . ALA A 1 327 ? -60.702 -3.205 59.806 1.00 77.56 327 ALA A C 1
ATOM 2409 O O . ALA A 1 327 ? -61.500 -4.070 60.164 1.00 77.56 327 ALA A O 1
ATOM 2410 N N . VAL A 1 328 ? -60.570 -2.049 60.463 1.00 86.75 328 VAL A N 1
ATOM 2411 C CA . VAL A 1 328 ? -61.316 -1.722 61.687 1.00 86.75 328 VAL A CA 1
ATOM 2412 C C . VAL A 1 328 ? -62.520 -0.834 61.367 1.00 86.75 328 VAL A C 1
ATOM 2414 O O . VAL A 1 328 ? -62.370 0.278 60.867 1.00 86.75 328 VAL A O 1
ATOM 2417 N N . THR A 1 329 ? -63.721 -1.302 61.709 1.00 87.94 329 THR A N 1
ATOM 2418 C CA . THR A 1 329 ? -64.939 -0.479 61.768 1.00 87.94 329 THR A CA 1
ATOM 2419 C C . THR A 1 329 ? -65.238 -0.141 63.226 1.00 87.94 329 THR A C 1
ATOM 2421 O O . THR A 1 329 ? -65.343 -1.045 64.052 1.00 87.94 329 THR A O 1
ATOM 2424 N N . ILE A 1 330 ? -65.363 1.150 63.545 1.00 88.50 330 ILE A N 1
ATOM 2425 C CA . ILE A 1 330 ? -65.616 1.642 64.907 1.00 88.50 330 ILE A CA 1
ATOM 2426 C C . ILE A 1 330 ? -67.110 1.856 65.124 1.00 88.50 330 ILE A C 1
ATOM 2428 O O . ILE A 1 330 ? -67.816 2.387 64.266 1.00 88.50 330 ILE A O 1
ATOM 2432 N N . SER A 1 331 ? -67.582 1.472 66.301 1.00 88.06 331 SER A N 1
ATOM 2433 C CA . SER A 1 331 ? -68.945 1.677 66.769 1.00 88.06 331 SER A CA 1
ATOM 2434 C C . SER A 1 331 ? -68.949 2.465 68.079 1.00 88.06 331 SER A C 1
ATOM 2436 O O . SER A 1 331 ? -67.966 2.505 68.812 1.00 88.06 331 SER A O 1
ATOM 2438 N N . SER A 1 332 ? -70.088 3.058 68.437 1.00 87.38 332 SER A N 1
ATOM 2439 C CA . SER A 1 332 ? -70.235 3.766 69.726 1.00 87.38 332 SER A CA 1
ATOM 2440 C C . SER A 1 332 ? -69.901 2.919 70.970 1.00 87.38 332 SER A C 1
ATOM 2442 O O . SER A 1 332 ? -69.651 3.490 72.025 1.00 87.38 332 SER A O 1
ATOM 2444 N N . THR A 1 333 ? -69.899 1.579 70.889 1.00 85.25 333 THR A N 1
ATOM 2445 C CA . THR A 1 333 ? -69.493 0.711 72.012 1.00 85.25 333 THR A CA 1
ATOM 2446 C C . THR A 1 333 ? -67.985 0.676 72.223 1.00 85.25 333 THR A C 1
ATOM 2448 O O . THR A 1 333 ? -67.548 0.322 73.311 1.00 85.25 333 THR A O 1
ATOM 2451 N N . ASP A 1 334 ? -67.202 1.069 71.217 1.00 89.44 334 ASP A N 1
ATOM 2452 C CA . ASP A 1 334 ? -65.744 1.160 71.309 1.00 89.44 334 ASP A CA 1
ATOM 2453 C C . ASP A 1 334 ? -65.285 2.440 72.043 1.00 89.44 334 ASP A C 1
ATOM 2455 O O . ASP A 1 334 ? -64.112 2.566 72.380 1.00 89.44 334 ASP A O 1
ATOM 2459 N N . VAL A 1 335 ? -66.210 3.366 72.346 1.00 89.62 335 VAL A N 1
ATOM 2460 C CA . VAL A 1 335 ? -65.982 4.566 73.172 1.00 89.62 335 VAL A CA 1
ATOM 2461 C C . VAL A 1 335 ? -66.313 4.238 74.633 1.00 89.62 335 VAL A C 1
ATOM 2463 O O . VAL A 1 335 ? -67.428 4.468 75.120 1.00 89.62 335 VAL A O 1
ATOM 2466 N N . THR A 1 336 ? -65.367 3.599 75.320 1.00 87.00 336 THR A N 1
ATOM 2467 C CA . THR A 1 336 ? -65.573 3.027 76.663 1.00 87.00 336 THR A CA 1
ATOM 2468 C C . THR A 1 336 ? -65.710 4.070 77.771 1.00 87.00 336 THR A C 1
ATOM 2470 O O . THR A 1 336 ? -66.304 3.779 78.806 1.00 87.00 336 THR A O 1
ATOM 2473 N N . ASP A 1 337 ? -65.181 5.272 77.563 1.00 90.25 337 ASP A N 1
ATOM 2474 C CA . ASP A 1 337 ? -65.250 6.415 78.480 1.00 90.25 337 ASP A CA 1
ATOM 2475 C C . ASP A 1 337 ? -66.562 7.217 78.362 1.00 90.25 337 ASP A C 1
ATOM 2477 O O . ASP A 1 337 ? -66.859 8.056 79.213 1.00 90.25 337 ASP A O 1
ATOM 2481 N N . ALA A 1 338 ? -67.399 6.932 77.358 1.00 89.81 338 ALA A N 1
ATOM 2482 C CA . ALA A 1 338 ? -68.726 7.527 77.241 1.00 89.81 338 ALA A CA 1
ATOM 2483 C C . ALA A 1 338 ? -69.747 6.864 78.184 1.00 89.81 338 ALA A C 1
ATOM 2485 O O . ALA A 1 338 ? -69.748 5.653 78.414 1.00 89.81 338 ALA A O 1
ATOM 2486 N N . THR A 1 339 ? -70.706 7.650 78.678 1.00 90.94 339 THR A N 1
ATOM 2487 C CA . THR A 1 339 ? -71.856 7.121 79.428 1.00 90.94 339 THR A CA 1
ATOM 2488 C C . THR A 1 339 ? -72.838 6.392 78.504 1.00 90.94 339 THR A C 1
ATOM 2490 O O . THR A 1 339 ? -72.809 6.548 77.281 1.00 90.94 339 THR A O 1
ATOM 2493 N N . ALA A 1 340 ? -73.763 5.614 79.078 1.00 88.06 340 ALA A N 1
ATOM 2494 C CA . ALA A 1 340 ? -74.836 4.982 78.304 1.00 88.06 340 ALA A CA 1
ATOM 2495 C C . ALA A 1 340 ? -75.682 6.016 77.536 1.00 88.06 340 ALA A C 1
ATOM 2497 O O . ALA A 1 340 ? -75.990 5.806 76.365 1.00 88.06 340 ALA A O 1
ATOM 2498 N N . VAL A 1 341 ? -75.977 7.160 78.165 1.00 89.69 341 VAL A N 1
ATOM 2499 C CA . VAL A 1 341 ? -76.659 8.296 77.526 1.00 89.69 341 VAL A CA 1
ATOM 2500 C C . VAL A 1 341 ? -75.819 8.848 76.373 1.00 89.69 341 VAL A C 1
ATOM 2502 O O . VAL A 1 341 ? -76.328 8.960 75.263 1.00 89.69 341 VAL A O 1
ATOM 2505 N N . GLY A 1 342 ? -74.523 9.103 76.586 1.00 90.56 342 GLY A N 1
ATOM 2506 C CA . GLY A 1 342 ? -73.625 9.607 75.540 1.00 90.56 342 GLY A CA 1
ATOM 2507 C C . GLY A 1 342 ? -73.532 8.677 74.327 1.00 90.56 342 GLY A C 1
ATOM 2508 O O . GLY A 1 342 ? -73.622 9.130 73.187 1.00 90.56 342 GLY A O 1
ATOM 2509 N N . ARG A 1 343 ? -73.453 7.359 74.552 1.00 91.69 343 ARG A N 1
ATOM 2510 C CA . ARG A 1 343 ? -73.482 6.369 73.463 1.00 91.69 343 ARG A CA 1
ATOM 2511 C C . ARG A 1 343 ? -74.817 6.329 72.728 1.00 91.69 343 ARG A C 1
ATOM 2513 O O . ARG A 1 343 ? -74.822 6.171 71.512 1.00 91.69 343 ARG A O 1
ATOM 2520 N N . ASN A 1 344 ? -75.935 6.481 73.432 1.00 90.81 344 ASN A N 1
ATOM 2521 C CA . ASN A 1 344 ? -77.255 6.530 72.803 1.00 90.81 344 ASN A CA 1
ATOM 2522 C C . ASN A 1 344 ? -77.447 7.810 71.978 1.00 90.81 344 ASN A C 1
ATOM 2524 O O . ASN A 1 344 ? -78.033 7.746 70.901 1.00 90.81 344 ASN A O 1
ATOM 2528 N N . VAL A 1 345 ? -76.892 8.940 72.425 1.00 91.94 345 VAL A N 1
ATOM 2529 C CA . VAL A 1 345 ? -76.873 10.192 71.653 1.00 91.94 345 VAL A CA 1
ATOM 2530 C C . VAL A 1 345 ? -76.020 10.052 70.388 1.00 91.94 345 VAL A C 1
ATOM 2532 O O . VAL A 1 345 ? -76.478 10.442 69.322 1.00 91.94 345 VAL A O 1
ATOM 2535 N N . MET A 1 346 ? -74.838 9.425 70.454 1.00 89.75 346 MET A N 1
ATOM 2536 C CA . MET A 1 346 ? -74.003 9.162 69.264 1.00 89.75 346 MET A CA 1
ATOM 2537 C C . MET A 1 346 ? -74.691 8.276 68.210 1.00 89.75 346 MET A C 1
ATOM 2539 O O . MET A 1 346 ? -74.333 8.332 67.038 1.00 89.75 346 MET A O 1
ATOM 2543 N N . LYS A 1 347 ? -75.667 7.453 68.620 1.00 89.00 347 LYS A N 1
ATOM 2544 C CA . LYS A 1 347 ? -76.484 6.610 67.730 1.00 89.00 347 LYS A CA 1
ATOM 2545 C C . LYS A 1 347 ? -77.766 7.292 67.235 1.00 89.00 347 LYS A C 1
ATOM 2547 O O . LYS A 1 347 ? -78.489 6.688 66.444 1.00 89.00 347 LYS A O 1
ATOM 2552 N N . ALA A 1 348 ? -78.110 8.479 67.736 1.00 91.00 348 ALA A N 1
ATOM 2553 C CA . ALA A 1 348 ? -79.377 9.120 67.414 1.00 91.00 348 ALA A CA 1
ATOM 2554 C C . ALA A 1 348 ? -79.419 9.526 65.933 1.00 91.00 348 ALA A C 1
ATOM 2556 O O . ALA A 1 348 ? -78.540 10.229 65.445 1.00 91.00 348 ALA A O 1
ATOM 2557 N N . VAL A 1 349 ? -80.460 9.088 65.227 1.00 92.19 349 VAL A N 1
ATOM 2558 C CA . VAL A 1 349 ? -80.633 9.347 63.787 1.00 92.19 349 VAL A CA 1
ATOM 2559 C C . VAL A 1 349 ? -81.281 10.702 63.494 1.00 92.19 349 VAL A C 1
ATOM 2561 O O . VAL A 1 349 ? -81.207 11.192 62.372 1.00 92.19 349 VAL A O 1
ATOM 2564 N N . ASP A 1 350 ? -81.908 11.316 64.498 1.00 89.62 350 ASP A N 1
ATOM 2565 C CA . ASP A 1 350 ? -82.570 12.609 64.395 1.00 89.62 350 ASP A CA 1
ATOM 2566 C C . ASP A 1 350 ? -82.638 13.332 65.756 1.00 89.62 350 ASP A C 1
ATOM 2568 O O . ASP A 1 350 ? -82.257 12.814 66.814 1.00 89.62 350 ASP A O 1
ATOM 2572 N N . ALA A 1 351 ? -83.152 14.564 65.732 1.00 87.25 351 ALA A N 1
ATOM 2573 C CA . ALA A 1 351 ? -83.295 15.389 66.927 1.00 87.25 351 ALA A CA 1
ATOM 2574 C C . ALA A 1 351 ? -84.301 14.819 67.947 1.00 87.25 351 ALA A C 1
ATOM 2576 O O . ALA A 1 351 ? -84.202 15.129 69.135 1.00 87.25 351 ALA A O 1
ATOM 2577 N N . ALA A 1 352 ? -85.279 14.016 67.518 1.00 84.00 352 ALA A N 1
ATOM 2578 C CA . ALA A 1 352 ? -86.267 13.420 68.416 1.00 84.00 352 ALA A CA 1
ATOM 2579 C C . ALA A 1 352 ? -85.662 12.256 69.213 1.00 84.00 352 ALA A C 1
ATOM 2581 O O . ALA A 1 352 ? -85.803 12.213 70.437 1.00 84.00 352 ALA A O 1
ATOM 2582 N N . ALA A 1 353 ? -84.913 11.378 68.548 1.00 85.94 353 ALA A N 1
ATOM 2583 C CA . ALA A 1 353 ? -84.151 10.299 69.159 1.00 85.94 353 ALA A CA 1
ATOM 2584 C C . ALA A 1 353 ? -83.099 10.840 70.138 1.00 85.94 353 ALA A C 1
ATOM 2586 O O . ALA A 1 353 ? -82.957 10.301 71.234 1.00 85.94 353 ALA A O 1
ATOM 2587 N N . ALA A 1 354 ? -82.424 11.947 69.803 1.00 89.44 354 ALA A N 1
ATOM 2588 C CA . ALA A 1 354 ? -81.479 12.599 70.712 1.00 89.44 354 ALA A CA 1
ATOM 2589 C C . ALA A 1 354 ? -82.168 13.127 71.983 1.00 89.44 354 ALA A C 1
ATOM 2591 O O . ALA A 1 354 ? -81.688 12.871 73.087 1.00 89.44 354 ALA A O 1
ATOM 2592 N N . ARG A 1 355 ? -83.327 13.795 71.849 1.00 87.19 355 ARG A N 1
ATOM 2593 C CA . ARG A 1 355 ? -84.146 14.249 72.991 1.00 87.19 355 ARG A CA 1
ATOM 2594 C C . ARG A 1 355 ? -84.593 13.085 73.875 1.00 87.19 355 ARG A C 1
ATOM 2596 O O . ARG A 1 355 ? -84.485 13.171 75.096 1.00 87.19 355 ARG A O 1
ATOM 2603 N N . SER A 1 356 ? -85.013 11.978 73.264 1.00 85.69 356 SER A N 1
ATOM 2604 C CA . SER A 1 356 ? -85.360 10.754 73.991 1.00 85.69 356 SER A CA 1
ATOM 2605 C C . SER A 1 356 ? -84.152 10.148 74.712 1.00 85.69 356 SER A C 1
ATOM 2607 O O . SER A 1 356 ? -84.291 9.703 75.848 1.00 85.69 356 SER A O 1
ATOM 2609 N N . ALA A 1 357 ? -82.969 10.144 74.090 1.00 87.81 357 ALA A N 1
ATOM 2610 C CA . ALA A 1 357 ? -81.748 9.588 74.671 1.00 87.81 357 ALA A CA 1
ATOM 2611 C C . ALA A 1 357 ? -81.281 10.355 75.920 1.00 87.81 357 ALA A C 1
ATOM 2613 O O . ALA A 1 357 ? -80.772 9.731 76.850 1.00 87.81 357 ALA A O 1
ATOM 2614 N N . ILE A 1 358 ? -81.488 11.677 75.964 1.00 89.38 358 ILE A N 1
ATOM 2615 C CA . ILE A 1 358 ? -81.198 12.520 77.139 1.00 89.38 358 ILE A CA 1
ATOM 2616 C C . ILE A 1 358 ? -82.380 12.637 78.119 1.00 89.38 358 ILE A C 1
ATOM 2618 O O . ILE A 1 358 ? -82.269 13.342 79.117 1.00 89.38 358 ILE A O 1
ATOM 2622 N N . GLY A 1 359 ? -83.514 11.983 77.844 1.00 84.25 359 GLY A N 1
ATOM 2623 C CA . GLY A 1 359 ? -84.718 12.063 78.680 1.00 84.25 359 GLY A CA 1
ATOM 2624 C C . GLY A 1 359 ? -85.437 13.420 78.646 1.00 84.25 359 GLY A C 1
ATOM 2625 O O . GLY A 1 359 ? -86.271 13.693 79.506 1.00 84.25 359 GLY A O 1
ATOM 2626 N N . ALA A 1 360 ? -85.145 14.274 77.663 1.00 80.81 360 ALA A N 1
ATOM 2627 C CA . ALA A 1 360 ? -85.821 15.552 77.468 1.00 80.81 360 ALA A CA 1
ATOM 2628 C C . ALA A 1 360 ? -87.143 15.326 76.713 1.00 80.81 360 ALA A C 1
ATOM 2630 O O . ALA A 1 360 ? -87.183 15.323 75.483 1.00 80.81 360 ALA A O 1
ATOM 2631 N N . GLY A 1 361 ? -88.235 15.094 77.441 1.00 71.94 361 GLY A N 1
ATOM 2632 C CA . GLY A 1 361 ? -89.572 14.999 76.848 1.00 71.94 361 GLY A CA 1
ATOM 2633 C C . GLY A 1 361 ? -90.049 16.328 76.243 1.00 71.94 361 GLY A C 1
ATOM 2634 O O . GLY A 1 361 ? -89.664 17.408 76.690 1.00 71.94 361 GLY A O 1
ATOM 2635 N N . THR A 1 362 ? -90.926 16.265 75.238 1.00 63.47 362 THR A N 1
ATOM 2636 C CA . THR A 1 362 ? -91.803 17.395 74.884 1.00 63.47 362 THR A CA 1
ATOM 2637 C C . THR A 1 362 ? -92.784 17.610 76.037 1.00 63.47 362 THR A C 1
ATOM 2639 O O . THR A 1 362 ? -93.401 16.639 76.470 1.00 63.47 362 THR A O 1
ATOM 2642 N N . SER A 1 363 ? -92.901 18.840 76.552 1.00 67.38 363 SER A N 1
ATOM 2643 C CA . SER A 1 363 ? -93.696 19.155 77.752 1.00 67.38 363 SER A CA 1
ATOM 2644 C C . SER A 1 363 ? -95.091 18.515 77.708 1.00 67.38 363 SER A C 1
ATOM 2646 O O . SER A 1 363 ? -95.869 18.757 76.789 1.00 67.38 363 SER A O 1
ATOM 2648 N N . ASN A 1 364 ? -95.388 17.678 78.698 1.00 64.50 364 ASN A N 1
ATOM 2649 C CA . ASN A 1 364 ? -96.602 16.871 78.853 1.00 64.50 364 ASN A CA 1
ATOM 2650 C C . ASN A 1 364 ? -97.688 17.577 79.692 1.00 64.50 364 ASN A C 1
ATOM 2652 O O . ASN A 1 364 ? -98.615 16.943 80.198 1.00 64.50 364 ASN A O 1
ATOM 2656 N N . LEU A 1 365 ? -97.584 18.900 79.837 1.00 73.38 365 LEU A N 1
ATOM 2657 C CA . LEU A 1 365 ? -98.541 19.716 80.572 1.00 73.38 365 LEU A CA 1
ATOM 2658 C C . LEU A 1 365 ? -99.791 19.970 79.713 1.00 73.38 365 LEU A C 1
ATOM 2660 O O . LEU A 1 365 ? -99.719 20.631 78.680 1.00 73.38 365 LEU A O 1
ATOM 2664 N N . THR A 1 366 ? -100.942 19.445 80.140 1.00 72.00 366 THR A N 1
ATOM 2665 C CA . THR A 1 366 ? -102.233 19.673 79.465 1.00 72.00 366 THR A CA 1
ATOM 2666 C C . THR A 1 366 ? -102.917 20.909 80.057 1.00 72.00 366 THR A C 1
ATOM 2668 O O . THR A 1 366 ? -103.041 21.009 81.281 1.00 72.00 366 THR A O 1
ATOM 2671 N N . LEU A 1 367 ? -103.358 21.849 79.210 1.00 78.19 367 LEU A N 1
ATOM 2672 C CA . LEU A 1 367 ? -104.127 23.027 79.636 1.00 78.19 367 LEU A CA 1
ATOM 2673 C C . LEU A 1 367 ? -105.606 22.660 79.844 1.00 78.19 367 LEU A C 1
ATOM 2675 O O . LEU A 1 367 ? -106.185 21.967 79.009 1.00 78.19 367 LEU A O 1
ATOM 2679 N N . GLY A 1 368 ? -106.232 23.126 80.927 1.00 73.88 368 GLY A N 1
ATOM 2680 C CA . GLY A 1 368 ? -107.623 22.778 81.246 1.00 73.88 368 GLY A CA 1
ATOM 2681 C C . GLY A 1 368 ? -108.167 23.450 82.510 1.00 73.88 368 GLY A C 1
ATOM 2682 O O . GLY A 1 368 ? -107.499 24.280 83.121 1.00 73.88 368 GLY A O 1
ATOM 2683 N N . THR A 1 369 ? -109.403 23.105 82.888 1.00 64.50 369 THR A N 1
ATOM 2684 C CA . THR A 1 369 ? -110.139 23.710 84.020 1.00 64.50 369 THR A CA 1
ATOM 2685 C C . THR A 1 369 ? -110.191 22.834 85.276 1.00 64.50 369 THR A C 1
ATOM 2687 O O . THR A 1 369 ? -110.737 23.248 86.294 1.00 64.50 369 THR A O 1
ATOM 2690 N N . THR A 1 370 ? -109.625 21.627 85.230 1.00 69.75 370 THR A N 1
ATOM 2691 C CA . THR A 1 370 ? -109.574 20.713 86.383 1.00 69.75 370 THR A CA 1
ATOM 2692 C C . THR A 1 370 ? -108.327 20.950 87.235 1.00 69.75 370 THR A C 1
ATOM 2694 O O . THR A 1 370 ? -107.342 21.516 86.763 1.00 69.75 370 THR A O 1
ATOM 2697 N N . SER A 1 371 ? -108.325 20.464 88.480 1.00 66.94 371 SER A N 1
ATOM 2698 C CA . SER A 1 371 ? -107.181 20.606 89.396 1.00 66.94 371 SER A CA 1
ATOM 2699 C C . SER A 1 371 ? -105.900 19.901 88.928 1.00 66.94 371 SER A C 1
ATOM 2701 O O . SER A 1 371 ? -104.827 20.187 89.453 1.00 66.94 371 SER A O 1
ATOM 2703 N N . THR A 1 372 ? -105.990 18.994 87.951 1.00 70.88 372 THR A N 1
ATOM 2704 C CA . THR A 1 372 ? -104.849 18.258 87.383 1.00 70.88 372 THR A CA 1
ATOM 2705 C C . THR A 1 372 ? -104.332 18.855 86.072 1.00 70.88 372 THR A C 1
ATOM 2707 O O . THR A 1 372 ? -103.383 18.331 85.492 1.00 70.88 372 THR A O 1
ATOM 2710 N N . THR A 1 373 ? -104.925 19.954 85.603 1.00 75.19 373 THR A N 1
ATOM 2711 C CA . THR A 1 373 ? -104.549 20.633 84.357 1.00 75.19 373 THR A CA 1
ATOM 2712 C C . THR A 1 373 ? -104.010 22.029 84.637 1.00 75.19 373 THR A C 1
ATOM 2714 O O . THR A 1 373 ? -104.483 22.713 85.541 1.00 75.19 373 THR A O 1
ATOM 2717 N N . ALA A 1 374 ? -103.020 22.467 83.859 1.00 75.50 374 ALA A N 1
ATOM 2718 C CA . ALA A 1 374 ? -102.462 23.804 84.020 1.00 75.50 374 ALA A CA 1
ATOM 2719 C C . ALA A 1 374 ? -103.436 24.872 83.505 1.00 75.50 374 ALA A C 1
ATOM 2721 O O . ALA A 1 374 ? -104.108 24.685 82.487 1.00 75.50 374 ALA A O 1
ATOM 2722 N N . LEU A 1 375 ? -103.498 26.008 84.202 1.00 70.75 375 LEU A N 1
ATOM 2723 C CA . LEU A 1 375 ? -104.286 27.152 83.758 1.00 70.75 375 LEU A CA 1
ATOM 2724 C C . LEU A 1 375 ? -103.652 27.752 82.497 1.00 70.75 375 LEU A C 1
ATOM 2726 O O . LEU A 1 375 ? -102.430 27.894 82.426 1.00 70.75 375 LEU A O 1
ATOM 2730 N N . ALA A 1 376 ? -104.475 28.125 81.516 1.00 72.88 376 ALA A N 1
ATOM 2731 C CA . ALA A 1 376 ? -103.994 28.850 80.345 1.00 72.88 376 ALA A CA 1
ATOM 2732 C C . ALA A 1 376 ? -103.346 30.177 80.788 1.00 72.88 376 ALA A C 1
ATOM 2734 O O . ALA A 1 376 ? -103.940 30.937 81.558 1.00 72.88 376 ALA A O 1
ATOM 2735 N N . GLY A 1 377 ? -102.107 30.421 80.347 1.00 72.94 377 GLY A N 1
ATOM 2736 C CA . GLY A 1 377 ? -101.278 31.539 80.818 1.00 72.94 377 GLY A CA 1
ATOM 2737 C C . GLY A 1 377 ? -101.810 32.931 80.457 1.00 72.94 377 GLY A C 1
ATOM 2738 O O . GLY A 1 377 ? -101.322 33.925 80.982 1.00 72.94 377 GLY A O 1
ATOM 2739 N N . ASP A 1 378 ? -102.815 33.004 79.588 1.00 73.19 378 ASP A N 1
ATOM 2740 C CA . ASP A 1 378 ? -103.500 34.211 79.125 1.00 73.19 378 AS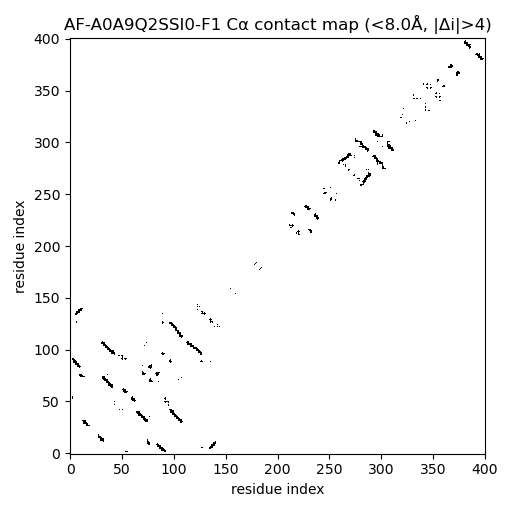P A CA 1
ATOM 2741 C C . ASP A 1 378 ? -104.809 34.512 79.883 1.00 73.19 378 ASP A C 1
ATOM 2743 O O . ASP A 1 378 ? -105.485 35.501 79.587 1.00 73.19 378 ASP A O 1
ATOM 2747 N N . ARG A 1 379 ? -105.192 33.708 80.886 1.00 70.25 379 ARG A N 1
ATOM 2748 C CA . ARG A 1 379 ? -106.411 33.963 81.668 1.00 70.25 379 ARG A CA 1
ATOM 2749 C C . ARG A 1 379 ? -106.237 35.157 82.618 1.00 70.25 379 ARG A C 1
ATOM 2751 O O . ARG A 1 379 ? -105.574 35.054 83.647 1.00 70.25 379 ARG A O 1
ATOM 2758 N N . ALA A 1 380 ? -106.905 36.269 82.307 1.00 66.50 380 ALA A N 1
ATOM 2759 C CA . ALA A 1 380 ? -106.915 37.473 83.139 1.00 66.50 380 ALA A CA 1
ATOM 2760 C C . ALA A 1 380 ? -107.841 37.323 84.375 1.00 66.50 380 ALA A C 1
ATOM 2762 O O . ALA A 1 380 ? -109.021 36.998 84.207 1.00 66.50 380 ALA A O 1
ATOM 2763 N N . PRO A 1 381 ? -107.362 37.583 85.610 1.00 65.19 381 PRO A N 1
ATOM 2764 C CA . PRO A 1 381 ? -108.214 37.631 86.798 1.00 65.19 381 PRO A CA 1
ATOM 2765 C C . PRO A 1 381 ? -109.200 38.807 86.717 1.00 65.19 381 PRO A C 1
ATOM 2767 O O . PRO A 1 381 ? -108.818 39.909 86.323 1.00 65.19 381 PRO A O 1
ATOM 2770 N N . GLN A 1 382 ? -110.457 38.607 87.118 1.00 63.41 382 GLN A N 1
ATOM 2771 C CA . GLN A 1 382 ? -111.443 39.693 87.176 1.00 63.41 382 GLN A CA 1
ATOM 2772 C C . GLN A 1 382 ? -111.309 40.477 88.495 1.00 63.41 382 GLN A C 1
ATOM 2774 O O . GLN A 1 382 ? -111.312 39.888 89.575 1.00 63.41 382 GLN A O 1
ATOM 2779 N N . LEU A 1 383 ? -111.195 41.812 88.424 1.00 64.19 383 LEU A N 1
ATOM 2780 C CA . LEU A 1 383 ? -111.308 42.678 89.607 1.00 64.19 383 LEU A CA 1
ATOM 2781 C C . LEU A 1 383 ? -112.782 42.809 89.997 1.00 64.19 383 LEU A C 1
ATOM 2783 O O . LEU A 1 383 ? -113.593 43.272 89.197 1.00 64.19 383 LEU A O 1
ATOM 2787 N N . VAL A 1 384 ? -113.108 42.487 91.247 1.00 61.53 384 VAL A N 1
ATOM 2788 C CA . VAL A 1 384 ? -114.411 42.782 91.857 1.00 61.53 384 VAL A CA 1
ATOM 2789 C C . VAL A 1 384 ? -114.240 43.824 92.957 1.00 61.53 384 VAL A C 1
ATOM 2791 O O . VAL A 1 384 ? -113.275 43.797 93.719 1.00 61.53 384 VAL A O 1
ATOM 2794 N N . SER A 1 385 ? -115.171 44.778 93.024 1.00 62.00 385 SER A N 1
ATOM 2795 C CA . SER A 1 385 ? -115.101 45.896 93.971 1.00 62.00 385 SER A CA 1
ATOM 2796 C C . SER A 1 385 ? -115.324 45.460 95.425 1.00 62.00 385 SER A C 1
ATOM 2798 O O . SER A 1 385 ? -114.747 46.069 96.322 1.00 62.00 385 SER A O 1
ATOM 2800 N N . SER A 1 386 ? -116.060 44.374 95.679 1.00 65.75 386 SER A N 1
ATOM 2801 C CA . SER A 1 386 ? -116.132 43.708 96.988 1.00 65.75 386 SER A CA 1
ATOM 2802 C C . SER A 1 386 ? -116.477 42.220 96.853 1.00 65.75 386 SER A C 1
ATOM 2804 O O . SER A 1 386 ? -117.059 41.789 95.856 1.00 65.75 386 SER A O 1
ATOM 2806 N N . LEU A 1 387 ? -116.109 41.423 97.861 1.00 65.19 387 LEU A N 1
ATOM 2807 C CA . LEU A 1 387 ? -116.487 40.009 97.944 1.00 65.19 387 LEU A CA 1
ATOM 2808 C C . LEU A 1 387 ? -117.893 39.889 98.577 1.00 65.19 387 LEU A C 1
ATOM 2810 O O . LEU A 1 387 ? -118.133 40.547 99.595 1.00 65.19 387 LEU A O 1
ATOM 2814 N N . PRO A 1 388 ? -118.821 39.067 98.043 1.00 66.31 388 PRO A N 1
ATOM 2815 C CA . PRO A 1 388 ? -120.174 38.954 98.593 1.00 66.31 388 PRO A CA 1
ATOM 2816 C C . PRO A 1 388 ? -120.151 38.581 100.084 1.00 66.31 388 PRO A C 1
ATOM 2818 O O . PRO A 1 388 ? -119.647 37.525 100.455 1.00 66.31 388 PRO A O 1
ATOM 2821 N N . GLY A 1 389 ? -120.681 39.458 100.943 1.00 67.06 389 GLY A N 1
ATOM 2822 C CA . GLY A 1 389 ? -120.767 39.236 102.394 1.00 67.06 389 GLY A CA 1
ATOM 2823 C C . GLY A 1 389 ? -119.541 39.645 103.224 1.00 67.06 389 GLY A C 1
ATOM 2824 O O . GLY A 1 389 ? -119.546 39.412 104.430 1.00 67.06 389 GLY A O 1
ATOM 2825 N N . SER A 1 390 ? -118.516 40.272 102.632 1.00 65.31 390 SER A N 1
ATOM 2826 C CA . SER A 1 390 ? -117.324 40.757 103.349 1.00 65.31 390 SER A CA 1
ATOM 2827 C C . SER A 1 390 ? -117.191 42.286 103.268 1.00 65.31 390 SER A C 1
ATOM 2829 O O . SER A 1 390 ? -117.374 42.847 102.188 1.00 65.31 390 SER A O 1
ATOM 2831 N N . PRO A 1 391 ? -116.823 42.987 104.361 1.00 62.38 391 PRO A N 1
ATOM 2832 C CA . PRO A 1 391 ? -116.602 44.435 104.338 1.00 62.38 391 PRO A CA 1
ATOM 2833 C C . PRO A 1 391 ? -115.268 44.849 103.681 1.00 62.38 391 PRO A C 1
ATOM 2835 O O . PRO A 1 391 ? -114.932 46.032 103.679 1.00 62.38 391 PRO A O 1
ATOM 2838 N N . ILE A 1 392 ? -114.488 43.907 103.135 1.00 63.94 392 ILE A N 1
ATOM 2839 C CA . ILE A 1 392 ? -113.187 44.183 102.508 1.00 63.94 392 ILE A CA 1
ATOM 2840 C C . ILE A 1 392 ? -113.388 44.573 101.032 1.00 63.94 392 ILE A C 1
ATOM 2842 O O . ILE A 1 392 ? -113.912 43.794 100.234 1.00 63.94 392 ILE A O 1
ATOM 2846 N N . VAL A 1 393 ? -112.948 45.781 100.674 1.00 60.69 393 VAL A N 1
ATOM 2847 C CA . VAL A 1 393 ? -113.035 46.369 99.324 1.00 60.69 393 VAL A CA 1
ATOM 2848 C C . VAL A 1 393 ? -111.681 46.230 98.612 1.00 60.69 393 VAL A C 1
ATOM 2850 O O . VAL A 1 393 ? -110.640 46.427 99.236 1.00 60.69 393 VAL A O 1
ATOM 2853 N N . GLY A 1 394 ? -111.689 45.920 97.309 1.00 61.69 394 GLY A N 1
ATOM 2854 C CA . GLY A 1 394 ? -110.487 45.951 96.454 1.00 61.69 394 GLY A CA 1
ATOM 2855 C C . GLY A 1 394 ? -109.654 44.661 96.371 1.00 61.69 394 GLY A C 1
ATOM 2856 O O . GLY A 1 394 ? -108.441 44.737 96.186 1.00 61.69 394 GLY A O 1
ATOM 2857 N N . VAL A 1 395 ? -110.270 43.479 96.492 1.00 63.09 395 VAL A N 1
ATOM 2858 C CA . VAL A 1 395 ? -109.569 42.185 96.375 1.00 63.09 395 VAL A CA 1
ATOM 2859 C C . VAL A 1 395 ? -109.658 41.639 94.947 1.00 63.09 395 VAL A C 1
ATOM 2861 O O . VAL A 1 395 ? -110.732 41.576 94.352 1.00 63.09 395 VAL A O 1
ATOM 2864 N N . LEU A 1 396 ? -108.519 41.195 94.411 1.00 64.88 396 LEU A N 1
ATOM 2865 C CA . LEU A 1 396 ? -108.446 40.453 93.156 1.00 64.88 396 LEU A CA 1
ATOM 2866 C C . LEU A 1 396 ? -108.850 38.993 93.417 1.00 64.88 396 LEU A C 1
ATOM 2868 O O . LEU A 1 396 ? -108.170 38.307 94.179 1.00 64.88 396 LEU A O 1
ATOM 2872 N N . TYR A 1 397 ? -109.933 38.504 92.810 1.00 63.75 397 TYR A N 1
ATOM 2873 C CA . TYR A 1 397 ? -110.348 37.107 92.969 1.00 63.75 397 TYR A CA 1
ATOM 2874 C C . TYR A 1 397 ? -110.761 36.499 91.630 1.00 63.75 397 TYR A C 1
ATOM 2876 O O . TYR A 1 397 ? -111.479 37.109 90.843 1.00 63.75 397 TYR A O 1
ATOM 2884 N N . CYS A 1 398 ? -110.293 35.281 91.364 1.00 62.81 398 CYS A N 1
ATOM 2885 C CA . CYS A 1 398 ? -110.607 34.553 90.142 1.00 62.81 398 CYS A CA 1
ATOM 2886 C C . CYS A 1 398 ? -111.752 33.580 90.441 1.00 62.81 398 CYS A C 1
ATOM 2888 O O . CYS A 1 398 ? -111.582 32.675 91.254 1.00 62.81 398 CYS A O 1
ATOM 2890 N N . ILE A 1 399 ? -112.916 33.772 89.815 1.00 58.38 399 ILE A N 1
ATOM 2891 C CA . ILE A 1 399 ? -114.041 32.838 89.949 1.00 58.38 399 ILE A CA 1
ATOM 2892 C C . ILE A 1 399 ? -113.706 31.587 89.116 1.00 58.38 399 ILE A C 1
ATOM 2894 O O . ILE A 1 399 ? -113.476 31.725 87.910 1.00 58.38 399 ILE A O 1
ATOM 2898 N N . PRO A 1 400 ? -113.659 30.381 89.712 1.00 60.72 400 PRO A N 1
ATOM 2899 C CA . PRO A 1 400 ? -113.630 29.150 88.934 1.00 60.72 400 PRO A CA 1
ATOM 2900 C C . PRO A 1 400 ? -114.962 29.037 88.182 1.00 60.72 400 PRO A C 1
ATOM 2902 O O . PRO A 1 400 ? -116.018 29.026 88.813 1.00 60.72 400 PRO A O 1
ATOM 2905 N N . GLY A 1 401 ? -114.901 29.041 86.849 1.00 56.97 401 GLY A N 1
ATOM 2906 C CA . GLY A 1 401 ? -116.053 28.785 85.979 1.00 56.97 401 GLY A CA 1
ATOM 2907 C C . GLY A 1 401 ? -116.336 27.302 85.822 1.00 56.97 401 GLY A C 1
ATOM 2908 O O . GLY A 1 401 ? -115.362 26.518 85.921 1.00 56.97 401 GLY A O 1
#